Protein AF-0000000084603993 (afdb_homodimer)

pLDDT: mean 76.28, std 20.82, range [23.66, 95.81]

Structure (mmCIF, N/CA/C/O backbone):
data_AF-0000000084603993-model_v1
#
loop_
_entity.id
_entity.type
_entity.pdbx_description
1 polymer 'Vacuolar iron transporter'
#
loop_
_atom_site.group_PDB
_atom_site.id
_atom_site.type_symbol
_atom_site.label_atom_id
_atom_site.label_alt_id
_atom_site.label_comp_id
_atom_site.label_asym_id
_atom_site.label_entity_id
_atom_site.label_seq_id
_atom_site.pdbx_PDB_ins_code
_atom_site.Cartn_x
_atom_site.Cartn_y
_atom_site.Cartn_z
_atom_site.occupancy
_atom_site.B_iso_or_equiv
_atom_site.auth_seq_id
_atom_site.auth_comp_id
_atom_site.auth_asym_id
_atom_site.auth_atom_id
_atom_site.pdbx_PDB_model_num
ATOM 1 N N . MET A 1 1 ? -28.531 63.25 86.312 1 24.34 1 MET A N 1
ATOM 2 C CA . MET A 1 1 ? -28.125 63.531 84.938 1 24.34 1 MET A CA 1
ATOM 3 C C . MET A 1 1 ? -28.344 62.312 84 1 24.34 1 MET A C 1
ATOM 5 O O . MET A 1 1 ? -27.844 61.219 84.312 1 24.34 1 MET A O 1
ATOM 9 N N . SER A 1 2 ? -29.516 62.281 83.5 1 23.97 2 SER A N 1
ATOM 10 C CA . SER A 1 2 ? -30.453 61.312 82.938 1 23.97 2 SER A CA 1
ATOM 11 C C . SER A 1 2 ? -29.891 60.656 81.625 1 23.97 2 SER A C 1
ATOM 13 O O . SER A 1 2 ? -29.641 61.344 80.688 1 23.97 2 SER A O 1
ATOM 15 N N . GLU A 1 3 ? -29.094 59.688 81.875 1 28.81 3 GLU A N 1
ATOM 16 C CA . GLU A 1 3 ? -28.234 58.938 81 1 28.81 3 GLU A CA 1
ATOM 17 C C . GLU A 1 3 ? -29.031 58.281 79.875 1 28.81 3 GLU A C 1
ATOM 19 O O . GLU A 1 3 ? -29.812 57.344 80.125 1 28.81 3 GLU A O 1
ATOM 24 N N . SER A 1 4 ? -29.719 59.25 79.188 1 27.3 4 SER A N 1
ATOM 25 C CA . SER A 1 4 ? -30.688 58.875 78.188 1 27.3 4 SER A CA 1
ATOM 26 C C . SER A 1 4 ? -30.156 57.75 77.312 1 27.3 4 SER A C 1
ATOM 28 O O . SER A 1 4 ? -29.078 57.875 76.688 1 27.3 4 SER A O 1
ATOM 30 N N . THR A 1 5 ? -30.438 56.656 77.75 1 31.2 5 THR A N 1
ATOM 31 C CA . THR A 1 5 ? -30.031 55.344 77.25 1 31.2 5 THR A CA 1
ATOM 32 C C . THR A 1 5 ? -30.422 55.156 75.75 1 31.2 5 THR A C 1
ATOM 34 O O . THR A 1 5 ? -31.609 55.125 75.438 1 31.2 5 THR A O 1
ATOM 37 N N . PRO A 1 6 ? -29.891 56.156 75 1 31.2 6 PRO A N 1
ATOM 38 C CA . PRO A 1 6 ? -30.609 56.219 73.688 1 31.2 6 PRO A CA 1
ATOM 39 C C . PRO A 1 6 ? -30.984 54.844 73.188 1 31.2 6 PRO A C 1
ATOM 41 O O . PRO A 1 6 ? -30.391 53.844 73.562 1 31.2 6 PRO A O 1
ATOM 44 N N . LEU A 1 7 ? -32.125 54.781 72.688 1 28.72 7 LEU A N 1
ATOM 45 C CA . LEU A 1 7 ? -33 53.781 72.062 1 28.72 7 LEU A CA 1
ATOM 46 C C . LEU A 1 7 ? -32.219 52.906 71.062 1 28.72 7 LEU A C 1
ATOM 48 O O . LEU A 1 7 ? -31.516 53.438 70.25 1 28.72 7 LEU A O 1
ATOM 52 N N . LEU A 1 8 ? -31.672 51.875 71.625 1 27.88 8 LEU A N 1
ATOM 53 C CA . LEU A 1 8 ? -30.891 50.812 70.938 1 27.88 8 LEU A CA 1
ATOM 54 C C . LEU A 1 8 ? -31.547 50.375 69.688 1 27.88 8 LEU A C 1
ATOM 56 O O . LEU A 1 8 ? -32.625 49.781 69.688 1 27.88 8 LEU A O 1
ATOM 60 N N . LEU A 1 9 ? -31.859 51.438 68.812 1 27.31 9 LEU A N 1
ATOM 61 C CA . LEU A 1 9 ? -32.594 51.094 67.562 1 27.31 9 LEU A CA 1
ATOM 62 C C . LEU A 1 9 ? -32.188 49.719 67.062 1 27.31 9 LEU A C 1
ATOM 64 O O . LEU A 1 9 ? -31 49.438 66.938 1 27.31 9 LEU A O 1
ATOM 68 N N . HIS A 1 10 ? -32.938 48.812 67.312 1 28.09 10 HIS A N 1
ATOM 69 C CA . HIS A 1 10 ? -32.969 47.406 66.938 1 28.09 10 HIS A CA 1
ATOM 70 C C . HIS A 1 10 ? -32.531 47.219 65.438 1 28.09 10 HIS A C 1
ATOM 72 O O . HIS A 1 10 ? -33.094 47.844 64.562 1 28.09 10 HIS A O 1
ATOM 78 N N . GLU A 1 11 ? -31.234 47.062 65.25 1 29.58 11 GLU A N 1
ATOM 79 C CA . GLU A 1 11 ? -30.578 46.875 63.969 1 29.58 11 GLU A CA 1
ATOM 80 C C . GLU A 1 11 ? -31.328 45.875 63.094 1 29.58 11 GLU A C 1
ATOM 82 O O . GLU A 1 11 ? -31.641 44.781 63.531 1 29.58 11 GLU A O 1
ATOM 87 N N . PRO A 1 12 ? -32.219 46.375 62.188 1 32.34 12 PRO A N 1
ATOM 88 C CA . PRO A 1 12 ? -33.062 45.469 61.438 1 32.34 12 PRO A CA 1
ATOM 89 C C . PRO A 1 12 ? -32.344 44.188 61.062 1 32.34 12 PRO A C 1
ATOM 91 O O . PRO A 1 12 ? -31.125 44.125 61.031 1 32.34 12 PRO A O 1
ATOM 94 N N . PRO A 1 13 ? -33.094 43.094 61.031 1 30.27 13 PRO A N 1
ATOM 95 C CA . PRO A 1 13 ? -32.688 41.719 60.844 1 30.27 13 PRO A CA 1
ATOM 96 C C . PRO A 1 13 ? -31.719 41.531 59.688 1 30.27 13 PRO A C 1
ATOM 98 O O . PRO A 1 13 ? -31.719 42.312 58.75 1 30.27 13 PRO A O 1
ATOM 101 N N . SER A 1 14 ? -30.547 40.938 59.906 1 27.23 14 SER A N 1
ATOM 102 C CA . SER A 1 14 ? -29.406 40.562 59.062 1 27.23 14 SER A CA 1
ATOM 103 C C . SER A 1 14 ? -29.859 39.875 57.781 1 27.23 14 SER A C 1
ATOM 105 O O . SER A 1 14 ? -30.5 38.812 57.844 1 27.23 14 SER A O 1
ATOM 107 N N . GLU A 1 15 ? -30.469 40.531 56.875 1 27.34 15 GLU A N 1
ATOM 108 C CA . GLU A 1 15 ? -30.922 39.938 55.625 1 27.34 15 GLU A CA 1
ATOM 109 C C . GLU A 1 15 ? -29.953 38.875 55.125 1 27.34 15 GLU A C 1
ATOM 111 O O . GLU A 1 15 ? -28.734 39 55.281 1 27.34 15 GLU A O 1
ATOM 116 N N . ARG A 1 16 ? -30.453 37.625 55.062 1 30.03 16 ARG A N 1
ATOM 117 C CA . ARG A 1 16 ? -29.875 36.344 54.656 1 30.03 16 ARG A CA 1
ATOM 118 C C . ARG A 1 16 ? -29.016 36.5 53.406 1 30.03 16 ARG A C 1
ATOM 120 O O . ARG A 1 16 ? -29.469 37.062 52.406 1 30.03 16 ARG A O 1
ATOM 127 N N . PRO A 1 17 ? -27.703 36.469 53.5 1 27.3 17 PRO A N 1
ATOM 128 C CA . PRO A 1 17 ? -26.828 36.75 52.375 1 27.3 17 PRO A CA 1
ATOM 129 C C . PRO A 1 17 ? -27.188 35.969 51.125 1 27.3 17 PRO A C 1
ATOM 131 O O . PRO A 1 17 ? -27.562 34.781 51.219 1 27.3 17 PRO A O 1
ATOM 134 N N . LEU A 1 18 ? -27.891 36.5 50.156 1 25.86 18 LEU A N 1
ATOM 135 C CA . LEU A 1 18 ? -28.172 35.812 48.906 1 25.86 18 LEU A CA 1
ATOM 136 C C . LEU A 1 18 ? -26.953 35 48.438 1 25.86 18 LEU A C 1
ATOM 138 O O . LEU A 1 18 ? -25.828 35.5 48.438 1 25.86 18 LEU A O 1
ATOM 142 N N . PRO A 1 19 ? -26.984 33.656 48.625 1 27.12 19 PRO A N 1
ATOM 143 C CA . PRO A 1 19 ? -25.828 32.875 48.219 1 27.12 19 PRO A CA 1
ATOM 144 C C . PRO A 1 19 ? -25.25 33.312 46.875 1 27.12 19 PRO A C 1
ATOM 146 O O . PRO A 1 19 ? -25.969 33.406 45.875 1 27.12 19 PRO A O 1
ATOM 149 N N . ALA A 1 20 ? -24.406 34.25 46.844 1 25.44 20 ALA A N 1
ATOM 150 C CA . ALA A 1 20 ? -23.922 34.969 45.688 1 25.44 20 ALA A CA 1
ATOM 151 C C . ALA A 1 20 ? -23.828 34.062 44.469 1 25.44 20 ALA A C 1
ATOM 153 O O . ALA A 1 20 ? -24.297 32.906 44.5 1 25.44 20 ALA A O 1
ATOM 154 N N . ALA A 1 21 ? -22.625 34.25 43.781 1 24.14 21 ALA A N 1
ATOM 155 C CA . ALA A 1 21 ? -22.141 34.219 42.406 1 24.14 21 ALA A CA 1
ATOM 156 C C . ALA A 1 21 ? -22.031 32.781 41.906 1 24.14 21 ALA A C 1
ATOM 158 O O . ALA A 1 21 ? -21.594 31.875 42.656 1 24.14 21 ALA A O 1
ATOM 159 N N . TYR A 1 22 ? -22.906 32.344 41 1 23.66 22 TYR A N 1
ATOM 160 C CA . TYR A 1 22 ? -22.797 31.203 40.094 1 23.66 22 TYR A CA 1
ATOM 161 C C . TYR A 1 22 ? -21.328 30.906 39.75 1 23.66 22 TYR A C 1
ATOM 163 O O . TYR A 1 22 ? -20.656 31.734 39.156 1 23.66 22 TYR A O 1
ATOM 171 N N . ASP A 1 23 ? -20.516 30.438 40.562 1 24.62 23 ASP A N 1
ATOM 172 C CA . ASP A 1 23 ? -19.203 29.891 40.312 1 24.62 23 ASP A CA 1
ATOM 173 C C . ASP A 1 23 ? -19.141 29.219 38.938 1 24.62 23 ASP A C 1
ATOM 175 O O . ASP A 1 23 ? -19.859 28.234 38.688 1 24.62 23 ASP A O 1
ATOM 179 N N . ALA A 1 24 ? -19 29.984 37.875 1 25.39 24 ALA A N 1
ATOM 180 C CA . ALA A 1 24 ? -18.672 29.562 36.531 1 25.39 24 ALA A CA 1
ATOM 181 C C . ALA A 1 24 ? -17.734 28.359 36.531 1 25.39 24 ALA A C 1
ATOM 183 O O . ALA A 1 24 ? -16.531 28.5 36.688 1 25.39 24 ALA A O 1
ATOM 184 N N . LYS A 1 25 ? -17.828 27.438 37.375 1 29.78 25 LYS A N 1
ATOM 185 C CA . LYS A 1 25 ? -17.344 26.094 37.156 1 29.78 25 LYS A CA 1
ATOM 186 C C . LYS A 1 25 ? -17.406 25.734 35.656 1 29.78 25 LYS A C 1
ATOM 188 O O . LYS A 1 25 ? -18.5 25.562 35.125 1 29.78 25 LYS A O 1
ATOM 193 N N . SER A 1 26 ? -16.484 26.266 34.969 1 26.2 26 SER A N 1
ATOM 194 C CA . SER A 1 26 ? -15.906 26.062 33.625 1 26.2 26 SER A CA 1
ATOM 195 C C . SER A 1 26 ? -16.016 24.609 33.188 1 26.2 26 SER A C 1
ATOM 197 O O . SER A 1 26 ? -15.609 23.703 33.938 1 26.2 26 SER A O 1
ATOM 199 N N . LEU A 1 27 ? -17.078 24.188 32.688 1 25.48 27 LEU A N 1
ATOM 200 C CA . LEU A 1 27 ? -17.312 23.016 31.844 1 25.48 27 LEU A CA 1
ATOM 201 C C . LEU A 1 27 ? -16 22.516 31.25 1 25.48 27 LEU A C 1
ATOM 203 O O . LEU A 1 27 ? -15.383 23.188 30.438 1 25.48 27 LEU A O 1
ATOM 207 N N . ASP A 1 28 ? -15.195 21.812 31.969 1 27.58 28 ASP A N 1
ATOM 208 C CA . ASP A 1 28 ? -14.18 20.812 31.656 1 27.58 28 ASP A CA 1
ATOM 209 C C . ASP A 1 28 ? -14.57 19.969 30.453 1 27.58 28 ASP A C 1
ATOM 211 O O . ASP A 1 28 ? -15.156 18.891 30.594 1 27.58 28 ASP A O 1
ATOM 215 N N . ALA A 1 29 ? -15.523 20.328 29.734 1 28.47 29 ALA A N 1
ATOM 216 C CA . ALA A 1 29 ? -15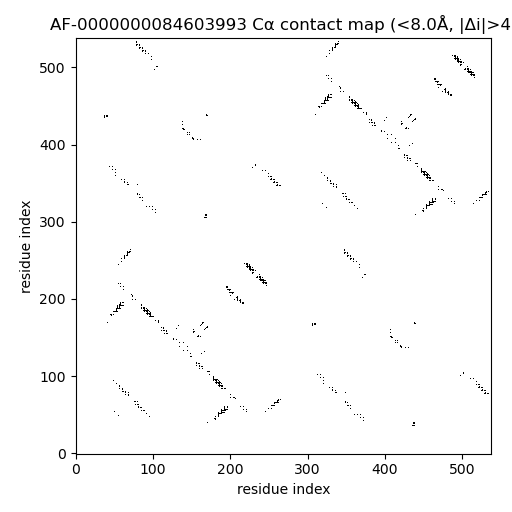.688 19.641 28.453 1 28.47 29 ALA A CA 1
ATOM 217 C C . ALA A 1 29 ? -14.336 19.359 27.812 1 28.47 29 ALA A C 1
ATOM 219 O O . ALA A 1 29 ? -13.836 20.172 27.016 1 28.47 29 ALA A O 1
ATOM 220 N N . ARG A 1 30 ? -13.438 19.062 28.547 1 30.61 30 ARG A N 1
ATOM 221 C CA . ARG A 1 30 ? -12.266 18.391 28.016 1 30.61 30 ARG A CA 1
ATOM 222 C C . ARG A 1 30 ? -12.664 17.297 27.016 1 30.61 30 ARG A C 1
ATOM 224 O O . ARG A 1 30 ? -12.953 16.172 27.422 1 30.61 30 ARG A O 1
ATOM 231 N N . SER A 1 31 ? -13.703 17.469 26.297 1 30.05 31 SER A N 1
ATOM 232 C CA . SER A 1 31 ? -13.852 16.578 25.156 1 30.05 31 SER A CA 1
ATOM 233 C C . SER A 1 31 ? -12.5 16.094 24.641 1 30.05 31 SER A C 1
ATOM 235 O O . SER A 1 31 ? -11.664 16.906 24.234 1 30.05 31 SER A O 1
ATOM 237 N N . THR A 1 32 ? -11.992 15.203 25.25 1 30.16 32 THR A N 1
ATOM 238 C CA . THR A 1 32 ? -10.867 14.375 24.844 1 30.16 32 THR A CA 1
ATOM 239 C C . THR A 1 32 ? -10.789 14.266 23.328 1 30.16 32 THR A C 1
ATOM 241 O O . THR A 1 32 ? -11.391 13.367 22.734 1 30.16 32 THR A O 1
ATOM 244 N N . CYS A 1 33 ? -11.117 15.195 22.641 1 32.03 33 CYS A N 1
ATOM 245 C CA . CYS A 1 33 ? -10.828 15.305 21.219 1 32.03 33 CYS A CA 1
ATOM 246 C C . CYS A 1 33 ? -9.367 14.977 20.938 1 32.03 33 CYS A C 1
ATOM 248 O O . CYS A 1 33 ? -8.898 15.141 19.812 1 32.03 33 CYS A O 1
ATOM 250 N N . SER A 1 34 ? -8.547 14.961 21.922 1 34.84 34 SER A N 1
ATOM 251 C CA . SER A 1 34 ? -7.109 14.898 21.688 1 34.84 34 SER A CA 1
ATOM 252 C C . SER A 1 34 ? -6.75 13.742 20.766 1 34.84 34 SER A C 1
ATOM 254 O O . SER A 1 34 ? -5.824 13.852 19.953 1 34.84 34 SER A O 1
ATOM 256 N N . SER A 1 35 ? -7.18 12.469 21.141 1 36.81 35 SER A N 1
ATOM 257 C CA . SER A 1 35 ? -6.543 11.25 20.656 1 36.81 35 SER A CA 1
ATOM 258 C C . SER A 1 35 ? -6.914 10.961 19.203 1 36.81 35 SER A C 1
ATOM 260 O O . SER A 1 35 ? -6.516 9.938 18.656 1 36.81 35 SER A O 1
ATOM 262 N N . GLY A 1 36 ? -7.758 11.641 18.656 1 36.81 36 GLY A N 1
ATOM 263 C CA . GLY A 1 36 ? -8.422 11.289 17.422 1 36.81 36 GLY A CA 1
ATOM 264 C C . GLY A 1 36 ? -7.52 11.422 16.203 1 36.81 36 GLY A C 1
ATOM 265 O O . GLY A 1 36 ? -7.84 10.906 15.125 1 36.81 36 GLY A O 1
ATOM 266 N N . SER A 1 37 ? -6.695 12.422 16.297 1 43.03 37 SER A N 1
ATOM 267 C CA . SER A 1 37 ? -6.016 12.836 15.07 1 43.03 37 SER A CA 1
ATOM 268 C C . SER A 1 37 ? -5.125 11.719 14.531 1 43.03 37 SER A C 1
ATOM 270 O O . SER A 1 37 ? -5.137 11.438 13.328 1 43.03 37 SER A O 1
ATOM 272 N N . SER A 1 38 ? -4.215 11.219 15.453 1 47.91 38 SER A N 1
ATOM 273 C CA . SER A 1 38 ? -3.258 10.188 15.055 1 47.91 38 SER A CA 1
ATOM 274 C C . SER A 1 38 ? -3.969 8.938 14.539 1 47.91 38 SER A C 1
ATOM 276 O O . SER A 1 38 ? -3.432 8.219 13.703 1 47.91 38 SER A O 1
ATOM 278 N N . ARG A 1 39 ? -5.273 8.867 14.977 1 47.94 39 ARG A N 1
ATOM 279 C CA . ARG A 1 39 ? -6.059 7.66 14.742 1 47.94 39 ARG A CA 1
ATOM 280 C C . ARG A 1 39 ? -6.574 7.613 13.312 1 47.94 39 ARG A C 1
ATOM 282 O O . ARG A 1 39 ? -6.695 6.535 12.719 1 47.94 39 ARG A O 1
ATOM 289 N N . SER A 1 40 ? -6.652 8.898 12.75 1 57.47 40 SER A N 1
ATOM 290 C CA . SER A 1 40 ? -7.305 8.914 11.445 1 57.47 40 SER A CA 1
ATOM 291 C C . SER A 1 40 ? -6.367 8.406 10.352 1 57.47 40 SER A C 1
ATOM 293 O O . SER A 1 40 ? -6.766 7.609 9.5 1 57.47 40 SER A O 1
ATOM 295 N N . ASP A 1 41 ? -5.027 8.719 10.555 1 62.59 41 ASP A N 1
ATOM 296 C CA . ASP A 1 41 ? -4.082 8.32 9.516 1 62.59 41 ASP A CA 1
ATOM 297 C C . ASP A 1 41 ? -3.791 6.824 9.586 1 62.59 41 ASP A C 1
ATOM 299 O O . ASP A 1 41 ? -3.711 6.152 8.555 1 62.59 41 ASP A O 1
ATOM 303 N N . TYR A 1 42 ? -3.816 6.43 10.805 1 68.25 42 TYR A N 1
ATOM 304 C CA . TYR A 1 42 ? -3.582 5.008 11.016 1 68.25 42 TYR A CA 1
ATOM 305 C C . TYR A 1 42 ? -4.742 4.18 10.477 1 68.25 42 TYR A C 1
ATOM 307 O O . TYR A 1 42 ? -4.527 3.172 9.797 1 68.25 42 TYR A O 1
ATOM 315 N N . ALA A 1 43 ? -5.887 4.758 10.656 1 70.38 43 ALA A N 1
ATOM 316 C CA . ALA A 1 43 ? -7.078 4.07 10.164 1 70.38 43 ALA A CA 1
ATOM 317 C C . ALA A 1 43 ? -7.109 4.051 8.641 1 70.38 43 ALA A C 1
ATOM 319 O O . ALA A 1 43 ? -7.523 3.057 8.031 1 70.38 43 ALA A O 1
ATOM 320 N N . GLY A 1 44 ? -6.574 5.105 8.141 1 74.25 44 GLY A N 1
ATOM 321 C CA . GLY A 1 44 ? -6.516 5.18 6.691 1 74.25 44 GLY A CA 1
ATOM 322 C C . GLY A 1 44 ? -5.551 4.184 6.078 1 74.25 44 GLY A C 1
ATOM 323 O O . GLY A 1 44 ? -5.871 3.535 5.082 1 74.25 44 GLY A O 1
ATOM 324 N N . THR A 1 45 ? -4.48 4.02 6.742 1 77.25 45 THR A N 1
ATOM 325 C CA . THR A 1 45 ? -3.473 3.084 6.25 1 77.25 45 THR A CA 1
ATOM 326 C C . THR A 1 45 ? -3.963 1.646 6.383 1 77.25 45 THR A C 1
ATOM 328 O O . THR A 1 45 ? -3.752 0.828 5.484 1 77.25 45 THR A O 1
ATOM 331 N N . LEU A 1 46 ? -4.629 1.432 7.426 1 83.12 46 LEU A N 1
ATOM 332 C CA . LEU A 1 46 ? -5.141 0.083 7.645 1 83.12 46 LEU A CA 1
ATOM 333 C C . LEU A 1 46 ? -6.242 -0.248 6.645 1 83.12 46 LEU A C 1
ATOM 335 O O . LEU A 1 46 ? -6.328 -1.38 6.164 1 83.12 46 LEU A O 1
ATOM 339 N N . LEU A 1 47 ? -7 0.714 6.371 1 83.12 47 LEU A N 1
ATOM 340 C CA . LEU A 1 47 ? -8.039 0.514 5.367 1 83.12 47 LEU A CA 1
ATOM 341 C C . LEU A 1 47 ? -7.426 0.234 3.998 1 83.12 47 LEU A C 1
ATOM 343 O O . LEU A 1 47 ? -7.891 -0.649 3.273 1 83.12 47 LEU A O 1
ATOM 347 N N . ARG A 1 48 ? -6.406 0.97 3.738 1 85 48 ARG A N 1
ATOM 348 C CA . ARG A 1 48 ? -5.688 0.745 2.486 1 85 48 ARG A CA 1
ATOM 349 C C . ARG A 1 48 ? -5.109 -0.665 2.434 1 85 48 ARG A C 1
ATOM 351 O O . ARG A 1 48 ? -5.191 -1.336 1.402 1 85 48 ARG A O 1
ATOM 358 N N . ASP A 1 49 ? -4.605 -1.075 3.512 1 89.69 49 ASP A N 1
ATOM 359 C CA . ASP A 1 49 ? -4.008 -2.404 3.604 1 89.69 49 ASP A CA 1
ATOM 360 C C . ASP A 1 49 ? -5.062 -3.492 3.41 1 89.69 49 ASP A C 1
ATOM 362 O O . ASP A 1 49 ? -4.812 -4.488 2.725 1 89.69 49 ASP A O 1
ATOM 366 N N . VAL A 1 50 ? -6.18 -3.322 3.98 1 88.38 50 VAL A N 1
ATOM 367 C CA . VAL A 1 50 ? -7.262 -4.297 3.867 1 88.38 50 VAL A CA 1
ATOM 368 C C . VAL A 1 50 ? -7.742 -4.367 2.42 1 88.38 50 VAL A C 1
ATOM 370 O O . VAL A 1 50 ? -7.953 -5.457 1.882 1 88.38 50 VAL A O 1
ATOM 373 N N . ILE A 1 51 ? -7.844 -3.27 1.829 1 86.56 51 ILE A N 1
ATOM 374 C CA . ILE A 1 51 ? -8.367 -3.203 0.468 1 86.56 51 ILE A CA 1
ATOM 375 C C . ILE A 1 51 ? -7.391 -3.875 -0.493 1 86.56 51 ILE A C 1
ATOM 377 O O . ILE A 1 51 ? -7.785 -4.719 -1.303 1 86.56 51 ILE A O 1
ATOM 381 N N . ILE A 1 52 ? -6.172 -3.543 -0.371 1 87 52 ILE A N 1
ATOM 382 C CA . ILE A 1 52 ? -5.16 -4.098 -1.267 1 87 52 ILE A CA 1
ATOM 383 C C . ILE A 1 52 ? -4.996 -5.59 -0.999 1 87 52 ILE A C 1
ATOM 385 O O . ILE A 1 52 ? -5.02 -6.402 -1.928 1 87 52 ILE A O 1
ATOM 389 N N . GLY A 1 53 ? -4.875 -5.902 0.234 1 90.94 53 GLY A N 1
ATOM 390 C CA . GLY A 1 53 ? -4.672 -7.297 0.594 1 90.94 53 GLY A CA 1
ATOM 391 C C . GLY A 1 53 ? -5.844 -8.188 0.218 1 90.94 53 GLY A C 1
ATOM 392 O O . GLY A 1 53 ? -5.656 -9.242 -0.384 1 90.94 53 GLY A O 1
ATOM 393 N N . PHE A 1 54 ? -7.023 -7.785 0.568 1 89.62 54 PHE A N 1
ATOM 394 C CA . PHE A 1 54 ? -8.211 -8.586 0.317 1 89.62 54 PHE A CA 1
ATOM 395 C C . PHE A 1 54 ? -8.477 -8.711 -1.179 1 89.62 54 PHE A C 1
ATOM 397 O O . PHE A 1 54 ? -8.805 -9.789 -1.672 1 89.62 54 PHE A O 1
ATOM 404 N N . SER A 1 55 ? -8.359 -7.605 -1.824 1 87.88 55 SER A N 1
ATOM 405 C CA . SER A 1 55 ? -8.602 -7.617 -3.264 1 87.88 55 SER A CA 1
ATOM 406 C C . SER A 1 55 ? -7.602 -8.516 -3.984 1 87.88 55 SER A C 1
ATOM 408 O O . SER A 1 55 ? -7.98 -9.305 -4.852 1 87.88 55 SER A O 1
ATOM 410 N N . ASP A 1 56 ? -6.406 -8.375 -3.639 1 91.75 56 ASP A N 1
ATOM 411 C CA . ASP A 1 56 ? -5.359 -9.188 -4.254 1 91.75 5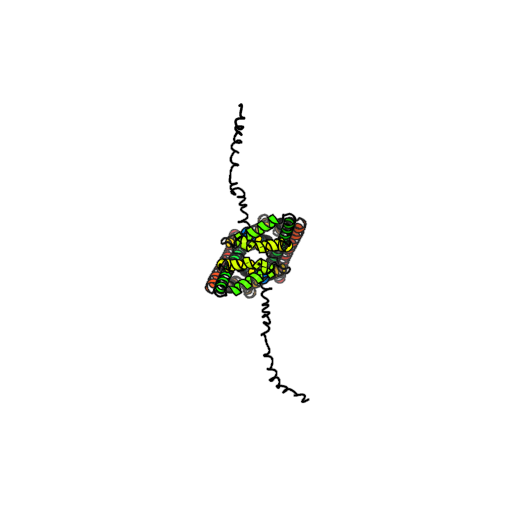6 ASP A CA 1
ATOM 412 C C . ASP A 1 56 ? -5.535 -10.664 -3.91 1 91.75 56 ASP A C 1
ATOM 414 O O . ASP A 1 56 ? -5.402 -11.523 -4.781 1 91.75 56 ASP A O 1
ATOM 418 N N . GLY A 1 57 ? -5.797 -10.906 -2.688 1 92 57 GLY A N 1
ATOM 419 C CA . GLY A 1 57 ? -6.02 -12.281 -2.254 1 92 57 GLY A CA 1
ATOM 420 C C . GLY A 1 57 ? -7.18 -12.945 -2.965 1 92 57 GLY A C 1
ATOM 421 O O . GLY A 1 57 ? -7.133 -14.141 -3.256 1 92 57 GLY A O 1
ATOM 422 N N . LEU A 1 58 ? -8.164 -12.234 -3.227 1 89.81 58 LEU A N 1
ATOM 423 C CA . LEU A 1 58 ? -9.328 -12.766 -3.934 1 89.81 58 LEU A CA 1
ATOM 424 C C . LEU A 1 58 ? -9 -13.008 -5.402 1 89.81 58 LEU A C 1
ATOM 426 O O . LEU A 1 58 ? -9.469 -13.977 -5.996 1 89.81 58 LEU A O 1
ATOM 430 N N . THR A 1 59 ? -8.188 -12.219 -5.941 1 90.31 59 THR A N 1
ATOM 431 C CA . THR A 1 59 ? -8.039 -12.18 -7.391 1 90.31 59 THR A CA 1
ATOM 432 C C . THR A 1 59 ? -6.906 -13.102 -7.84 1 90.31 59 THR A C 1
ATOM 434 O O . THR A 1 59 ? -7.066 -13.875 -8.789 1 90.31 59 THR A O 1
ATOM 437 N N . VAL A 1 60 ? -5.762 -13.047 -7.176 1 92.19 60 VAL A N 1
ATOM 438 C CA . VAL A 1 60 ? -4.562 -13.68 -7.699 1 92.19 60 VAL A CA 1
ATOM 439 C C . VAL A 1 60 ? -4.68 -15.195 -7.57 1 92.19 60 VAL A C 1
ATOM 441 O O . VAL A 1 60 ? -4.52 -15.93 -8.555 1 92.19 60 VAL A O 1
ATOM 444 N N . PRO A 1 61 ? -4.992 -15.719 -6.387 1 91.56 61 PRO A N 1
ATOM 445 C CA . PRO A 1 61 ? -5.164 -17.172 -6.32 1 91.56 61 PRO A CA 1
ATOM 446 C C . PRO A 1 61 ? -6.273 -17.672 -7.238 1 91.56 61 PRO A C 1
ATOM 448 O O . PRO A 1 61 ? -6.137 -18.734 -7.859 1 91.56 61 PRO A O 1
ATOM 451 N N . PHE A 1 62 ? -7.301 -16.953 -7.363 1 92.19 62 PHE A N 1
ATOM 452 C CA . PHE A 1 62 ? -8.391 -17.297 -8.266 1 92.19 62 PHE A CA 1
ATOM 453 C C . PHE A 1 62 ? -7.914 -17.328 -9.711 1 92.19 62 PHE A C 1
ATOM 455 O O . PHE A 1 62 ? -8.219 -18.266 -10.453 1 92.19 62 PHE A O 1
ATOM 462 N N . ALA A 1 63 ? -7.238 -16.281 -10.07 1 91.94 63 ALA A N 1
ATOM 463 C CA . ALA A 1 63 ? -6.75 -16.188 -11.445 1 91.94 63 ALA A CA 1
ATOM 464 C C . ALA A 1 63 ? -5.785 -17.312 -11.758 1 91.94 63 ALA A C 1
ATOM 466 O O . ALA A 1 63 ? -5.867 -17.938 -12.828 1 91.94 63 ALA A O 1
ATOM 467 N N . LEU A 1 64 ? -4.902 -17.594 -10.836 1 91.56 64 LEU A N 1
ATOM 468 C CA . LEU A 1 64 ? -3.936 -18.672 -11.031 1 91.56 64 LEU A CA 1
ATOM 469 C C . LEU A 1 64 ? -4.637 -20.016 -11.156 1 91.56 64 LEU A C 1
ATOM 471 O O . LEU A 1 64 ? -4.34 -20.797 -12.062 1 91.56 64 LEU A O 1
ATOM 475 N N . THR A 1 65 ? -5.566 -20.281 -10.281 1 91.62 65 THR A N 1
ATOM 476 C CA . THR A 1 65 ? -6.262 -21.562 -10.297 1 91.62 65 THR A CA 1
ATOM 477 C C . THR A 1 65 ? -7.137 -21.688 -11.547 1 91.62 65 THR A C 1
ATOM 479 O O . THR A 1 65 ? -7.297 -22.781 -12.094 1 91.62 65 THR A O 1
ATOM 482 N N . ALA A 1 66 ? -7.734 -20.578 -11.93 1 90.44 66 ALA A N 1
ATOM 483 C CA . ALA A 1 66 ? -8.477 -20.594 -13.188 1 90.44 66 ALA A CA 1
ATOM 484 C C . ALA A 1 66 ? -7.574 -20.984 -14.359 1 90.44 66 ALA A C 1
ATOM 486 O O . ALA A 1 66 ? -7.969 -21.766 -15.219 1 90.44 66 ALA A O 1
ATOM 487 N N . GLY A 1 67 ? -6.41 -20.422 -14.367 1 88.69 67 GLY A N 1
ATOM 488 C CA . GLY A 1 67 ? -5.461 -20.766 -15.414 1 88.69 67 GLY A CA 1
ATOM 489 C C . GLY A 1 67 ? -5.039 -22.219 -15.375 1 88.69 67 GLY A C 1
ATOM 490 O O . GLY A 1 67 ? -5.051 -22.906 -16.406 1 88.69 67 GLY A O 1
ATOM 491 N N . LEU A 1 68 ? -4.719 -22.781 -14.227 1 89.62 68 LEU A N 1
ATOM 492 C CA . LEU A 1 68 ? -4.227 -24.141 -14.07 1 89.62 68 LEU A CA 1
ATOM 493 C C . LEU A 1 68 ? -5.344 -25.156 -14.305 1 89.62 68 LEU A C 1
ATOM 495 O O . LEU A 1 68 ? -5.078 -26.312 -14.625 1 89.62 68 LEU A O 1
ATOM 499 N N . SER A 1 69 ? -6.566 -24.719 -14.133 1 89.19 69 SER A N 1
ATOM 500 C CA . SER A 1 69 ? -7.699 -25.625 -14.344 1 89.19 69 SER A CA 1
ATOM 501 C C . SER A 1 69 ? -7.801 -26.047 -15.805 1 89.19 69 SER A C 1
ATOM 503 O O . SER A 1 69 ? -8.367 -27.094 -16.109 1 89.19 69 SER A O 1
ATOM 505 N N . SER A 1 70 ? -7.258 -25.203 -16.672 1 86.69 70 SER A N 1
ATOM 506 C CA . SER A 1 70 ? -7.289 -25.547 -18.094 1 86.69 70 SER A CA 1
ATOM 507 C C . SER A 1 70 ? -6.453 -26.781 -18.375 1 86.69 70 SER A C 1
ATOM 509 O O . SER A 1 70 ? -6.605 -27.406 -19.438 1 86.69 70 SER A O 1
ATOM 511 N N . LEU A 1 71 ? -5.625 -27.188 -17.438 1 85.88 71 LEU A N 1
ATOM 512 C CA . LEU A 1 71 ? -4.793 -28.375 -17.594 1 85.88 71 LEU A CA 1
ATOM 513 C C . LEU A 1 71 ? -5.555 -29.625 -17.188 1 85.88 71 LEU A C 1
ATOM 515 O O . LEU A 1 71 ? -5.125 -30.75 -17.484 1 85.88 71 LEU A O 1
ATOM 519 N N . GLY A 1 72 ? -6.637 -29.484 -16.438 1 82.69 72 GLY A N 1
ATOM 520 C CA . GLY A 1 72 ? -7.531 -30.594 -16.156 1 82.69 72 GLY A CA 1
ATOM 521 C C . GLY A 1 72 ? -7.18 -31.328 -14.883 1 82.69 72 GLY A C 1
ATOM 522 O O . GLY A 1 72 ? -7.848 -32.312 -14.516 1 82.69 72 GLY A O 1
ATOM 523 N N . SER A 1 73 ? -6.152 -30.938 -14.188 1 85.56 73 SER A N 1
ATOM 524 C CA . SER A 1 73 ? -5.746 -31.6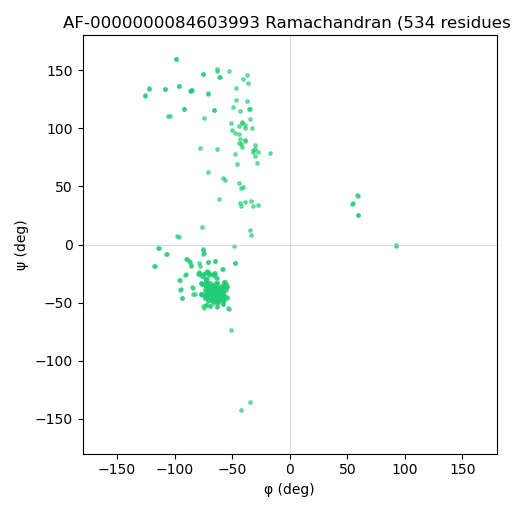25 -12.961 1 85.56 73 SER A CA 1
ATOM 525 C C . SER A 1 73 ? -6.113 -30.797 -11.734 1 85.56 73 SER A C 1
ATOM 527 O O . SER A 1 73 ? -5.488 -29.766 -11.453 1 85.56 73 SER A O 1
ATOM 529 N N . THR A 1 74 ? -7.094 -31.281 -10.969 1 86.62 74 THR A N 1
ATOM 530 C CA . THR A 1 74 ? -7.527 -30.609 -9.742 1 86.62 74 THR A CA 1
ATOM 531 C C . THR A 1 74 ? -6.398 -30.578 -8.719 1 86.62 74 THR A C 1
ATOM 533 O O . THR A 1 74 ? -6.27 -29.609 -7.965 1 86.62 74 THR A O 1
ATOM 536 N N . ARG A 1 75 ? -5.656 -31.609 -8.773 1 87.56 75 ARG A N 1
ATOM 537 C CA . ARG A 1 75 ? -4.531 -31.688 -7.84 1 87.56 75 ARG A CA 1
ATOM 538 C C . ARG A 1 75 ? -3.547 -30.547 -8.078 1 87.56 75 ARG A C 1
ATOM 540 O O . ARG A 1 75 ? -3.078 -29.906 -7.129 1 87.56 75 ARG A O 1
ATOM 547 N N . LEU A 1 76 ? -3.266 -30.281 -9.336 1 87.12 76 LEU A N 1
ATOM 548 C CA . LEU A 1 76 ? -2.344 -29.219 -9.688 1 87.12 76 LEU A CA 1
ATOM 549 C C . LEU A 1 76 ? -2.918 -27.859 -9.305 1 87.12 76 LEU A C 1
ATOM 551 O O . LEU A 1 76 ? -2.186 -26.969 -8.859 1 87.12 76 LEU A O 1
ATOM 555 N N . VAL A 1 77 ? -4.176 -27.75 -9.43 1 89.62 77 VAL A N 1
ATOM 556 C CA . VAL A 1 77 ? -4.867 -26.516 -9.109 1 89.62 77 VAL A CA 1
ATOM 557 C C . VAL A 1 77 ? -4.773 -26.234 -7.609 1 89.62 77 VAL A C 1
ATOM 559 O O . VAL A 1 77 ? -4.457 -25.125 -7.188 1 89.62 77 VAL A O 1
ATOM 562 N N . ILE A 1 78 ? -4.934 -27.234 -6.805 1 90.06 78 ILE A N 1
ATOM 563 C CA . ILE A 1 78 ? -4.922 -27.094 -5.352 1 90.06 78 ILE A CA 1
ATOM 564 C C . ILE A 1 78 ? -3.496 -26.828 -4.875 1 90.06 78 ILE A C 1
ATOM 566 O O . ILE A 1 78 ? -3.268 -25.938 -4.051 1 90.06 78 ILE A O 1
ATOM 570 N N . MET A 1 79 ? -2.486 -27.516 -5.41 1 90.56 79 MET A N 1
ATOM 571 C CA . MET A 1 79 ? -1.093 -27.344 -5.012 1 90.56 79 MET A CA 1
ATOM 572 C C . MET A 1 79 ? -0.588 -25.953 -5.398 1 90.56 79 MET A C 1
ATOM 574 O O . MET A 1 79 ? -0 -25.25 -4.574 1 90.56 79 MET A O 1
ATOM 578 N N . GLY A 1 80 ? -0.893 -25.641 -6.645 1 90.31 80 GLY A N 1
ATOM 579 C CA . GLY A 1 80 ? -0.489 -24.312 -7.102 1 90.31 80 GLY A CA 1
ATOM 580 C C . GLY A 1 80 ? -1.199 -23.188 -6.375 1 90.31 80 GLY A C 1
ATOM 581 O O . GLY A 1 80 ? -0.583 -22.172 -6.039 1 90.31 80 GLY A O 1
ATOM 582 N N . GLY A 1 81 ? -2.492 -23.359 -6.125 1 92.31 81 GLY A N 1
ATOM 583 C CA . GLY A 1 81 ? -3.279 -22.359 -5.426 1 92.31 81 GLY A CA 1
ATOM 584 C C . GLY A 1 81 ? -2.844 -22.156 -3.988 1 92.31 81 GLY A C 1
ATOM 585 O O . GLY A 1 81 ? -2.727 -21.016 -3.527 1 92.31 81 GLY A O 1
ATOM 586 N N . LEU A 1 82 ? -2.578 -23.188 -3.299 1 93.25 82 LEU A N 1
ATOM 587 C CA . LEU A 1 82 ? -2.162 -23.094 -1.903 1 93.25 82 LEU A CA 1
ATOM 588 C C . LEU A 1 82 ? -0.753 -22.516 -1.795 1 93.25 82 LEU A C 1
ATOM 590 O O . LEU A 1 82 ? -0.469 -21.734 -0.895 1 93.25 82 LEU A O 1
ATOM 594 N N . ALA A 1 83 ? 0.107 -23.047 -2.664 1 92.12 83 ALA A N 1
ATOM 595 C CA . ALA A 1 83 ? 1.458 -22.5 -2.697 1 92.12 83 ALA A CA 1
ATOM 596 C C . ALA A 1 83 ? 1.427 -20.984 -2.91 1 92.12 83 ALA A C 1
ATOM 598 O O . ALA A 1 83 ? 2.145 -20.234 -2.238 1 92.12 83 ALA A O 1
ATOM 599 N N . GLU A 1 84 ? 0.618 -20.531 -3.848 1 92.44 84 GLU A N 1
ATOM 600 C CA . GLU A 1 84 ? 0.476 -19.109 -4.141 1 92.44 84 GLU A CA 1
ATOM 601 C C . GLU A 1 84 ? -0.147 -18.359 -2.965 1 92.44 84 GLU A C 1
ATOM 603 O O . GLU A 1 84 ? 0.272 -17.25 -2.637 1 92.44 84 GLU A O 1
ATOM 608 N N . LEU A 1 85 ? -1.147 -18.953 -2.354 1 94.06 85 LEU A N 1
ATOM 609 C CA . LEU A 1 85 ? -1.896 -18.312 -1.278 1 94.06 85 LEU A CA 1
ATOM 610 C C . LEU A 1 85 ? -0.995 -18.031 -0.081 1 94.06 85 LEU A C 1
ATOM 612 O O . LEU A 1 85 ? -0.934 -16.906 0.403 1 94.06 85 LEU A O 1
ATOM 616 N N . PHE A 1 86 ? -0.266 -18.938 0.343 1 93.56 86 PHE A N 1
ATOM 617 C CA . PHE A 1 86 ? 0.552 -18.781 1.538 1 93.56 86 PHE A CA 1
ATOM 618 C C . PHE A 1 86 ? 1.794 -17.953 1.233 1 93.56 86 PHE A C 1
ATOM 620 O O . PHE A 1 86 ? 2.227 -17.141 2.059 1 93.56 86 PHE A O 1
ATOM 627 N N . SER A 1 87 ? 2.383 -18.25 0.104 1 92.44 87 SER A N 1
ATOM 628 C CA . SER A 1 87 ? 3.506 -17.406 -0.273 1 92.44 87 SER A CA 1
ATOM 629 C C . SER A 1 87 ? 3.068 -15.953 -0.449 1 92.44 87 SER A C 1
ATOM 631 O O . SER A 1 87 ? 3.789 -15.031 -0.064 1 92.44 87 SER A O 1
ATOM 633 N N . GLY A 1 88 ? 1.896 -15.734 -1.039 1 91.88 88 GLY A N 1
ATOM 634 C CA . GLY A 1 88 ? 1.349 -14.398 -1.192 1 91.88 88 GLY A CA 1
ATOM 635 C C . GLY A 1 88 ? 1.069 -13.711 0.132 1 91.88 88 GLY A C 1
ATOM 636 O O . GLY A 1 88 ? 1.383 -12.531 0.304 1 91.88 88 GLY A O 1
ATOM 637 N N . MET A 1 89 ? 0.488 -14.5 1.014 1 94.31 89 MET A N 1
ATOM 638 C CA . MET A 1 89 ? 0.209 -13.977 2.346 1 94.31 89 MET A CA 1
ATOM 639 C C . MET A 1 89 ? 1.491 -13.508 3.025 1 94.31 89 MET A C 1
ATOM 641 O O . MET A 1 89 ? 1.534 -12.414 3.59 1 94.31 89 MET A O 1
ATOM 645 N N . ILE A 1 90 ? 2.469 -14.25 3.008 1 92.25 90 ILE A N 1
ATOM 646 C CA . ILE A 1 90 ? 3.744 -13.945 3.646 1 92.25 90 ILE A CA 1
ATOM 647 C C . ILE A 1 90 ? 4.398 -12.758 2.951 1 92.25 90 ILE A C 1
ATOM 649 O O . ILE A 1 90 ? 4.852 -11.812 3.609 1 92.25 90 ILE A O 1
ATOM 653 N N . SER A 1 91 ? 4.434 -12.766 1.648 1 91.31 91 SER A N 1
ATOM 654 C CA . SER A 1 91 ? 5.07 -11.703 0.877 1 91.31 91 SER A CA 1
ATOM 655 C C . SER A 1 91 ? 4.363 -10.367 1.084 1 91.31 91 SER A C 1
ATOM 657 O O . SER A 1 91 ? 5.012 -9.344 1.323 1 91.31 91 SER A O 1
ATOM 659 N N . MET A 1 92 ? 3.043 -10.359 1.021 1 92.25 92 MET A N 1
ATOM 660 C CA . MET A 1 92 ? 2.285 -9.125 1.191 1 92.25 92 MET A CA 1
ATOM 661 C C . MET A 1 92 ? 2.42 -8.594 2.615 1 92.25 92 MET A C 1
ATOM 663 O O . MET A 1 92 ? 2.594 -7.391 2.822 1 92.25 92 MET A O 1
ATOM 667 N N . GLY A 1 93 ? 2.236 -9.508 3.543 1 92 93 GLY A N 1
ATOM 668 C CA . GLY A 1 93 ? 2.381 -9.094 4.93 1 92 93 GLY A CA 1
ATOM 669 C C . GLY A 1 93 ? 3.748 -8.516 5.238 1 92 93 GLY A C 1
ATOM 670 O O . GLY A 1 93 ? 3.855 -7.402 5.762 1 92 93 GLY A O 1
ATOM 671 N N . LEU A 1 94 ? 4.695 -9.164 4.918 1 86.56 94 LEU A N 1
ATOM 672 C CA . LEU A 1 94 ? 6.059 -8.719 5.203 1 86.56 94 LEU A CA 1
ATOM 673 C C . LEU A 1 94 ? 6.441 -7.543 4.312 1 86.56 94 LEU A C 1
ATOM 675 O O . LEU A 1 94 ? 7.215 -6.676 4.727 1 86.56 94 LEU A O 1
ATOM 679 N N . GLY A 1 95 ? 5.953 -7.535 3.064 1 85.56 95 GLY A N 1
ATOM 680 C CA . GLY A 1 95 ? 6.148 -6.367 2.219 1 85.56 95 GLY A CA 1
ATOM 681 C C . GLY A 1 95 ? 5.594 -5.09 2.824 1 85.56 95 GLY A C 1
ATOM 682 O O . GLY A 1 95 ? 6.262 -4.055 2.82 1 85.56 95 GLY A O 1
ATOM 683 N N . ALA A 1 96 ? 4.391 -5.199 3.301 1 89.5 96 ALA A N 1
ATOM 684 C CA . ALA A 1 96 ? 3.781 -4.047 3.959 1 89.5 96 ALA A CA 1
ATOM 685 C C . ALA A 1 96 ? 4.555 -3.658 5.215 1 89.5 96 ALA A C 1
ATOM 687 O O . ALA A 1 96 ? 4.703 -2.473 5.52 1 89.5 96 ALA A O 1
ATOM 688 N N . TYR A 1 97 ? 4.945 -4.633 5.922 1 87.62 97 TYR A N 1
ATOM 689 C CA . TYR A 1 97 ? 5.758 -4.387 7.109 1 87.62 97 TYR A CA 1
ATOM 690 C C . TYR A 1 97 ? 7.035 -3.641 6.746 1 87.62 97 TYR A C 1
ATOM 692 O O . TYR A 1 97 ? 7.387 -2.648 7.391 1 87.62 97 TYR A O 1
ATOM 700 N N . LEU A 1 98 ? 7.711 -4.078 5.816 1 83.75 98 LEU A N 1
ATOM 701 C CA . LEU A 1 98 ? 8.961 -3.465 5.387 1 83.75 98 LEU A CA 1
ATOM 702 C C . LEU A 1 98 ? 8.727 -2.051 4.867 1 83.75 98 LEU A C 1
ATOM 704 O O . LEU A 1 98 ? 9.547 -1.156 5.086 1 83.75 98 LEU A O 1
ATOM 708 N N . ALA A 1 99 ? 7.672 -1.911 4.09 1 85 99 ALA A N 1
ATOM 709 C CA . ALA A 1 99 ? 7.328 -0.576 3.607 1 85 99 ALA A CA 1
ATOM 710 C C . ALA A 1 99 ? 7.094 0.385 4.77 1 85 99 ALA A C 1
ATOM 712 O O . ALA A 1 99 ? 7.555 1.53 4.738 1 85 99 ALA A O 1
ATOM 713 N N . ALA A 1 100 ? 6.445 -0.073 5.75 1 84.56 100 ALA A N 1
ATOM 714 C CA . ALA A 1 100 ? 6.148 0.756 6.918 1 84.56 100 ALA A CA 1
ATOM 715 C C . ALA A 1 100 ? 7.426 1.097 7.684 1 84.56 100 ALA A C 1
ATOM 717 O O . ALA A 1 100 ? 7.582 2.219 8.172 1 84.56 100 ALA A O 1
ATOM 718 N N . VAL A 1 101 ? 8.258 0.168 7.801 1 83.38 101 VAL A N 1
ATOM 719 C CA . VAL A 1 101 ? 9.531 0.398 8.484 1 83.38 101 VAL A CA 1
ATOM 720 C C . VAL A 1 101 ? 10.367 1.405 7.699 1 83.38 101 VAL A C 1
ATOM 722 O O . VAL A 1 101 ? 11.008 2.281 8.289 1 83.38 101 VAL A O 1
ATOM 725 N N . THR A 1 102 ? 10.391 1.214 6.441 1 81 102 THR A N 1
ATOM 726 C CA . THR A 1 102 ? 11.133 2.139 5.594 1 81 102 THR A CA 1
ATOM 727 C C . THR A 1 102 ? 10.578 3.555 5.719 1 81 102 THR A C 1
ATOM 729 O O . THR A 1 102 ? 11.328 4.527 5.719 1 81 102 THR A O 1
ATOM 732 N N . GLU A 1 103 ? 9.312 3.609 5.793 1 82.56 103 GLU A N 1
ATOM 733 C CA . GLU A 1 103 ? 8.672 4.906 5.98 1 82.56 103 GLU A CA 1
ATOM 734 C C . GLU A 1 103 ? 9.062 5.527 7.32 1 82.56 103 GLU A C 1
ATOM 736 O O . GLU A 1 103 ? 9.281 6.738 7.41 1 82.56 103 GLU A O 1
ATOM 741 N N . ARG A 1 104 ? 9.039 4.773 8.289 1 82.56 104 ARG A N 1
ATOM 742 C CA . ARG A 1 104 ? 9.422 5.23 9.617 1 82.56 104 ARG A CA 1
ATOM 743 C C . ARG A 1 104 ? 10.867 5.738 9.625 1 82.56 104 ARG A C 1
ATOM 745 O O . ARG A 1 104 ? 11.156 6.781 10.211 1 82.56 104 ARG A O 1
ATOM 752 N N . ASP A 1 105 ? 11.648 5.012 9.023 1 80.88 105 ASP A N 1
ATOM 753 C CA . ASP A 1 105 ? 13.055 5.406 8.953 1 80.88 105 ASP A CA 1
ATOM 754 C C . ASP A 1 105 ? 13.227 6.672 8.117 1 80.88 105 ASP A C 1
ATOM 756 O O . ASP A 1 105 ? 14.07 7.516 8.43 1 80.88 105 ASP A O 1
ATOM 760 N N . ALA A 1 106 ? 12.516 6.719 7.062 1 80.56 106 ALA A N 1
ATOM 761 C CA . ALA A 1 106 ? 12.547 7.926 6.242 1 80.56 106 ALA A CA 1
ATOM 762 C C . ALA A 1 106 ? 12.109 9.148 7.043 1 80.56 106 ALA A C 1
ATOM 764 O O . ALA A 1 106 ? 12.68 10.227 6.906 1 80.56 106 ALA A O 1
ATOM 765 N N . TYR A 1 107 ? 11.094 8.938 7.809 1 81.5 107 TYR A N 1
ATOM 766 C CA . TYR A 1 107 ? 10.602 10.008 8.664 1 81.5 107 TYR A CA 1
ATOM 767 C C . TYR A 1 107 ? 11.664 10.445 9.672 1 81.5 107 TYR A C 1
ATOM 769 O O . TYR A 1 107 ? 11.883 11.641 9.875 1 81.5 107 TYR A O 1
ATOM 777 N N . ALA A 1 108 ? 12.227 9.531 10.289 1 82.31 108 ALA A N 1
ATOM 778 C CA . ALA A 1 108 ? 13.258 9.82 11.281 1 82.31 108 ALA A CA 1
ATOM 779 C C . ALA A 1 108 ? 14.438 10.547 10.648 1 82.31 108 ALA A C 1
ATOM 781 O O . ALA A 1 108 ? 15 11.469 11.25 1 82.31 108 ALA A O 1
ATOM 782 N N . SER A 1 109 ? 14.789 10.102 9.516 1 82.31 109 SER A N 1
ATOM 783 C CA . SER A 1 109 ? 15.891 10.75 8.812 1 82.31 109 SER A CA 1
ATOM 784 C C . SER A 1 109 ? 15.539 12.188 8.445 1 82.31 109 SER A C 1
ATOM 786 O O . SER A 1 109 ? 16.375 13.086 8.57 1 82.31 109 SER A O 1
ATOM 788 N N . ARG A 1 110 ? 14.352 12.305 7.957 1 81.88 110 ARG A N 1
ATOM 789 C CA . ARG A 1 110 ? 13.898 13.648 7.625 1 81.88 110 ARG A CA 1
ATOM 790 C C . ARG A 1 110 ? 13.859 14.539 8.867 1 81.88 110 ARG A C 1
ATOM 792 O O . ARG A 1 110 ? 14.211 15.719 8.797 1 81.88 110 ARG A O 1
ATOM 799 N N . ARG A 1 111 ? 13.383 13.984 9.875 1 83.38 111 ARG A N 1
ATOM 800 C CA . ARG A 1 111 ? 13.336 14.727 11.125 1 83.38 111 ARG A CA 1
ATOM 801 C C . ARG A 1 111 ? 14.734 15.156 11.57 1 83.38 111 ARG A C 1
ATOM 803 O O . ARG A 1 111 ? 14.93 16.281 12.031 1 83.38 111 ARG A O 1
ATOM 810 N N . ARG A 1 112 ? 15.609 14.289 11.492 1 83.88 112 ARG A N 1
ATOM 811 C CA . ARG A 1 112 ? 16.984 14.594 11.859 1 83.88 112 ARG A CA 1
ATOM 812 C C . ARG A 1 112 ? 17.547 15.703 10.977 1 83.88 112 ARG A C 1
ATOM 814 O O . ARG A 1 112 ? 18.281 16.578 11.453 1 83.88 112 ARG A O 1
ATOM 821 N N . ARG A 1 113 ? 17.266 15.586 9.766 1 83.44 113 ARG A N 1
ATOM 822 C CA . ARG A 1 113 ? 17.734 16.609 8.828 1 83.44 113 ARG A CA 1
ATOM 823 C C . ARG A 1 113 ? 17.125 17.969 9.164 1 83.44 113 ARG A C 1
ATOM 825 O O . ARG A 1 113 ? 17.812 18.984 9.102 1 83.44 113 ARG A O 1
ATOM 832 N N . GLU A 1 114 ? 15.883 17.922 9.438 1 84.94 114 GLU A N 1
ATOM 833 C CA . GLU A 1 114 ? 15.211 19.172 9.789 1 84.94 114 GLU A CA 1
ATOM 834 C C . GLU A 1 114 ? 15.719 19.719 11.117 1 84.94 114 GLU A C 1
ATOM 836 O O . GLU A 1 114 ? 15.812 20.938 11.305 1 84.94 114 GLU A O 1
ATOM 841 N N . ASP A 1 115 ? 15.977 18.844 12.008 1 86.5 115 ASP A N 1
ATOM 842 C CA . ASP A 1 115 ? 16.562 19.25 13.281 1 86.5 115 ASP A CA 1
ATOM 843 C C . ASP A 1 115 ? 17.922 19.922 13.07 1 86.5 115 ASP A C 1
ATOM 845 O O . ASP A 1 115 ? 18.203 20.953 13.695 1 86.5 115 ASP A O 1
ATOM 849 N N . ALA A 1 116 ? 18.656 19.312 12.25 1 86.94 116 ALA A N 1
ATOM 850 C CA . ALA A 1 116 ? 19.953 19.875 11.93 1 86.94 116 ALA A CA 1
ATOM 851 C C . ALA A 1 116 ? 19.812 21.219 11.219 1 86.94 116 ALA A C 1
ATOM 853 O O . ALA A 1 116 ? 20.562 22.156 11.484 1 86.94 116 ALA A O 1
ATOM 854 N N . ARG A 1 117 ? 18.938 21.281 10.359 1 83.81 117 ARG A N 1
ATOM 855 C CA . ARG A 1 117 ? 18.656 22.531 9.656 1 83.81 117 ARG A CA 1
ATOM 856 C C . ARG A 1 117 ? 18.172 23.609 10.625 1 83.81 117 ARG A C 1
ATOM 858 O O . ARG A 1 117 ? 18.516 24.781 10.484 1 83.81 117 ARG A O 1
ATOM 865 N N . GLY A 1 118 ? 17.266 23.219 11.477 1 81.88 118 GLY A N 1
ATOM 866 C CA . GLY A 1 118 ? 16.766 24.156 12.477 1 81.88 118 GLY A CA 1
ATOM 867 C C . GLY A 1 118 ? 17.859 24.703 13.367 1 81.88 118 GLY A C 1
ATOM 868 O O . GLY A 1 118 ? 17.797 25.875 13.781 1 81.88 118 GLY A O 1
ATOM 869 N N . ALA A 1 119 ? 18.781 23.891 13.648 1 85.19 119 ALA A N 1
ATOM 870 C CA . ALA A 1 119 ? 19.906 24.328 14.477 1 85.19 119 ALA A CA 1
ATOM 871 C C . ALA A 1 119 ? 20.828 25.266 13.703 1 85.19 119 ALA A C 1
ATOM 873 O O . ALA A 1 119 ? 21.453 26.156 14.289 1 85.19 119 ALA A O 1
ATOM 874 N N . ALA A 1 120 ? 20.859 25.031 12.469 1 85.06 120 ALA A N 1
ATOM 875 C CA . ALA A 1 120 ? 21.797 25.797 11.641 1 85.06 120 ALA A CA 1
ATOM 876 C C . ALA A 1 120 ? 21.156 27.062 11.109 1 85.06 120 ALA A C 1
ATOM 878 O O . ALA A 1 120 ? 21.859 28.031 10.781 1 85.06 120 ALA A O 1
ATOM 879 N N . CYS A 1 121 ? 19.938 27.109 10.984 1 83.12 121 CYS A N 1
ATOM 880 C CA . CYS A 1 121 ? 19.219 28.219 10.367 1 83.12 121 CYS A CA 1
ATOM 881 C C . CYS A 1 121 ? 18.953 29.312 11.391 1 83.12 121 CYS A C 1
ATOM 883 O O . CYS A 1 121 ? 18.453 29.047 12.484 1 83.12 121 CYS A O 1
ATOM 885 N N . PRO A 1 122 ? 19.25 30.547 10.992 1 86.12 122 PRO A N 1
ATOM 886 C CA . PRO A 1 122 ? 18.969 31.656 11.898 1 86.12 122 PRO A CA 1
ATOM 887 C C . PRO A 1 122 ? 17.469 31.812 12.195 1 86.12 122 PRO A C 1
ATOM 889 O O . PRO A 1 122 ? 16.641 31.469 11.352 1 86.12 122 PRO A O 1
ATOM 892 N N . PRO A 1 123 ? 17.141 32.312 13.328 1 83.81 123 PRO A N 1
ATOM 893 C CA . PRO A 1 123 ? 15.75 32.438 13.75 1 83.81 123 PRO A CA 1
ATOM 894 C C . PRO A 1 123 ? 14.906 33.25 12.773 1 83.81 123 PRO A C 1
ATOM 896 O O . PRO A 1 123 ? 13.727 32.938 12.578 1 83.81 123 PRO A O 1
ATOM 899 N N . GLU A 1 124 ? 15.539 34.219 12.141 1 87 124 GLU A N 1
ATOM 900 C CA . GLU A 1 124 ? 14.789 35.062 11.219 1 87 124 GLU A CA 1
ATOM 901 C C . GLU A 1 124 ? 14.352 34.281 9.984 1 87 124 GLU A C 1
ATOM 903 O O . GLU A 1 124 ? 13.242 34.469 9.484 1 87 124 GLU A O 1
ATOM 908 N N . GLU A 1 125 ? 15.227 33.5 9.602 1 87.88 125 GLU A N 1
ATOM 909 C CA . GLU A 1 125 ? 14.914 32.688 8.438 1 87.88 125 GLU A CA 1
ATOM 910 C C . GLU A 1 125 ? 13.859 31.625 8.766 1 87.88 125 GLU A C 1
ATOM 912 O O . GLU A 1 125 ? 12.992 31.328 7.941 1 87.88 125 GLU A O 1
ATOM 917 N N . ARG A 1 126 ? 13.969 31.078 9.906 1 87.5 126 ARG A N 1
ATOM 918 C CA . ARG A 1 126 ? 12.977 30.109 10.344 1 87.5 126 ARG A CA 1
ATOM 919 C C . ARG A 1 126 ? 11.586 30.734 10.414 1 87.5 126 ARG A C 1
ATOM 921 O O . ARG A 1 126 ? 10.602 30.125 9.992 1 87.5 126 ARG A O 1
ATOM 928 N N . ARG A 1 127 ? 11.625 31.906 10.914 1 88.69 127 ARG A N 1
ATOM 929 C CA . ARG A 1 127 ? 10.367 32.625 11.023 1 88.69 127 ARG A CA 1
ATOM 930 C C . ARG A 1 127 ? 9.766 32.906 9.648 1 88.69 127 ARG A C 1
ATOM 932 O O . ARG A 1 127 ? 8.562 32.719 9.445 1 88.69 127 ARG A O 1
ATOM 939 N N . ALA A 1 128 ? 10.57 33.312 8.773 1 89.12 128 ALA A N 1
ATOM 940 C CA . ALA A 1 128 ? 10.117 33.594 7.418 1 89.12 128 ALA A CA 1
ATOM 941 C C . ALA A 1 128 ? 9.539 32.344 6.746 1 89.12 128 ALA A C 1
ATOM 943 O O . ALA A 1 128 ? 8.555 32.438 6.016 1 89.12 128 ALA A O 1
ATOM 944 N N . GLU A 1 129 ? 10.117 31.328 6.988 1 85.75 129 GLU A N 1
ATOM 945 C CA . GLU A 1 129 ? 9.664 30.078 6.383 1 85.75 129 GLU A CA 1
ATOM 946 C C . GLU A 1 129 ? 8.305 29.656 6.93 1 85.75 129 GLU A C 1
ATOM 948 O O . GLU A 1 129 ? 7.449 29.188 6.176 1 85.75 129 GLU A O 1
ATOM 953 N N . VAL A 1 130 ? 8.195 29.688 8.195 1 87.06 130 VAL A N 1
ATOM 954 C CA . VAL A 1 130 ? 6.93 29.328 8.828 1 87.06 130 VAL A CA 1
ATOM 955 C C . VAL A 1 130 ? 5.816 30.219 8.289 1 87.06 130 VAL A C 1
ATOM 957 O O . VAL A 1 130 ? 4.734 29.734 7.949 1 87.06 130 VAL A O 1
ATOM 960 N N . LEU A 1 131 ? 6.117 31.516 8.188 1 89.75 131 LEU A N 1
ATOM 961 C CA . LEU A 1 131 ? 5.129 32.469 7.684 1 89.75 131 LEU A CA 1
ATOM 962 C C . LEU A 1 131 ? 4.766 32.156 6.234 1 89.75 131 LEU A C 1
ATOM 964 O O . LEU A 1 131 ? 3.59 32.188 5.863 1 89.75 131 LEU A O 1
ATOM 968 N N . ALA A 1 132 ? 5.742 31.891 5.535 1 87.88 132 ALA A N 1
ATOM 969 C CA . ALA A 1 132 ? 5.516 31.562 4.125 1 87.88 132 ALA A CA 1
ATOM 970 C C . ALA A 1 132 ? 4.605 30.359 3.979 1 87.88 132 ALA A C 1
ATOM 972 O O . ALA A 1 132 ? 3.686 30.359 3.158 1 87.88 132 ALA A O 1
ATOM 973 N N . VAL A 1 133 ? 4.879 29.359 4.734 1 84.31 133 VAL A N 1
ATOM 974 C CA . VAL A 1 133 ? 4.102 28.125 4.66 1 84.31 133 VAL A CA 1
ATOM 975 C C . VAL A 1 133 ? 2.654 28.406 5.066 1 84.31 133 VAL A C 1
ATOM 977 O O . VAL A 1 133 ? 1.719 27.938 4.41 1 84.31 133 VAL A O 1
ATOM 980 N N . LEU A 1 134 ? 2.465 29.141 6.094 1 86.31 134 LEU A N 1
ATOM 981 C CA . LEU A 1 134 ? 1.127 29.438 6.594 1 86.31 134 LEU A CA 1
ATOM 982 C C . LEU A 1 134 ? 0.351 30.297 5.605 1 86.31 134 LEU A C 1
ATOM 984 O O . LEU A 1 134 ? -0.829 30.047 5.348 1 86.31 134 LEU A O 1
ATOM 988 N N . VAL A 1 135 ? 1.011 31.266 5.074 1 87.81 135 VAL A N 1
ATOM 989 C CA . VAL A 1 135 ? 0.364 32.188 4.152 1 87.81 135 VAL A CA 1
ATOM 990 C C . VAL A 1 135 ? 0.029 31.469 2.848 1 87.81 135 VAL A C 1
ATOM 992 O O . VAL A 1 135 ? -1.05 31.672 2.283 1 87.81 135 VAL A O 1
ATOM 995 N N . ASP A 1 136 ? 0.917 30.734 2.404 1 84.5 136 ASP A N 1
ATOM 996 C CA . ASP A 1 136 ? 0.739 30.047 1.135 1 84.5 136 ASP A CA 1
ATOM 997 C C . ASP A 1 136 ? -0.319 28.953 1.252 1 84.5 136 ASP A C 1
ATOM 999 O O . ASP A 1 136 ? -1.184 28.812 0.383 1 84.5 136 ASP A O 1
ATOM 1003 N N . ARG A 1 137 ? -0.323 28.203 2.289 1 79.94 137 ARG A N 1
ATOM 1004 C CA . ARG A 1 137 ? -1.178 27.031 2.412 1 79.94 137 ARG A CA 1
ATOM 1005 C C . ARG A 1 137 ? -2.57 27.422 2.902 1 79.94 137 ARG A C 1
ATOM 1007 O O . ARG A 1 137 ? -3.57 26.859 2.443 1 79.94 137 ARG A O 1
ATOM 1014 N N . TYR A 1 138 ? -2.625 28.344 3.762 1 85.38 138 TYR A N 1
ATOM 1015 C CA . TYR A 1 138 ? -3.914 28.641 4.379 1 85.38 138 TYR A CA 1
ATOM 1016 C C . TYR A 1 138 ? -4.406 30.016 3.988 1 85.38 138 TYR A C 1
ATOM 1018 O O . TYR A 1 138 ? -5.484 30.453 4.414 1 85.38 138 TYR A O 1
ATOM 1026 N N . ARG A 1 139 ? -3.592 30.75 3.221 1 87.06 139 ARG A N 1
ATOM 1027 C CA . ARG A 1 139 ? -3.969 32.062 2.686 1 87.06 139 ARG A CA 1
ATOM 1028 C C . ARG A 1 139 ? -4.301 33.031 3.809 1 87.06 139 ARG A C 1
ATOM 1030 O O . ARG A 1 139 ? -5.332 33.719 3.766 1 87.06 139 ARG A O 1
ATOM 1037 N N . VAL A 1 140 ? -3.545 33 4.797 1 88.88 140 VAL A N 1
ATOM 1038 C CA . VAL A 1 140 ? -3.707 33.938 5.91 1 88.88 140 VAL A CA 1
ATOM 1039 C C . VAL A 1 140 ? -2.729 35.094 5.766 1 88.88 140 VAL A C 1
ATOM 1041 O O . VAL A 1 140 ? -1.782 35.031 4.977 1 88.88 140 VAL A O 1
ATOM 1044 N N . SER A 1 141 ? -3.041 36.188 6.43 1 90.19 141 SER A N 1
ATOM 1045 C CA . SER A 1 141 ? -2.166 37.344 6.379 1 90.19 141 SER A CA 1
ATOM 1046 C C . SER A 1 141 ? -0.927 37.125 7.242 1 90.19 141 SER A C 1
ATOM 1048 O O . SER A 1 141 ? -0.975 36.438 8.25 1 90.19 141 SER A O 1
ATOM 1050 N N . GLY A 1 142 ? 0.158 37.688 6.785 1 90.44 142 GLY A N 1
ATOM 1051 C CA . GLY A 1 142 ? 1.393 37.594 7.547 1 90.44 142 GLY A CA 1
ATOM 1052 C C . GLY A 1 142 ? 1.257 38.156 8.961 1 90.44 142 GLY A C 1
ATOM 1053 O O . GLY A 1 142 ? 1.872 37.625 9.891 1 90.44 142 GLY A O 1
ATOM 1054 N N . ARG A 1 143 ? 0.451 39.125 9.109 1 90.19 143 ARG A N 1
ATOM 1055 C CA . ARG A 1 143 ? 0.244 39.75 10.406 1 90.19 143 ARG A CA 1
ATOM 1056 C C . ARG A 1 143 ? -0.452 38.812 11.367 1 90.19 143 ARG A C 1
ATOM 1058 O O . ARG A 1 143 ? -0.112 38.75 12.555 1 90.19 143 ARG A O 1
ATOM 1065 N N . ALA A 1 144 ? -1.382 38.062 10.906 1 90.94 144 ALA A N 1
ATOM 1066 C CA . ALA A 1 144 ? -2.139 37.125 11.734 1 90.94 144 ALA A CA 1
ATOM 1067 C C . ALA A 1 144 ? -1.282 35.938 12.133 1 90.94 144 ALA A C 1
ATOM 1069 O O . ALA A 1 144 ? -1.475 35.344 13.203 1 90.94 144 ALA A O 1
ATOM 1070 N N . ALA A 1 145 ? -0.347 35.625 11.25 1 91.88 145 ALA A N 1
ATOM 1071 C CA . ALA A 1 145 ? 0.458 34.438 11.477 1 91.88 145 ALA A CA 1
ATOM 1072 C C . ALA A 1 145 ? 1.709 34.75 12.289 1 91.88 145 ALA A C 1
ATOM 1074 O O . ALA A 1 145 ? 2.359 33.844 12.82 1 91.88 145 ALA A O 1
ATOM 1075 N N . ALA A 1 146 ? 2.02 35.969 12.453 1 91.56 146 ALA A N 1
ATOM 1076 C CA . ALA A 1 146 ? 3.295 36.406 13.016 1 91.56 146 ALA A CA 1
ATOM 1077 C C . ALA A 1 146 ? 3.441 35.969 14.461 1 91.56 146 ALA A C 1
ATOM 1079 O O . ALA A 1 146 ? 4.477 35.406 14.852 1 91.56 146 ALA A O 1
ATOM 1080 N N . PRO A 1 147 ? 2.434 36.188 15.289 1 91.38 147 PRO A N 1
ATOM 1081 C CA . PRO A 1 147 ? 2.604 35.75 16.688 1 91.38 147 PRO A CA 1
ATOM 1082 C C . PRO A 1 147 ? 2.832 34.25 16.812 1 91.38 147 PRO A C 1
ATOM 1084 O O . PRO A 1 147 ? 3.615 33.812 17.672 1 91.38 147 PRO A O 1
ATOM 1087 N N . LEU A 1 148 ? 2.131 33.531 16.047 1 90.62 148 LEU A N 1
ATOM 1088 C CA . LEU A 1 148 ? 2.305 32.094 16.062 1 90.62 148 LEU A CA 1
ATOM 1089 C C . LEU A 1 148 ? 3.705 31.703 15.602 1 90.62 148 LEU A C 1
ATOM 1091 O O . LEU A 1 148 ? 4.348 30.844 16.203 1 90.62 148 LEU A O 1
ATOM 1095 N N . ALA A 1 149 ? 4.102 32.312 14.555 1 91.56 149 ALA A N 1
ATOM 1096 C CA . ALA A 1 149 ? 5.434 32.031 14.016 1 91.56 149 ALA A CA 1
ATOM 1097 C C . ALA A 1 149 ? 6.512 32.344 15.055 1 91.56 149 ALA A C 1
ATOM 1099 O O . ALA A 1 149 ? 7.488 31.609 15.188 1 91.56 149 ALA A O 1
ATOM 1100 N N . ASP A 1 150 ? 6.309 33.406 15.773 1 91.62 150 ASP A N 1
ATOM 1101 C CA . ASP A 1 150 ? 7.277 33.844 16.781 1 91.62 150 ASP A CA 1
ATOM 1102 C C . ASP A 1 150 ? 7.371 32.812 17.906 1 91.62 150 ASP A C 1
ATOM 1104 O O . ASP A 1 150 ? 8.469 32.469 18.375 1 91.62 150 ASP A O 1
ATOM 1108 N N . GLU A 1 151 ? 6.312 32.344 18.297 1 90.69 151 GLU A N 1
ATOM 1109 C CA . GLU A 1 151 ? 6.309 31.359 19.375 1 90.69 151 GLU A CA 1
ATOM 1110 C C . GLU A 1 151 ? 6.895 30.031 18.922 1 90.69 151 GLU A C 1
ATOM 1112 O O . GLU A 1 151 ? 7.582 29.359 19.688 1 90.69 151 GLU A O 1
ATOM 1117 N N . LEU A 1 152 ? 6.566 29.656 17.766 1 89.75 152 LEU A N 1
ATOM 1118 C CA . LEU A 1 152 ? 7.082 28.406 17.203 1 89.75 152 LEU A CA 1
ATOM 1119 C C . LEU A 1 152 ? 8.602 28.453 17.078 1 89.75 152 LEU A C 1
ATOM 1121 O O . LEU A 1 152 ? 9.281 27.453 17.312 1 89.75 152 LEU A O 1
ATOM 1125 N N . CYS A 1 153 ? 9.062 29.609 16.719 1 88.81 153 CYS A N 1
ATOM 1126 C CA . CYS A 1 153 ? 10.492 29.75 16.5 1 88.81 153 CYS A CA 1
ATOM 1127 C C . CYS A 1 153 ? 11.242 29.891 17.812 1 88.81 153 CYS A C 1
ATOM 1129 O O . CYS A 1 153 ? 12.461 29.766 17.859 1 88.81 153 CYS A O 1
ATOM 1131 N N . ALA A 1 154 ? 10.469 30.203 18.859 1 87.06 154 ALA A N 1
ATOM 1132 C CA . ALA A 1 154 ? 11.086 30.344 20.172 1 87.06 154 ALA A CA 1
ATOM 1133 C C . ALA A 1 154 ? 11.594 28.984 20.672 1 87.06 154 ALA A C 1
ATOM 1135 O O . ALA A 1 154 ? 12.508 28.938 21.5 1 87.06 154 ALA A O 1
ATOM 1136 N N . ASP A 1 155 ? 11.016 27.922 20.203 1 87.5 155 ASP A N 1
ATOM 1137 C CA . ASP A 1 155 ? 11.414 26.562 20.562 1 87.5 155 ASP A CA 1
ATOM 1138 C C . ASP A 1 155 ? 11.719 25.734 19.328 1 87.5 155 ASP A C 1
ATOM 1140 O O . ASP A 1 155 ? 10.867 25.578 18.453 1 87.5 155 ASP A O 1
ATOM 1144 N N . ARG A 1 156 ? 12.812 25.188 19.375 1 85.81 156 ARG A N 1
ATOM 1145 C CA . ARG A 1 156 ? 13.273 24.438 18.219 1 85.81 156 ARG A CA 1
ATOM 1146 C C . ARG A 1 156 ? 12.414 23.203 17.984 1 85.81 156 ARG A C 1
ATOM 1148 O O . ARG A 1 156 ? 12.117 22.844 16.828 1 85.81 156 ARG A O 1
ATOM 1155 N N . ASP A 1 157 ? 12.062 22.531 19.016 1 86.81 157 ASP A N 1
ATOM 1156 C CA . ASP A 1 157 ? 11.258 21.328 18.906 1 86.81 157 ASP A CA 1
ATOM 1157 C C . ASP A 1 157 ? 9.898 21.625 18.281 1 86.81 157 ASP A C 1
ATOM 1159 O O . ASP A 1 157 ? 9.391 20.859 17.469 1 86.81 157 ASP A O 1
ATOM 1163 N N . ARG A 1 158 ? 9.367 22.719 18.672 1 86.56 158 ARG A N 1
ATOM 1164 C CA . ARG A 1 158 ? 8.078 23.109 18.109 1 86.56 158 ARG A CA 1
ATOM 1165 C C . ARG A 1 158 ? 8.195 23.469 16.641 1 86.56 158 ARG A C 1
ATOM 1167 O O . ARG A 1 158 ? 7.312 23.156 15.836 1 86.56 158 ARG A O 1
ATOM 1174 N N . TRP A 1 159 ? 9.227 24.141 16.391 1 87.31 159 TRP A N 1
ATOM 1175 C CA . TRP A 1 159 ? 9.445 24.531 15.008 1 87.31 159 TRP A CA 1
ATOM 1176 C C . TRP A 1 159 ? 9.602 23.297 14.117 1 87.31 159 TRP A C 1
ATOM 1178 O O . TRP A 1 159 ? 9 23.219 13.039 1 87.31 159 TRP A O 1
ATOM 1188 N N . VAL A 1 160 ? 10.367 22.391 14.508 1 85.5 160 VAL A N 1
ATOM 1189 C CA . VAL A 1 160 ? 10.609 21.172 13.727 1 85.5 160 VAL A CA 1
ATOM 1190 C C . VAL A 1 160 ? 9.312 20.391 13.57 1 85.5 160 VAL A C 1
ATOM 1192 O O . VAL A 1 160 ? 9.016 19.859 12.492 1 85.5 160 VAL A O 1
ATOM 1195 N N . ARG A 1 161 ? 8.578 20.25 14.57 1 83.12 161 ARG A N 1
ATOM 1196 C CA . ARG A 1 161 ? 7.309 19.531 14.516 1 83.12 161 ARG A CA 1
ATOM 1197 C C . ARG A 1 161 ? 6.363 20.172 13.508 1 83.12 161 ARG A C 1
ATOM 1199 O O . ARG A 1 161 ? 5.695 19.469 12.742 1 83.12 161 ARG A O 1
ATOM 1206 N N . PHE A 1 162 ? 6.336 21.5 13.578 1 84.94 162 PHE A N 1
ATOM 1207 C CA . PHE A 1 162 ? 5.477 22.219 12.648 1 84.94 162 PHE A CA 1
ATOM 1208 C C . PHE A 1 162 ? 5.93 22 11.211 1 84.94 162 PHE A C 1
ATOM 1210 O O . PHE A 1 162 ? 5.105 21.797 10.312 1 84.94 162 PHE A O 1
ATOM 1217 N N . ARG A 1 163 ? 7.164 22.078 11.078 1 81.94 163 ARG A N 1
ATOM 1218 C CA . ARG A 1 163 ? 7.703 21.891 9.734 1 81.94 163 ARG A CA 1
ATOM 1219 C C . ARG A 1 163 ? 7.418 20.484 9.219 1 81.94 163 ARG A C 1
ATOM 1221 O O . ARG A 1 163 ? 7.098 20.312 8.039 1 81.94 163 ARG A O 1
ATOM 1228 N N . MET A 1 164 ? 7.535 19.547 10.062 1 81.19 164 MET A N 1
ATOM 1229 C CA . MET A 1 164 ? 7.305 18.156 9.672 1 81.19 164 MET A CA 1
ATOM 1230 C C . MET A 1 164 ? 5.828 17.922 9.375 1 81.19 164 MET A C 1
ATOM 1232 O O . MET A 1 164 ? 5.492 17.234 8.406 1 81.19 164 MET A O 1
ATOM 1236 N N . ASP A 1 165 ? 5.023 18.422 10.156 1 76.38 165 ASP A N 1
ATOM 1237 C CA . ASP A 1 165 ? 3.592 18.172 10.047 1 76.38 165 ASP A CA 1
ATOM 1238 C C . ASP A 1 165 ? 2.98 18.938 8.875 1 76.38 165 ASP A C 1
ATOM 1240 O O . ASP A 1 165 ? 2.322 18.359 8.016 1 76.38 165 ASP A O 1
ATOM 1244 N N . VAL A 1 166 ? 3.201 20.203 8.906 1 75.25 166 VAL A N 1
ATOM 1245 C CA . VAL A 1 166 ? 2.525 21.062 7.934 1 75.25 166 VAL A CA 1
ATOM 1246 C C . VAL A 1 166 ? 3.43 21.281 6.723 1 75.25 166 VAL A C 1
ATOM 1248 O O . VAL A 1 166 ? 2.953 21.328 5.586 1 75.25 166 VAL A O 1
ATOM 1251 N N . GLY A 1 167 ? 4.68 21.422 6.988 1 69.25 167 GLY A N 1
ATOM 1252 C CA . GLY A 1 167 ? 5.605 21.688 5.898 1 69.25 167 GLY A CA 1
ATOM 1253 C C . GLY A 1 167 ? 5.832 20.5 5 1 69.25 167 GLY A C 1
ATOM 1254 O O . GLY A 1 167 ? 5.676 20.578 3.781 1 69.25 167 GLY A O 1
ATOM 1255 N N . LEU A 1 168 ? 6.086 19.453 5.703 1 67 168 LEU A N 1
ATOM 1256 C CA . LEU A 1 168 ? 6.461 18.266 4.941 1 67 168 LEU A CA 1
ATOM 1257 C C . LEU A 1 168 ? 5.332 17.25 4.938 1 67 168 LEU A C 1
ATOM 1259 O O . LEU A 1 168 ? 5.352 16.297 4.152 1 67 168 LEU A O 1
ATOM 1263 N N . ARG A 1 169 ? 4.309 17.375 5.637 1 63.88 169 ARG A N 1
ATOM 1264 C CA . ARG A 1 169 ? 3.145 16.5 5.73 1 63.88 169 ARG A CA 1
ATOM 1265 C C . ARG A 1 169 ? 3.561 15.062 6.062 1 63.88 169 ARG A C 1
ATOM 1267 O O . ARG A 1 169 ? 3.098 14.117 5.43 1 63.88 169 ARG A O 1
ATOM 1274 N N . ALA A 1 170 ? 4.574 15.055 6.844 1 60.12 170 ALA A N 1
ATOM 1275 C CA . ALA A 1 170 ? 5.051 13.734 7.262 1 60.12 170 ALA A CA 1
ATOM 1276 C C . ALA A 1 170 ? 4.398 13.312 8.57 1 60.12 170 ALA A C 1
ATOM 1278 O O . ALA A 1 170 ? 4.32 14.094 9.523 1 60.12 170 ALA A O 1
ATOM 1279 N N . ASP A 1 171 ? 3.645 12.227 8.43 1 60.06 171 ASP A N 1
ATOM 1280 C CA . ASP A 1 171 ? 3.018 11.727 9.648 1 60.06 171 ASP A CA 1
ATOM 1281 C C . ASP A 1 171 ? 3.955 10.789 10.406 1 60.06 171 ASP A C 1
ATOM 1283 O O . ASP A 1 171 ? 4.672 9.992 9.789 1 60.06 171 ASP A O 1
ATOM 1287 N N . ALA A 1 172 ? 4.004 11.086 11.617 1 62.22 172 ALA A N 1
ATOM 1288 C CA . ALA A 1 172 ? 4.816 10.211 12.453 1 62.22 172 ALA A CA 1
ATOM 1289 C C . ALA A 1 172 ? 4.223 8.805 12.531 1 62.22 172 ALA A C 1
ATOM 1291 O O . ALA A 1 172 ? 3.068 8.633 12.938 1 62.22 172 ALA A O 1
ATOM 1292 N N . PRO A 1 173 ? 4.977 7.918 12.023 1 63.28 173 PRO A N 1
ATOM 1293 C CA . PRO A 1 173 ? 4.445 6.555 12.078 1 63.28 173 PRO A CA 1
ATOM 1294 C C . PRO A 1 173 ? 4.441 5.98 13.492 1 63.28 173 PRO A C 1
ATOM 1296 O O . PRO A 1 173 ? 5.289 6.344 14.312 1 63.28 173 PRO A O 1
ATOM 1299 N N . ASP A 1 174 ? 3.229 5.418 13.867 1 62.56 174 ASP A N 1
ATOM 1300 C CA . ASP A 1 174 ? 3.152 4.707 15.141 1 62.56 174 ASP A CA 1
ATOM 1301 C C . ASP A 1 174 ? 4.102 3.51 15.156 1 62.56 174 ASP A C 1
ATOM 1303 O O . ASP A 1 174 ? 4.375 2.91 14.117 1 62.56 174 ASP A O 1
ATOM 1307 N N . ALA A 1 175 ? 4.652 3.254 16.234 1 58.59 175 ALA A N 1
ATOM 1308 C CA . ALA A 1 175 ? 5.602 2.162 16.438 1 58.59 175 ALA A CA 1
ATOM 1309 C C . ALA A 1 175 ? 5 0.827 16.016 1 58.59 175 ALA A C 1
ATOM 1311 O O . ALA A 1 175 ? 5.699 -0.023 15.453 1 58.59 175 ALA A O 1
ATOM 1312 N N . HIS A 1 176 ? 3.787 0.691 16.203 1 69.69 176 HIS A N 1
ATOM 1313 C CA . HIS A 1 176 ? 3.143 -0.587 15.922 1 69.69 176 HIS A CA 1
ATOM 1314 C C . HIS A 1 176 ? 2.482 -0.581 14.547 1 69.69 176 HIS A C 1
ATOM 1316 O O . HIS A 1 176 ? 1.922 -1.592 14.117 1 69.69 176 HIS A O 1
ATOM 1322 N N . ALA A 1 177 ? 2.777 0.463 13.938 1 80.94 177 ALA A N 1
ATOM 1323 C CA . ALA A 1 177 ? 2.094 0.65 12.664 1 80.94 177 ALA A CA 1
ATOM 1324 C C . ALA A 1 177 ? 2.6 -0.341 11.617 1 80.94 177 ALA A C 1
ATOM 1326 O O . ALA A 1 177 ? 1.822 -0.853 10.812 1 80.94 177 ALA A O 1
ATOM 1327 N N . ALA A 1 178 ? 3.84 -0.718 11.898 1 85.19 178 ALA A N 1
ATOM 1328 C CA . ALA A 1 178 ? 4.43 -1.601 10.891 1 85.19 178 ALA A CA 1
ATOM 1329 C C . ALA A 1 178 ? 3.873 -3.016 11.016 1 85.19 178 ALA A C 1
ATOM 1331 O O . ALA A 1 178 ? 3.48 -3.621 10.016 1 85.19 178 ALA A O 1
ATOM 1332 N N . TRP A 1 179 ? 3.768 -3.477 12.258 1 87.38 179 TRP A N 1
ATOM 1333 C CA . TRP A 1 179 ? 3.248 -4.82 12.484 1 87.38 179 TRP A CA 1
ATOM 1334 C C . TRP A 1 179 ? 1.763 -4.895 12.148 1 87.38 179 TRP A C 1
ATOM 1336 O O . TRP A 1 179 ? 1.291 -5.898 11.609 1 87.38 179 TRP A O 1
ATOM 1346 N N . ALA A 1 180 ? 1.1 -3.938 12.438 1 91.12 180 ALA A N 1
ATOM 1347 C CA . ALA A 1 180 ? -0.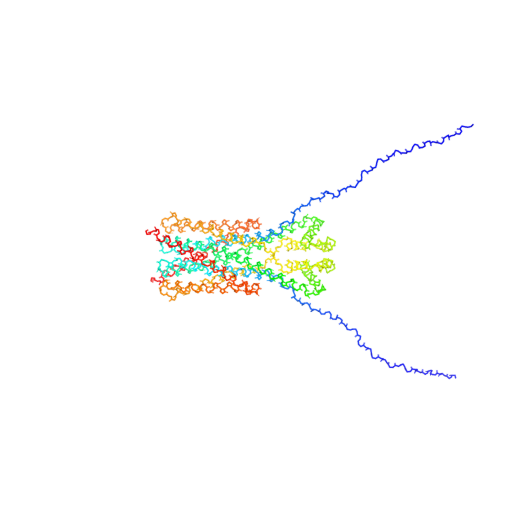33 -3.898 12.141 1 91.12 180 ALA A CA 1
ATOM 1348 C C . ALA A 1 180 ? -0.579 -3.891 10.641 1 91.12 180 ALA A C 1
ATOM 1350 O O . ALA A 1 180 ? -1.463 -4.594 10.141 1 91.12 180 ALA A O 1
ATOM 1351 N N . SER A 1 181 ? 0.178 -3.139 9.992 1 90.56 181 SER A N 1
ATOM 1352 C CA . SER A 1 181 ? 0.047 -3.07 8.547 1 90.56 181 SER A CA 1
ATOM 1353 C C . SER A 1 181 ? 0.354 -4.418 7.898 1 90.56 181 SER A C 1
ATOM 1355 O O . SER A 1 181 ? -0.407 -4.895 7.051 1 90.56 181 SER A O 1
ATOM 1357 N N . GLY A 1 182 ? 1.456 -5.004 8.344 1 92.38 182 GLY A N 1
ATOM 1358 C CA . GLY A 1 182 ? 1.838 -6.301 7.809 1 92.38 182 GLY A CA 1
ATOM 1359 C C . GLY A 1 182 ? 0.807 -7.383 8.07 1 92.38 182 GLY A C 1
ATOM 1360 O O . GLY A 1 182 ? 0.426 -8.117 7.156 1 92.38 182 GLY A O 1
ATOM 1361 N N . LEU A 1 183 ? 0.322 -7.434 9.266 1 93.69 183 LEU A N 1
ATOM 1362 C CA . LEU A 1 183 ? -0.637 -8.461 9.656 1 93.69 183 LEU A CA 1
ATOM 1363 C C . LEU A 1 183 ? -1.977 -8.242 8.961 1 93.69 183 LEU A C 1
ATOM 1365 O O . LEU A 1 183 ? -2.605 -9.203 8.508 1 93.69 183 LEU A O 1
ATOM 1369 N N . THR A 1 184 ? -2.34 -7.02 8.906 1 93.19 184 THR A N 1
ATOM 1370 C CA . THR A 1 184 ? -3.621 -6.715 8.281 1 93.19 184 THR A CA 1
ATOM 1371 C C . THR A 1 184 ? -3.598 -7.066 6.793 1 93.19 184 THR A C 1
ATOM 1373 O O . THR A 1 184 ? -4.523 -7.703 6.285 1 93.19 184 THR A O 1
ATOM 1376 N N . MET A 1 185 ? -2.561 -6.695 6.141 1 93.25 185 MET A N 1
ATOM 1377 C CA . MET A 1 185 ? -2.469 -6.953 4.707 1 93.25 185 MET A CA 1
ATOM 1378 C C . MET A 1 185 ? -2.338 -8.445 4.434 1 93.25 185 MET A C 1
ATOM 1380 O O . MET A 1 185 ? -3.025 -8.984 3.562 1 93.25 185 MET A O 1
ATOM 1384 N N . GLY A 1 186 ? -1.481 -9.109 5.191 1 94.38 186 GLY A N 1
ATOM 1385 C CA . GLY A 1 186 ? -1.279 -10.539 5.012 1 94.38 186 GLY A CA 1
ATOM 1386 C C . GLY A 1 186 ? -2.518 -11.359 5.32 1 94.38 186 GLY A C 1
ATOM 1387 O O . GLY A 1 186 ? -2.9 -12.234 4.539 1 94.38 186 GLY A O 1
ATOM 1388 N N . LEU A 1 187 ? -3.164 -11.078 6.387 1 95.25 187 LEU A N 1
ATOM 1389 C CA . LEU A 1 187 ? -4.34 -11.836 6.793 1 95.25 187 LEU A CA 1
ATOM 1390 C C . LEU A 1 187 ? -5.52 -11.555 5.863 1 95.25 187 LEU A C 1
ATOM 1392 O O . LEU A 1 187 ? -6.324 -12.445 5.586 1 95.25 187 LEU A O 1
ATOM 1396 N N . SER A 1 188 ? -5.621 -10.344 5.484 1 94.75 188 SER A N 1
ATOM 1397 C CA . SER A 1 188 ? -6.664 -10.023 4.512 1 94.75 188 SER A CA 1
ATOM 1398 C C . SER A 1 188 ? -6.465 -10.805 3.215 1 94.75 188 SER A C 1
ATOM 1400 O O . SER A 1 188 ? -7.43 -11.281 2.617 1 94.75 188 SER A O 1
ATOM 1402 N N . TYR A 1 189 ? -5.242 -10.883 2.828 1 94.69 189 TYR A N 1
ATOM 1403 C CA . TYR A 1 189 ? -4.902 -11.656 1.638 1 94.69 189 TYR A CA 1
ATOM 1404 C C . TYR A 1 189 ? -5.309 -13.117 1.802 1 94.69 189 TYR A C 1
ATOM 1406 O O . TYR A 1 189 ? -5.902 -13.711 0.896 1 94.69 189 TYR A O 1
ATOM 1414 N N . LEU A 1 190 ? -4.992 -13.656 2.906 1 95.81 190 LEU A N 1
ATOM 1415 C CA . LEU A 1 190 ? -5.277 -15.055 3.201 1 95.81 190 LEU A CA 1
ATOM 1416 C C . LEU A 1 190 ? -6.781 -15.312 3.199 1 95.81 190 LEU A C 1
ATOM 1418 O O . LEU A 1 190 ? -7.25 -16.266 2.586 1 95.81 190 LEU A O 1
ATOM 1422 N N . VAL A 1 191 ? -7.504 -14.5 3.85 1 94.12 191 VAL A N 1
ATOM 1423 C CA . VAL A 1 191 ? -8.953 -14.656 3.947 1 94.12 191 VAL A CA 1
ATOM 1424 C C . VAL A 1 191 ? -9.578 -14.531 2.562 1 94.12 191 VAL A C 1
ATOM 1426 O O . VAL A 1 191 ? -10.43 -15.336 2.182 1 94.12 191 VAL A O 1
ATOM 1429 N N . GLY A 1 192 ? -9.18 -13.578 1.847 1 91.81 192 GLY A N 1
ATOM 1430 C CA . GLY A 1 192 ? -9.695 -13.375 0.503 1 91.81 192 GLY A CA 1
ATOM 1431 C C . GLY A 1 192 ? -9.391 -14.523 -0.433 1 91.81 192 GLY A C 1
ATOM 1432 O O . GLY A 1 192 ? -10.242 -14.922 -1.235 1 91.81 192 GLY A O 1
ATOM 1433 N N . GLY A 1 193 ? -8.203 -15.023 -0.366 1 93.19 193 GLY A N 1
ATOM 1434 C CA . GLY A 1 193 ? -7.766 -16.062 -1.285 1 93.19 193 GLY A CA 1
ATOM 1435 C C . GLY A 1 193 ? -8.352 -17.422 -0.972 1 93.19 193 GLY A C 1
ATOM 1436 O O . GLY A 1 193 ? -8.461 -18.281 -1.855 1 93.19 193 GLY A O 1
ATOM 1437 N N . LEU A 1 194 ? -8.719 -17.672 0.24 1 93.19 194 LEU A N 1
ATOM 1438 C CA . LEU A 1 194 ? -9.273 -18.953 0.645 1 93.19 194 LEU A CA 1
ATOM 1439 C C . LEU A 1 194 ? -10.672 -19.156 0.077 1 93.19 194 LEU A C 1
ATOM 1441 O O . LEU A 1 194 ? -11.094 -20.281 -0.188 1 93.19 194 LEU A O 1
ATOM 1445 N N . ILE A 1 195 ? -11.312 -18.141 -0.211 1 91.06 195 ILE A N 1
ATOM 1446 C CA . ILE A 1 195 ? -12.711 -18.172 -0.614 1 91.06 195 ILE A CA 1
ATOM 1447 C C . ILE A 1 195 ? -12.836 -18.812 -1.993 1 91.06 195 ILE A C 1
ATOM 1449 O O . ILE A 1 195 ? -13.539 -19.812 -2.158 1 91.06 195 ILE A O 1
ATOM 1453 N N . PRO A 1 196 ? -12.133 -18.359 -2.945 1 89.88 196 PRO A N 1
ATOM 1454 C CA . PRO A 1 196 ? -12.258 -18.969 -4.27 1 89.88 196 PRO A CA 1
ATOM 1455 C C . PRO A 1 196 ? -11.641 -20.375 -4.336 1 89.88 196 PRO A C 1
ATOM 1457 O O . PRO A 1 196 ? -11.914 -21.125 -5.27 1 89.88 196 PRO A O 1
ATOM 1460 N N . MET A 1 197 ? -10.836 -20.719 -3.348 1 89.81 197 MET A N 1
ATOM 1461 C CA . MET A 1 197 ? -10.164 -22.016 -3.365 1 89.81 197 MET A CA 1
ATOM 1462 C C . MET A 1 197 ? -11.047 -23.094 -2.742 1 89.81 197 MET A C 1
ATOM 1464 O O . MET A 1 197 ? -10.852 -24.281 -2.996 1 89.81 197 MET A O 1
ATOM 1468 N N . LEU A 1 198 ? -12.031 -22.781 -2.068 1 90.62 198 LEU A N 1
ATOM 1469 C CA . LEU A 1 198 ? -12.852 -23.719 -1.307 1 90.62 198 LEU A CA 1
ATOM 1470 C C . LEU A 1 198 ? -13.547 -24.703 -2.232 1 90.62 198 LEU A C 1
ATOM 1472 O O . LEU A 1 198 ? -13.57 -25.906 -1.953 1 90.62 198 LEU A O 1
ATOM 1476 N N . PRO A 1 199 ? -14.031 -24.266 -3.344 1 89.75 199 PRO A N 1
ATOM 1477 C CA . PRO A 1 199 ? -14.727 -25.203 -4.234 1 89.75 199 PRO A CA 1
ATOM 1478 C C . PRO A 1 199 ? -13.805 -26.297 -4.773 1 89.75 199 PRO A C 1
ATOM 1480 O O . PRO A 1 199 ? -14.266 -27.391 -5.086 1 89.75 199 PRO A O 1
ATOM 1483 N N . TYR A 1 200 ? -12.555 -26.047 -4.914 1 88.44 200 TYR A N 1
ATOM 1484 C CA . TYR A 1 200 ? -11.617 -27.031 -5.457 1 88.44 200 TYR A CA 1
ATOM 1485 C C . TYR A 1 200 ? -11.352 -28.156 -4.457 1 88.44 200 TYR A C 1
ATOM 1487 O O . TYR A 1 200 ? -10.992 -29.266 -4.844 1 88.44 200 TYR A O 1
ATOM 1495 N N . PHE A 1 201 ? -11.547 -27.875 -3.16 1 87.25 201 PHE A N 1
ATOM 1496 C CA . PHE A 1 201 ? -11.367 -28.906 -2.133 1 87.25 201 PHE A CA 1
ATOM 1497 C C . PHE A 1 201 ? -12.578 -29.828 -2.066 1 87.25 201 PHE A C 1
ATOM 1499 O O . PHE A 1 201 ? -12.461 -30.984 -1.655 1 87.25 201 PHE A O 1
ATOM 1506 N N . ALA A 1 202 ? -13.672 -29.312 -2.465 1 85.81 202 ALA A N 1
ATOM 1507 C CA . ALA A 1 202 ? -14.922 -30.062 -2.334 1 85.81 202 ALA A CA 1
ATOM 1508 C C . ALA A 1 202 ? -15.258 -30.797 -3.625 1 85.81 202 ALA A C 1
ATOM 1510 O O . ALA A 1 202 ? -15.898 -31.859 -3.594 1 85.81 202 ALA A O 1
ATOM 1511 N N . ALA A 1 203 ? -14.836 -30.203 -4.707 1 77.25 203 ALA A N 1
ATOM 1512 C CA . ALA A 1 203 ? -15.273 -30.766 -5.98 1 77.25 203 ALA A CA 1
ATOM 1513 C C . ALA A 1 203 ? -14.219 -31.719 -6.547 1 77.25 203 ALA A C 1
ATOM 1515 O O . ALA A 1 203 ? -13.016 -31.5 -6.375 1 77.25 203 ALA A O 1
ATOM 1516 N N . GLY A 1 204 ? -14.648 -32.812 -7.02 1 73.81 204 GLY A N 1
ATOM 1517 C CA . GLY A 1 204 ? -13.758 -33.781 -7.613 1 73.81 204 GLY A CA 1
ATOM 1518 C C . GLY A 1 204 ? -13.289 -33.406 -9.008 1 73.81 204 GLY A C 1
ATOM 1519 O O . GLY A 1 204 ? -12.195 -33.781 -9.422 1 73.81 204 GLY A O 1
ATOM 1520 N N . ASP A 1 205 ? -14.109 -32.625 -9.711 1 84.75 205 ASP A N 1
ATOM 1521 C CA . ASP A 1 205 ? -13.758 -32.281 -11.078 1 84.75 205 ASP A CA 1
ATOM 1522 C C . ASP A 1 205 ? -13.344 -30.797 -11.164 1 84.75 205 ASP A C 1
ATOM 1524 O O . ASP A 1 205 ? -14.023 -29.922 -10.617 1 84.75 205 ASP A O 1
ATOM 1528 N N . ALA A 1 206 ? -12.227 -30.562 -11.867 1 82.5 206 ALA A N 1
ATOM 1529 C CA . ALA A 1 206 ? -11.641 -29.234 -11.977 1 82.5 206 ALA A CA 1
ATOM 1530 C C . ALA A 1 206 ? -12.594 -28.266 -12.688 1 82.5 206 ALA A C 1
ATOM 1532 O O . ALA A 1 206 ? -12.688 -27.094 -12.328 1 82.5 206 ALA A O 1
ATOM 1533 N N . ARG A 1 207 ? -13.383 -28.75 -13.633 1 84.25 207 ARG A N 1
ATOM 1534 C CA . ARG A 1 207 ? -14.242 -27.891 -14.43 1 84.25 207 ARG A CA 1
ATOM 1535 C C . ARG A 1 207 ? -15.43 -27.391 -13.609 1 84.25 207 ARG A C 1
ATOM 1537 O O . ARG A 1 207 ? -15.766 -26.203 -13.648 1 84.25 207 ARG A O 1
ATOM 1544 N N . THR A 1 208 ? -15.961 -28.312 -12.883 1 87.12 208 THR A N 1
ATOM 1545 C CA . THR A 1 208 ? -17.078 -27.938 -12.031 1 87.12 208 THR A CA 1
ATOM 1546 C C . THR A 1 208 ? -16.609 -27.016 -10.906 1 87.12 208 THR A C 1
ATOM 1548 O O . THR A 1 208 ? -17.297 -26.047 -10.57 1 87.12 208 THR A O 1
ATOM 1551 N N . ALA A 1 209 ? -15.461 -27.328 -10.391 1 89.12 209 ALA A N 1
ATOM 1552 C CA . ALA A 1 209 ? -14.906 -26.5 -9.32 1 89.12 209 ALA A CA 1
ATOM 1553 C C . ALA A 1 209 ? -14.625 -25.078 -9.812 1 89.12 209 ALA A C 1
ATOM 1555 O O . ALA A 1 209 ? -14.859 -24.109 -9.094 1 89.12 209 ALA A O 1
ATOM 1556 N N . LEU A 1 210 ? -14.188 -25.016 -11.062 1 88.19 210 LEU A N 1
ATOM 1557 C CA . LEU A 1 210 ? -13.898 -23.719 -11.648 1 88.19 210 LEU A CA 1
ATOM 1558 C C . LEU A 1 210 ? -15.172 -22.875 -11.773 1 88.19 210 LEU A C 1
ATOM 1560 O O . LEU A 1 210 ? -15.18 -21.688 -11.422 1 88.19 210 LEU A O 1
ATOM 1564 N N . GLY A 1 211 ? -16.234 -23.484 -12.227 1 90.5 211 GLY A N 1
ATOM 1565 C CA . GLY A 1 211 ? -17.5 -22.781 -12.352 1 90.5 211 GLY A CA 1
ATOM 1566 C C . GLY A 1 211 ? -18 -22.219 -11.031 1 90.5 211 GLY A C 1
ATOM 1567 O O . GLY A 1 211 ? -18.422 -21.062 -10.961 1 90.5 211 GLY A O 1
ATOM 1568 N N . VAL A 1 212 ? -17.969 -23 -10.023 1 90.94 212 VAL A N 1
ATOM 1569 C CA . VAL A 1 212 ? -18.422 -22.578 -8.703 1 90.94 212 VAL A CA 1
ATOM 1570 C C . VAL A 1 212 ? -17.5 -21.5 -8.156 1 90.94 212 VAL A C 1
ATOM 1572 O O . VAL A 1 212 ? -17.953 -20.531 -7.551 1 90.94 212 VAL A O 1
ATOM 1575 N N . SER A 1 213 ? -16.203 -21.75 -8.352 1 90.44 213 SER A N 1
ATOM 1576 C CA . SER A 1 213 ? -15.227 -20.766 -7.887 1 90.44 213 SER A CA 1
ATOM 1577 C C . SER A 1 213 ? -15.461 -19.406 -8.539 1 90.44 213 SER A C 1
ATOM 1579 O O . SER A 1 213 ? -15.367 -18.375 -7.875 1 90.44 213 SER A O 1
ATOM 1581 N N . VAL A 1 214 ? -15.773 -19.391 -9.781 1 90.31 214 VAL A N 1
ATOM 1582 C CA . VAL A 1 214 ? -16.031 -18.156 -10.508 1 90.31 214 VAL A CA 1
ATOM 1583 C C . VAL A 1 214 ? -17.25 -17.453 -9.914 1 90.31 214 VAL A C 1
ATOM 1585 O O . VAL A 1 214 ? -17.219 -16.25 -9.656 1 90.31 214 VAL A O 1
ATOM 1588 N N . ALA A 1 215 ? -18.281 -18.188 -9.695 1 91.56 215 ALA A N 1
ATOM 1589 C CA . ALA A 1 215 ? -19.516 -17.625 -9.148 1 91.56 215 ALA A CA 1
ATOM 1590 C C . ALA A 1 215 ? -19.281 -17.031 -7.77 1 91.56 215 ALA A C 1
ATOM 1592 O O . ALA A 1 215 ? -19.719 -15.906 -7.492 1 91.56 215 ALA A O 1
ATOM 1593 N N . VAL A 1 216 ? -18.609 -17.734 -6.973 1 89.81 216 VAL A N 1
ATOM 1594 C CA . VAL A 1 216 ? -18.344 -17.281 -5.609 1 89.81 216 VAL A CA 1
ATOM 1595 C C . VAL A 1 216 ? -17.469 -16.031 -5.629 1 89.81 216 VAL A C 1
ATOM 1597 O O . VAL A 1 216 ? -17.719 -15.078 -4.895 1 89.81 216 VAL A O 1
ATOM 1600 N N . THR A 1 217 ? -16.422 -16.078 -6.43 1 88.69 217 THR A N 1
ATOM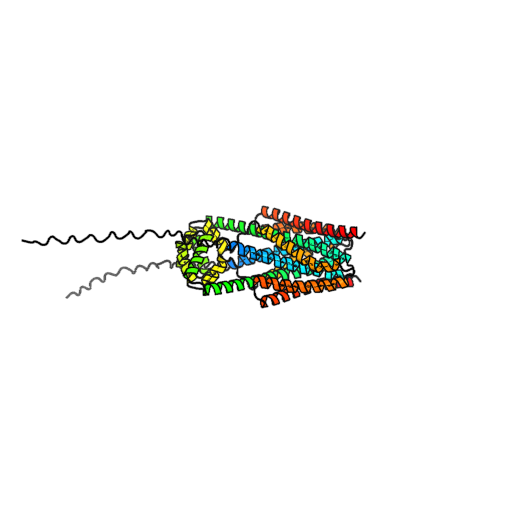 1601 C CA . THR A 1 217 ? -15.5 -14.945 -6.508 1 88.69 217 THR A CA 1
ATOM 1602 C C . THR A 1 217 ? -16.219 -13.695 -7 1 88.69 217 THR A C 1
ATOM 1604 O O . THR A 1 217 ? -16.016 -12.602 -6.473 1 88.69 217 THR A O 1
ATOM 1607 N N . VAL A 1 218 ? -17.109 -13.852 -7.934 1 88.5 218 VAL A N 1
ATOM 1608 C CA . VAL A 1 218 ? -17.859 -12.727 -8.469 1 88.5 218 VAL A CA 1
ATOM 1609 C C . VAL A 1 218 ? -18.734 -12.117 -7.379 1 88.5 218 VAL A C 1
ATOM 1611 O O . VAL A 1 218 ? -18.766 -10.898 -7.203 1 88.5 218 VAL A O 1
ATOM 1614 N N . VAL A 1 219 ? -19.359 -12.922 -6.629 1 89.81 219 VAL A N 1
ATOM 1615 C CA . VAL A 1 219 ? -20.25 -12.469 -5.566 1 89.81 219 VAL A CA 1
ATOM 1616 C C . VAL A 1 219 ? -19.453 -11.75 -4.488 1 89.81 219 VAL A C 1
ATOM 1618 O O . VAL A 1 219 ? -19.859 -10.688 -4.008 1 89.81 219 VAL A O 1
ATOM 1621 N N . ILE A 1 220 ? -18.312 -12.281 -4.188 1 87.69 220 ILE A N 1
ATOM 1622 C CA . ILE A 1 220 ? -17.5 -11.695 -3.125 1 87.69 220 ILE A CA 1
ATOM 1623 C C . ILE A 1 220 ? -16.875 -10.391 -3.609 1 87.69 220 ILE A C 1
ATOM 1625 O O . ILE A 1 220 ? -16.797 -9.414 -2.852 1 87.69 220 ILE A O 1
ATOM 1629 N N . LEU A 1 221 ? -16.469 -10.391 -4.84 1 84.81 221 LEU A N 1
ATOM 1630 C CA . LEU A 1 221 ? -15.914 -9.156 -5.395 1 84.81 221 LEU A CA 1
ATOM 1631 C C . LEU A 1 221 ? -16.953 -8.039 -5.379 1 84.81 221 LEU A C 1
ATOM 1633 O O . LEU A 1 221 ? -16.641 -6.902 -5.016 1 84.81 221 LEU A O 1
ATOM 1637 N N . LEU A 1 222 ? -18.125 -8.367 -5.734 1 85.38 222 LEU A N 1
ATOM 1638 C CA . LEU A 1 222 ? -19.188 -7.379 -5.742 1 85.38 222 LEU A CA 1
ATOM 1639 C C . LEU A 1 222 ? -19.516 -6.922 -4.324 1 85.38 222 LEU A C 1
ATOM 1641 O O . LEU A 1 222 ? -19.688 -5.723 -4.078 1 85.38 222 LEU A O 1
ATOM 1645 N N . GLY A 1 223 ? -19.625 -7.887 -3.443 1 86 223 GLY A N 1
ATOM 1646 C CA . GLY A 1 223 ? -19.875 -7.555 -2.051 1 86 223 GLY A CA 1
ATOM 1647 C C . GLY A 1 223 ? -18.781 -6.711 -1.429 1 86 223 GLY A C 1
ATOM 1648 O O . GLY A 1 223 ? -19.062 -5.719 -0.75 1 86 223 GLY A O 1
ATOM 1649 N N . PHE A 1 224 ? -17.531 -7.078 -1.646 1 82.69 224 PHE A N 1
ATOM 1650 C CA . PHE A 1 224 ? -16.391 -6.367 -1.095 1 82.69 224 PHE A CA 1
ATOM 1651 C C . PHE A 1 224 ? -16.281 -4.973 -1.699 1 82.69 224 PHE A C 1
ATOM 1653 O O . PHE A 1 224 ? -16.016 -4 -0.989 1 82.69 224 PHE A O 1
ATOM 1660 N N . GLY A 1 225 ? -16.359 -4.891 -2.951 1 78 225 GLY A N 1
ATOM 1661 C CA . GLY A 1 225 ? -16.344 -3.582 -3.588 1 78 225 GLY A CA 1
ATOM 1662 C C . GLY A 1 225 ? -17.406 -2.641 -3.062 1 78 225 GLY A C 1
ATOM 1663 O O . GLY A 1 225 ? -17.156 -1.45 -2.871 1 78 225 GLY A O 1
ATOM 1664 N N . TYR A 1 226 ? -18.516 -3.186 -2.775 1 78.44 226 TYR A N 1
ATOM 1665 C CA . TYR A 1 226 ? -19.609 -2.404 -2.219 1 78.44 226 TYR A CA 1
ATOM 1666 C C . TYR A 1 226 ? -19.312 -1.984 -0.786 1 78.44 226 TYR A C 1
ATOM 1668 O O . TYR A 1 226 ? -19.5 -0.823 -0.419 1 78.44 226 TYR A O 1
ATOM 1676 N N . ALA A 1 227 ? -18.781 -2.898 -0.052 1 78.06 227 ALA A N 1
ATOM 1677 C CA . ALA A 1 227 ? -18.531 -2.664 1.367 1 78.06 227 ALA A CA 1
ATOM 1678 C C . ALA A 1 227 ? -17.422 -1.639 1.562 1 78.06 227 ALA A C 1
ATOM 1680 O O . ALA A 1 227 ? -17.5 -0.791 2.453 1 78.06 227 ALA A O 1
ATOM 1681 N N . LYS A 1 228 ? -16.469 -1.705 0.79 1 73.88 228 LYS A N 1
ATOM 1682 C CA . LYS A 1 228 ? -15.344 -0.794 0.949 1 73.88 228 LYS A CA 1
ATOM 1683 C C . LYS A 1 228 ? -15.766 0.651 0.696 1 73.88 228 LYS A C 1
ATOM 1685 O O . LYS A 1 228 ? -15.359 1.558 1.429 1 73.88 228 LYS A O 1
ATOM 1690 N N . ASN A 1 229 ? -16.516 0.806 -0.335 1 68.44 229 ASN A N 1
ATOM 1691 C CA . ASN A 1 229 ? -16.969 2.162 -0.641 1 68.44 229 ASN A CA 1
ATOM 1692 C C . ASN A 1 229 ? -18.031 2.641 0.346 1 68.44 229 ASN A C 1
ATOM 1694 O O . ASN A 1 229 ? -18.125 3.838 0.616 1 68.44 229 ASN A O 1
ATOM 1698 N N . TRP A 1 230 ? -18.734 1.67 0.8 1 68.5 230 TRP A N 1
ATOM 1699 C CA . TRP A 1 230 ? -19.719 2.037 1.809 1 68.5 230 TRP A CA 1
ATOM 1700 C C . TRP A 1 230 ? -19.047 2.475 3.102 1 68.5 230 TRP A C 1
ATOM 1702 O O . TRP A 1 230 ? -19.453 3.465 3.719 1 68.5 230 TRP A O 1
ATOM 1712 N N . VAL A 1 231 ? -18.016 1.8 3.43 1 67.31 231 VAL A N 1
ATOM 1713 C CA . VAL A 1 231 ? -17.312 2.123 4.66 1 67.31 231 VAL A CA 1
ATOM 1714 C C . VAL A 1 231 ? -16.547 3.438 4.492 1 67.31 231 VAL A C 1
ATOM 1716 O O . VAL A 1 231 ? -16.5 4.258 5.41 1 67.31 231 VAL A O 1
ATOM 1719 N N . ALA A 1 232 ? -16.141 3.617 3.301 1 63.16 232 ALA A N 1
ATOM 1720 C CA . ALA A 1 232 ? -15.328 4.812 3.057 1 63.16 232 ALA A CA 1
ATOM 1721 C C . ALA A 1 232 ? -16.219 6.031 2.814 1 63.16 232 ALA A C 1
ATOM 1723 O O . ALA A 1 232 ? -15.898 7.133 3.266 1 63.16 232 ALA A O 1
ATOM 1724 N N . ILE A 1 233 ? -17.312 6.07 2.082 1 65.25 233 ILE A N 1
ATOM 1725 C CA . ILE A 1 233 ? -18.062 7.23 1.608 1 65.25 233 ILE A CA 1
ATOM 1726 C C . ILE A 1 233 ? -19.469 7.223 2.207 1 65.25 233 ILE A C 1
ATOM 1728 O O . ILE A 1 233 ? -20.094 8.273 2.357 1 65.25 233 ILE A O 1
ATOM 1732 N N . ARG A 1 234 ? -19.875 6.113 2.676 1 62.12 234 ARG A N 1
ATOM 1733 C CA . ARG A 1 234 ? -21.203 5.957 3.236 1 62.12 234 ARG A CA 1
ATOM 1734 C C . ARG A 1 234 ? -22.281 6.293 2.201 1 62.12 234 ARG A C 1
ATOM 1736 O O . ARG A 1 234 ? -23.266 6.957 2.516 1 62.12 234 ARG A O 1
ATOM 1743 N N . ASN A 1 235 ? -21.984 6.164 0.939 1 65.06 235 ASN A N 1
ATOM 1744 C CA . ASN A 1 235 ? -22.953 6.395 -0.126 1 65.06 235 ASN A CA 1
ATOM 1745 C C . ASN A 1 235 ? -23.109 5.16 -1.006 1 65.06 235 ASN A C 1
ATOM 1747 O O . ASN A 1 235 ? -22.125 4.52 -1.383 1 65.06 235 ASN A O 1
ATOM 1751 N N . HIS A 1 236 ? -24.375 4.848 -1.271 1 69.25 236 HIS A N 1
ATOM 1752 C CA . HIS A 1 236 ? -24.734 3.637 -2 1 69.25 236 HIS A CA 1
ATOM 1753 C C . HIS A 1 236 ? -24.188 3.67 -3.424 1 69.25 236 HIS A C 1
ATOM 1755 O O . HIS A 1 236 ? -23.719 2.65 -3.939 1 69.25 236 HIS A O 1
ATOM 1761 N N . ARG A 1 237 ? -24.219 4.801 -4.059 1 69.75 237 ARG A N 1
ATOM 1762 C CA . ARG A 1 237 ? -23.75 4.918 -5.434 1 69.75 237 ARG A CA 1
ATOM 1763 C C . ARG A 1 237 ? -22.25 4.637 -5.527 1 69.75 237 ARG A C 1
ATOM 1765 O O . ARG A 1 237 ? -21.797 3.986 -6.469 1 69.75 237 ARG A O 1
ATOM 1772 N N . ALA A 1 238 ? -21.625 5.105 -4.547 1 68.06 238 ALA A N 1
ATOM 1773 C CA . ALA A 1 238 ? -20.188 4.863 -4.484 1 68.06 238 ALA A CA 1
ATOM 1774 C C . ALA A 1 238 ? -19.891 3.379 -4.301 1 68.06 238 ALA A C 1
ATOM 1776 O O . ALA A 1 238 ? -18.891 2.869 -4.832 1 68.06 238 ALA A O 1
ATOM 1777 N N . GLY A 1 239 ? -20.844 2.773 -3.721 1 72.19 239 GLY A N 1
ATOM 1778 C CA . GLY A 1 239 ? -20.688 1.345 -3.502 1 72.19 239 GLY A CA 1
ATOM 1779 C C . GLY A 1 239 ? -20.797 0.529 -4.773 1 72.19 239 GLY A C 1
ATOM 1780 O O . GLY A 1 239 ? -20 -0.374 -5.016 1 72.19 239 GLY A O 1
ATOM 1781 N N . VAL A 1 240 ? -21.688 0.863 -5.633 1 75.69 240 VAL A N 1
ATOM 1782 C CA . VAL A 1 240 ? -21.922 0.131 -6.875 1 75.69 240 VAL A CA 1
ATOM 1783 C C . VAL A 1 240 ? -20.719 0.319 -7.809 1 75.69 240 VAL A C 1
ATOM 1785 O O . VAL A 1 240 ? -20.297 -0.625 -8.477 1 75.69 240 VAL A O 1
ATOM 1788 N N . TRP A 1 241 ? -20.203 1.43 -7.805 1 75.31 241 TRP A N 1
ATOM 1789 C CA . TRP A 1 241 ? -19.047 1.726 -8.648 1 75.31 241 TRP A CA 1
ATOM 1790 C C . TRP A 1 241 ? -17.812 0.977 -8.164 1 75.31 241 TRP A C 1
ATOM 1792 O O . TRP A 1 241 ? -17.031 0.469 -8.969 1 75.31 241 TRP A O 1
ATOM 1802 N N . GLY A 1 242 ? -17.734 0.907 -6.887 1 74.19 242 GLY A N 1
ATOM 1803 C CA . GLY A 1 242 ? -16.656 0.128 -6.316 1 74.19 242 GLY A CA 1
ATOM 1804 C C . GLY A 1 242 ? -16.734 -1.351 -6.648 1 74.19 242 GLY A C 1
ATOM 1805 O O . GLY A 1 242 ? -15.727 -1.983 -6.961 1 74.19 242 GLY A O 1
ATOM 1806 N N . ALA A 1 243 ? -17.891 -1.754 -6.629 1 77.5 243 ALA A N 1
ATOM 1807 C CA . ALA A 1 243 ? -18.141 -3.16 -6.938 1 77.5 243 ALA A CA 1
ATOM 1808 C C . ALA A 1 243 ? -17.812 -3.469 -8.398 1 77.5 243 ALA A C 1
ATOM 1810 O O . ALA A 1 243 ? -17.172 -4.484 -8.695 1 77.5 243 ALA A O 1
ATOM 1811 N N . ALA A 1 244 ? -18.188 -2.633 -9.258 1 80.5 244 ALA A N 1
ATOM 1812 C CA . ALA A 1 244 ? -17.953 -2.834 -10.68 1 80.5 244 ALA A CA 1
ATOM 1813 C C . ALA A 1 244 ? -16.469 -2.801 -11 1 80.5 244 ALA A C 1
ATOM 1815 O O . ALA A 1 244 ? -15.977 -3.602 -11.805 1 80.5 244 ALA A O 1
ATOM 1816 N N . GLN A 1 245 ? -15.773 -1.981 -10.352 1 77.94 245 GLN A N 1
ATOM 1817 C CA . GLN A 1 245 ? -14.336 -1.851 -10.578 1 77.94 245 GLN A CA 1
ATOM 1818 C C . GLN A 1 245 ? -13.594 -3.102 -10.125 1 77.94 245 GLN A C 1
ATOM 1820 O O . GLN A 1 245 ? -12.719 -3.604 -10.828 1 77.94 245 GLN A O 1
ATOM 1825 N N . THR A 1 246 ? -14.023 -3.514 -9.031 1 77.94 246 THR A N 1
ATOM 1826 C CA . THR A 1 246 ? -13.367 -4.695 -8.484 1 77.94 246 THR A CA 1
ATOM 1827 C C . THR A 1 246 ? -13.633 -5.918 -9.367 1 77.94 246 THR A C 1
ATOM 1829 O O . THR A 1 246 ? -12.742 -6.754 -9.547 1 77.94 246 THR A O 1
ATOM 1832 N N . LEU A 1 247 ? -14.789 -5.949 -9.898 1 82.44 247 LEU A N 1
ATOM 1833 C CA . LEU A 1 247 ? -15.141 -7.062 -10.766 1 82.44 247 LEU A CA 1
ATOM 1834 C C . LEU A 1 247 ? -14.32 -7.031 -12.055 1 82.44 247 LEU A C 1
ATOM 1836 O O . LEU A 1 247 ? -13.844 -8.07 -12.516 1 82.44 247 LEU A O 1
ATOM 1840 N N . VAL A 1 248 ? -14.117 -5.965 -12.602 1 82.25 248 VAL A N 1
ATOM 1841 C CA . VAL A 1 248 ? -13.344 -5.816 -13.828 1 82.25 248 VAL A CA 1
ATOM 1842 C C . VAL A 1 248 ? -11.906 -6.277 -13.594 1 82.25 248 VAL A C 1
ATOM 1844 O O . VAL A 1 248 ? -11.328 -6.977 -14.43 1 82.25 248 VAL A O 1
ATOM 1847 N N . ILE A 1 249 ? -11.383 -5.996 -12.461 1 79.12 249 ILE A N 1
ATOM 1848 C CA . ILE A 1 249 ? -10.016 -6.367 -12.102 1 79.12 249 ILE A CA 1
ATOM 1849 C C . ILE A 1 249 ? -9.906 -7.887 -12.016 1 79.12 249 ILE A C 1
ATOM 1851 O O . ILE A 1 249 ? -8.984 -8.484 -12.57 1 79.12 249 ILE A O 1
ATOM 1855 N N . GLY A 1 250 ? -10.859 -8.461 -11.359 1 79.5 250 GLY A N 1
ATOM 1856 C CA . GLY A 1 250 ? -10.852 -9.906 -11.219 1 79.5 250 GLY A CA 1
ATOM 1857 C C . GLY A 1 250 ? -10.977 -10.633 -12.539 1 79.5 250 GLY A C 1
ATOM 1858 O O . GLY A 1 250 ? -10.266 -11.609 -12.789 1 79.5 250 GLY A O 1
ATOM 1859 N N . VAL A 1 251 ? -11.844 -10.102 -13.352 1 85.62 251 VAL A N 1
ATOM 1860 C CA . VAL A 1 251 ? -12.094 -10.727 -14.648 1 85.62 251 VAL A CA 1
ATOM 1861 C C . VAL A 1 251 ? -10.859 -10.578 -15.539 1 85.62 251 VAL A C 1
ATOM 1863 O O . VAL A 1 251 ? -10.453 -11.531 -16.219 1 85.62 251 VAL A O 1
ATOM 1866 N N . LEU A 1 252 ? -10.25 -9.484 -15.523 1 87.44 252 LEU A N 1
ATOM 1867 C CA . LEU A 1 252 ? -9.055 -9.25 -16.328 1 87.44 252 LEU A CA 1
ATOM 1868 C C . LEU A 1 252 ? -7.895 -10.117 -15.859 1 87.44 252 LEU A C 1
ATOM 1870 O O . LEU A 1 252 ? -7.172 -10.695 -16.672 1 87.44 252 LEU A O 1
ATOM 1874 N N . ALA A 1 253 ? -7.762 -10.156 -14.594 1 86.75 253 ALA A N 1
ATOM 1875 C CA . ALA A 1 253 ? -6.672 -10.953 -14.039 1 86.75 253 ALA A CA 1
ATOM 1876 C C . ALA A 1 253 ? -6.871 -12.438 -14.344 1 86.75 253 ALA A C 1
ATOM 1878 O O . ALA A 1 253 ? -5.957 -13.102 -14.844 1 86.75 253 ALA A O 1
ATOM 1879 N N . ALA A 1 254 ? -8.062 -12.914 -14.102 1 87.19 254 ALA A N 1
ATOM 1880 C CA . ALA A 1 254 ? -8.359 -14.32 -14.336 1 87.19 254 ALA A CA 1
ATOM 1881 C C . ALA A 1 254 ? -8.336 -14.648 -15.828 1 87.19 254 ALA A C 1
ATOM 1883 O O . ALA A 1 254 ? -7.848 -15.711 -16.234 1 87.19 254 ALA A O 1
ATOM 1884 N N . GLY A 1 255 ? -8.961 -13.75 -16.594 1 90 255 GLY A N 1
ATOM 1885 C CA . GLY A 1 255 ? -8.953 -13.938 -18.031 1 90 255 GLY A CA 1
ATOM 1886 C C . GLY A 1 255 ? -7.555 -14.008 -18.625 1 90 255 GLY A C 1
ATOM 1887 O O . GLY A 1 255 ? -7.27 -14.852 -19.469 1 90 255 GLY A O 1
ATOM 1888 N N . THR A 1 256 ? -6.668 -13.188 -18.203 1 88.56 256 THR A N 1
ATOM 1889 C CA . THR A 1 256 ? -5.289 -13.172 -18.672 1 88.56 256 THR A CA 1
ATOM 1890 C C . THR A 1 256 ? -4.559 -14.445 -18.25 1 88.56 256 THR A C 1
ATOM 1892 O O . THR A 1 256 ? -3.855 -15.055 -19.062 1 88.56 256 THR A O 1
ATOM 1895 N N . SER A 1 257 ? -4.73 -14.828 -17.031 1 88.5 257 SER A N 1
ATOM 1896 C CA . SER A 1 257 ? -4.094 -16.047 -16.531 1 88.5 257 SER A CA 1
ATOM 1897 C C . SER A 1 257 ? -4.559 -17.266 -17.312 1 88.5 257 SER A C 1
ATOM 1899 O O . SER A 1 257 ? -3.744 -18.094 -17.734 1 88.5 257 SER A O 1
ATOM 1901 N N . TYR A 1 258 ? -5.836 -17.375 -17.547 1 87.44 258 TYR A N 1
ATOM 1902 C CA . TYR A 1 258 ? -6.406 -18.484 -18.281 1 87.44 258 TYR A CA 1
ATOM 1903 C C . TYR A 1 258 ? -5.883 -18.5 -19.719 1 87.44 258 TYR A C 1
ATOM 1905 O O . TYR A 1 258 ? -5.504 -19.562 -20.234 1 87.44 258 TYR A O 1
ATOM 1913 N N . ALA A 1 259 ? -5.859 -17.344 -20.266 1 89.25 259 ALA A N 1
ATOM 1914 C CA . ALA A 1 259 ? -5.398 -17.234 -21.656 1 89.25 259 ALA A CA 1
ATOM 1915 C C . ALA A 1 259 ? -3.93 -17.625 -21.781 1 89.25 259 ALA A C 1
ATOM 1917 O O . ALA A 1 259 ? -3.549 -18.344 -22.703 1 89.25 259 ALA A O 1
ATOM 1918 N N . ILE A 1 260 ? -3.148 -17.266 -20.906 1 86.5 260 ILE A N 1
ATOM 1919 C CA . ILE A 1 260 ? -1.715 -17.547 -20.938 1 86.5 260 ILE A CA 1
ATOM 1920 C C . ILE A 1 260 ? -1.469 -19.047 -20.797 1 86.5 260 ILE A C 1
ATOM 1922 O O . ILE A 1 260 ? -0.741 -19.625 -21.609 1 86.5 260 ILE A O 1
ATOM 1926 N N . VAL A 1 261 ? -2.072 -19.641 -19.859 1 82.69 261 VAL A N 1
ATOM 1927 C CA . VAL A 1 261 ? -1.848 -21.062 -19.609 1 82.69 261 VAL A CA 1
ATOM 1928 C C . VAL A 1 261 ? -2.395 -21.875 -20.781 1 82.69 261 VAL A C 1
ATOM 1930 O O . VAL A 1 261 ? -1.741 -22.797 -21.266 1 82.69 261 VAL A O 1
ATOM 1933 N N . LYS A 1 262 ? -3.477 -21.422 -21.297 1 86.5 262 LYS A N 1
ATOM 1934 C CA . LYS A 1 262 ? -4.094 -22.141 -22.406 1 86.5 262 LYS A CA 1
ATOM 1935 C C . LYS A 1 262 ? -3.24 -22.062 -23.672 1 86.5 262 LYS A C 1
ATOM 1937 O O . LYS A 1 262 ? -3.047 -23.062 -24.375 1 86.5 262 LYS A O 1
ATOM 1942 N N . VAL A 1 263 ? -2.746 -20.906 -23.922 1 87.56 263 VAL A N 1
ATOM 1943 C CA . VAL A 1 263 ? -1.932 -20.688 -25.125 1 87.56 263 VAL A CA 1
ATOM 1944 C C . VAL A 1 263 ? -0.628 -21.469 -25 1 87.56 263 VAL A C 1
ATOM 1946 O O . VAL A 1 263 ? -0.192 -22.109 -25.969 1 87.56 263 VAL A O 1
ATOM 1949 N N . LEU A 1 264 ? -0.042 -21.516 -23.875 1 86.62 264 LEU A N 1
ATOM 1950 C CA . LEU A 1 264 ? 1.215 -22.219 -23.672 1 86.62 264 LEU A CA 1
ATOM 1951 C C . LEU A 1 264 ? 0.994 -23.734 -23.688 1 86.62 264 LEU A C 1
ATOM 1953 O O . LEU A 1 264 ? 1.872 -24.484 -24.109 1 86.62 264 LEU A O 1
ATOM 1957 N N . ASP A 1 265 ? -0.127 -24.109 -23.203 1 84.19 265 ASP A N 1
ATOM 1958 C CA . ASP A 1 265 ? -0.46 -25.531 -23.219 1 84.19 265 ASP A CA 1
ATOM 1959 C C . ASP A 1 265 ? -0.696 -26.016 -24.641 1 84.19 265 ASP A C 1
ATOM 1961 O O . ASP A 1 265 ? -0.29 -27.125 -25 1 84.19 265 ASP A O 1
ATOM 1965 N N . ARG A 1 266 ? -1.317 -25.141 -25.438 1 77.88 266 ARG A N 1
ATOM 1966 C CA . ARG A 1 266 ? -1.592 -25.516 -26.828 1 77.88 266 ARG A CA 1
ATOM 1967 C C . ARG A 1 266 ? -0.315 -25.5 -27.656 1 77.88 266 ARG A C 1
ATOM 1969 O O . ARG A 1 266 ? -0.198 -26.25 -28.641 1 77.88 266 ARG A O 1
ATOM 1976 N N . GLY A 1 267 ? 0.509 -24.406 -27.516 1 67.12 267 GLY A N 1
ATOM 1977 C CA . GLY A 1 267 ? 1.735 -24.344 -28.281 1 67.12 267 GLY A CA 1
ATOM 1978 C C . GLY A 1 267 ? 2.645 -25.547 -28.078 1 67.12 267 GLY A C 1
ATOM 1979 O O . GLY A 1 267 ? 3.545 -25.797 -28.875 1 67.12 267 GLY A O 1
ATOM 1980 N N . GLU A 1 268 ? 2.832 -26.125 -26.953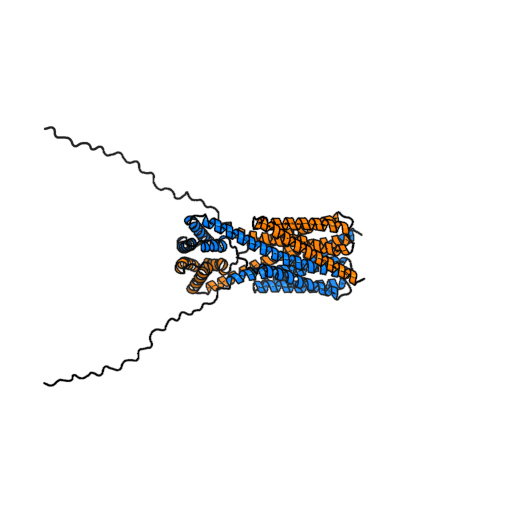 1 55.06 268 GLU A N 1
ATOM 1981 C CA . GLU A 1 268 ? 3.652 -27.328 -26.828 1 55.06 268 GLU A CA 1
ATOM 1982 C C . GLU A 1 268 ? 2.906 -28.562 -27.344 1 55.06 268 GLU A C 1
ATOM 1984 O O . GLU A 1 268 ? 3.434 -29.672 -27.297 1 55.06 268 GLU A O 1
ATOM 1989 N N . VAL A 1 269 ? 1.55 -28.484 -27.781 1 37.53 269 VAL A N 1
ATOM 1990 C CA . VAL A 1 269 ? 1.088 -29.562 -28.656 1 37.53 269 VAL A CA 1
ATOM 1991 C C . VAL A 1 269 ? 1.506 -29.266 -30.094 1 37.53 269 VAL A C 1
ATOM 1993 O O . VAL A 1 269 ? 1.473 -28.125 -30.531 1 37.53 269 VAL A O 1
ATOM 1996 N N . MET B 1 1 ? 33.594 107.875 3.781 1 24.47 1 MET B N 1
ATOM 1997 C CA . MET B 1 1 ? 33.844 106.75 4.727 1 24.47 1 MET B CA 1
ATOM 1998 C C . MET B 1 1 ? 33.438 105.438 4.113 1 24.47 1 MET B C 1
ATOM 2000 O O . MET B 1 1 ? 32.5 105.312 3.318 1 24.47 1 MET B O 1
ATOM 2004 N N . SER B 1 2 ? 34.25 104.438 4.227 1 25.3 2 SER B N 1
ATOM 2005 C CA . SER B 1 2 ? 34.656 103.188 3.498 1 25.3 2 SER B CA 1
ATOM 2006 C C . SER B 1 2 ? 33.625 102.125 3.676 1 25.3 2 SER B C 1
ATOM 2008 O O . SER B 1 2 ? 33.969 100.938 3.557 1 25.3 2 SER B O 1
ATOM 2010 N N . GLU B 1 3 ? 32.406 102.562 4.16 1 26.19 3 GLU B N 1
ATOM 2011 C CA . GLU B 1 3 ? 31.875 101.375 4.852 1 26.19 3 GLU B CA 1
ATOM 2012 C C . GLU B 1 3 ? 31.875 100.125 3.947 1 26.19 3 GLU B C 1
ATOM 2014 O O . GLU B 1 3 ? 31.859 100.25 2.721 1 26.19 3 GLU B O 1
ATOM 2019 N N . SER B 1 4 ? 32.031 99 4.531 1 28.92 4 SER B N 1
ATOM 2020 C CA . SER B 1 4 ? 32.344 97.625 4.613 1 28.92 4 SER B CA 1
ATOM 2021 C C . SER B 1 4 ? 31.25 96.75 3.918 1 28.92 4 SER B C 1
ATOM 2023 O O . SER B 1 4 ? 30.125 96.688 4.391 1 28.92 4 SER B O 1
ATOM 2025 N N . THR B 1 5 ? 31.141 97 2.613 1 33.25 5 THR B N 1
ATOM 2026 C CA . THR B 1 5 ? 30.047 96.312 1.878 1 33.25 5 THR B CA 1
ATOM 2027 C C . THR B 1 5 ? 29.938 94.875 2.273 1 33.25 5 THR B C 1
ATOM 2029 O O . THR B 1 5 ? 30.938 94.125 2.342 1 33.25 5 THR B O 1
ATOM 2032 N N . PRO B 1 6 ? 28.828 94.5 2.889 1 33.16 6 PRO B N 1
ATOM 2033 C CA . PRO B 1 6 ? 28.516 93.25 3.502 1 33.16 6 PRO B CA 1
ATOM 2034 C C . PRO B 1 6 ? 28.828 92.062 2.58 1 33.16 6 PRO B C 1
ATOM 2036 O O . PRO B 1 6 ? 28.812 92.188 1.356 1 33.16 6 PRO B O 1
ATOM 2039 N N . LEU B 1 7 ? 29.75 91.188 3.012 1 30.3 7 LEU B N 1
ATOM 2040 C CA . LEU B 1 7 ? 30.344 90 2.436 1 30.3 7 LEU B CA 1
ATOM 2041 C C . LEU B 1 7 ? 29.266 89.125 1.775 1 30.3 7 LEU B C 1
ATOM 2043 O O . LEU B 1 7 ? 28.172 89 2.316 1 30.3 7 LEU B O 1
ATOM 2047 N N . LEU B 1 8 ? 29.188 89.188 0.477 1 28.58 8 LEU B N 1
ATOM 2048 C CA . LEU B 1 8 ? 28.391 88.438 -0.496 1 28.58 8 LEU B CA 1
ATOM 2049 C C . LEU B 1 8 ? 28.328 86.938 -0.137 1 28.58 8 LEU B C 1
ATOM 2051 O O . LEU B 1 8 ? 29.312 86.25 -0.241 1 28.58 8 LEU B O 1
ATOM 2055 N N . LEU B 1 9 ? 27.984 86.688 1.164 1 27.94 9 LEU B N 1
ATOM 2056 C CA . LEU B 1 9 ? 28.109 85.312 1.582 1 27.94 9 LEU B CA 1
ATOM 2057 C C . LEU B 1 9 ? 27.594 84.312 0.501 1 27.94 9 LEU B C 1
ATOM 2059 O O . LEU B 1 9 ? 26.438 84.438 0.085 1 27.94 9 LEU B O 1
ATOM 2063 N N . HIS B 1 10 ? 28.422 84 -0.421 1 28.17 10 HIS B N 1
ATOM 2064 C CA . HIS B 1 10 ? 28.234 83.062 -1.503 1 28.17 10 HIS B CA 1
ATOM 2065 C C . HIS B 1 10 ? 27.375 81.875 -1.058 1 28.17 10 HIS B C 1
ATOM 2067 O O . HIS B 1 10 ? 27.531 81.375 0.057 1 28.17 10 HIS B O 1
ATOM 2073 N N . GLU B 1 11 ? 26.156 81.812 -1.521 1 30.64 11 GLU B N 1
ATOM 2074 C CA . GLU B 1 11 ? 25.094 80.812 -1.294 1 30.64 11 GLU B CA 1
ATOM 2075 C C . GLU B 1 11 ? 25.594 79.375 -1.454 1 30.64 11 GLU B C 1
ATOM 2077 O O . GLU B 1 11 ? 26.234 79.062 -2.453 1 30.64 11 GLU B O 1
ATOM 2082 N N . PRO B 1 12 ? 25.969 78.688 -0.376 1 32.16 12 PRO B N 1
ATOM 2083 C CA . PRO B 1 12 ? 26.609 77.375 -0.513 1 32.16 12 PRO B CA 1
ATOM 2084 C C . PRO B 1 12 ? 25.953 76.562 -1.579 1 32.16 12 PRO B C 1
ATOM 2086 O O . PRO B 1 12 ? 24.797 76.75 -1.924 1 32.16 12 PRO B O 1
ATOM 2089 N N . PRO B 1 13 ? 26.766 75.812 -2.328 1 30.67 13 PRO B N 1
ATOM 2090 C CA . PRO B 1 13 ? 26.453 75 -3.496 1 30.67 13 PRO B CA 1
ATOM 2091 C C . PRO B 1 13 ? 25.219 74.125 -3.279 1 30.67 13 PRO B C 1
ATOM 2093 O O . PRO B 1 13 ? 24.875 73.812 -2.137 1 30.67 13 PRO B O 1
ATOM 2096 N N . SER B 1 14 ? 24.312 74.062 -4.207 1 27.83 14 SER B N 1
ATOM 2097 C CA . SER B 1 14 ? 23.078 73.312 -4.422 1 27.83 14 SER B CA 1
ATOM 2098 C C . SER B 1 14 ? 23.266 71.812 -4.145 1 27.83 14 SER B C 1
ATOM 2100 O O . SER B 1 14 ? 24.125 71.188 -4.75 1 27.83 14 SER B O 1
ATOM 2102 N N . GLU B 1 15 ? 23.281 71.438 -2.955 1 28.03 15 GLU B N 1
ATOM 2103 C CA . GLU B 1 15 ? 23.438 70 -2.574 1 28.03 15 GLU B CA 1
ATOM 2104 C C . GLU B 1 15 ? 22.672 69.062 -3.506 1 28.03 15 GLU B C 1
ATOM 2106 O O . GLU B 1 15 ? 21.5 69.312 -3.793 1 28.03 15 GLU B O 1
ATOM 2111 N N . ARG B 1 16 ? 23.344 68.438 -4.449 1 30.05 16 ARG B N 1
ATOM 2112 C CA . ARG B 1 16 ? 22.844 67.438 -5.387 1 30.05 16 ARG B CA 1
ATOM 2113 C C . ARG B 1 16 ? 21.781 66.562 -4.727 1 30.05 16 ARG B C 1
ATOM 2115 O O . ARG B 1 16 ? 21.953 66.125 -3.58 1 30.05 16 ARG B O 1
ATOM 2122 N N . PRO B 1 17 ? 20.531 66.562 -5.184 1 27.47 17 PRO B N 1
ATOM 2123 C CA . PRO B 1 17 ? 19.438 65.812 -4.602 1 27.47 17 PRO B CA 1
ATOM 2124 C C . PRO B 1 17 ? 19.781 64.312 -4.402 1 27.47 17 PRO B C 1
ATOM 2126 O O . PRO B 1 17 ? 20.5 63.75 -5.211 1 27.47 17 PRO B O 1
ATOM 2129 N N . LEU B 1 18 ? 20.047 63.812 -3.256 1 26.81 18 LEU B N 1
ATOM 2130 C CA . LEU B 1 18 ? 20.281 62.406 -2.988 1 26.81 18 LEU B CA 1
ATOM 2131 C C . LEU B 1 18 ? 19.297 61.531 -3.758 1 26.81 18 LEU B C 1
ATOM 2133 O O . LEU B 1 18 ? 18.094 61.812 -3.766 1 26.81 18 LEU B O 1
ATOM 2137 N N . PRO B 1 19 ? 19.688 60.875 -4.812 1 26.84 19 PRO B N 1
ATOM 2138 C CA . PRO B 1 19 ? 18.766 60 -5.559 1 26.84 19 PRO B CA 1
ATOM 2139 C C . PRO B 1 19 ? 17.797 59.25 -4.652 1 26.84 19 PRO B C 1
ATOM 2141 O O . PRO B 1 19 ? 18.141 58.906 -3.516 1 26.84 19 PRO B O 1
ATOM 2144 N N . ALA B 1 20 ? 16.484 59.344 -4.812 1 26.27 20 ALA B N 1
ATOM 2145 C CA . ALA B 1 20 ? 15.273 58.875 -4.141 1 26.27 20 ALA B CA 1
ATOM 2146 C C . ALA B 1 20 ? 15.422 57.406 -3.689 1 26.27 20 ALA B C 1
ATOM 2148 O O . ALA B 1 20 ? 16.422 56.75 -4.004 1 26.27 20 ALA B O 1
ATOM 2149 N N . ALA B 1 21 ? 14.188 56.625 -3.828 1 26.03 21 ALA B N 1
ATOM 2150 C CA . ALA B 1 21 ? 13.367 55.531 -3.287 1 26.03 21 ALA B CA 1
ATOM 2151 C C . ALA B 1 21 ? 13.93 54.156 -3.688 1 26.03 21 ALA B C 1
ATOM 2153 O O . ALA B 1 21 ? 14.07 53.875 -4.875 1 26.03 21 ALA B O 1
ATOM 2154 N N . TYR B 1 22 ? 14.844 53.594 -3.084 1 24.78 22 TYR B N 1
ATOM 2155 C CA . TYR B 1 22 ? 15.203 52.188 -3.199 1 24.78 22 TYR B CA 1
ATOM 2156 C C . TYR B 1 22 ? 13.977 51.344 -3.523 1 24.78 22 TYR B C 1
ATOM 2158 O O . TYR B 1 22 ? 13.039 51.281 -2.729 1 24.78 22 TYR B O 1
ATOM 2166 N N . ASP B 1 23 ? 13.508 51.125 -4.699 1 25.75 23 ASP B N 1
ATOM 2167 C CA . ASP B 1 23 ? 12.539 50.188 -5.297 1 25.75 23 ASP B CA 1
ATOM 2168 C C . ASP B 1 23 ? 12.664 48.812 -4.695 1 25.75 23 ASP B C 1
ATOM 2170 O O . ASP B 1 23 ? 13.727 48.188 -4.777 1 25.75 23 ASP B O 1
ATOM 2174 N N . ALA B 1 24 ? 11.984 48.469 -3.648 1 27.73 24 ALA B N 1
ATOM 2175 C CA . ALA B 1 24 ? 11.68 47.188 -3.004 1 27.73 24 ALA B CA 1
ATOM 2176 C C . ALA B 1 24 ? 11.539 46.062 -4.035 1 27.73 24 ALA B C 1
ATOM 2178 O O . ALA B 1 24 ? 10.906 45.031 -3.773 1 27.73 24 ALA B O 1
ATOM 2179 N N . LYS B 1 25 ? 11.844 46.25 -5.316 1 31.27 25 LYS B N 1
ATOM 2180 C CA . LYS B 1 25 ? 11.758 45.188 -6.309 1 31.27 25 LYS B CA 1
ATOM 2181 C C . LYS B 1 25 ? 12.641 44 -5.926 1 31.27 25 LYS B C 1
ATOM 2183 O O . LYS B 1 25 ? 12.812 43.062 -6.715 1 31.27 25 LYS B O 1
ATOM 2188 N N . SER B 1 26 ? 13.734 44.25 -5.332 1 27.53 26 SER B N 1
ATOM 2189 C CA . SER B 1 26 ? 14.773 43.219 -5.387 1 27.53 26 SER B CA 1
ATOM 2190 C C . SER B 1 26 ? 14.227 41.844 -4.977 1 27.53 26 SER B C 1
ATOM 2192 O O . SER B 1 26 ? 14.672 40.812 -5.488 1 27.53 26 SER B O 1
ATOM 2194 N N . LEU B 1 27 ? 14.016 41.75 -3.645 1 26.14 27 LEU B N 1
ATOM 2195 C CA . LEU B 1 27 ? 14.078 40.406 -3.113 1 26.14 27 LEU B CA 1
ATOM 2196 C C . LEU B 1 27 ? 13.008 39.5 -3.744 1 26.14 27 LEU B C 1
ATOM 2198 O O . LEU B 1 27 ? 11.852 39.531 -3.307 1 26.14 27 LEU B O 1
ATOM 2202 N N . ASP B 1 28 ? 12.773 39.625 -4.969 1 28.83 28 ASP B N 1
ATOM 2203 C CA . ASP B 1 28 ? 11.977 38.656 -5.727 1 28.83 28 ASP B CA 1
ATOM 2204 C C . ASP B 1 28 ? 12.438 37.219 -5.465 1 28.83 28 ASP B C 1
ATOM 2206 O O . ASP B 1 28 ? 12.891 36.531 -6.383 1 28.83 28 ASP B O 1
ATOM 2210 N N . ALA B 1 29 ? 13.422 37.031 -4.684 1 29.84 29 ALA B N 1
ATOM 2211 C CA . ALA B 1 29 ? 13.719 35.625 -4.453 1 29.84 29 ALA B CA 1
ATOM 2212 C C . ALA B 1 29 ? 12.445 34.812 -4.242 1 29.84 29 ALA B C 1
ATOM 2214 O O . ALA B 1 29 ? 11.945 34.719 -3.119 1 29.84 29 ALA B O 1
ATOM 2215 N N . ARG B 1 30 ? 11.547 34.969 -5.055 1 31.53 30 ARG B N 1
ATOM 2216 C CA . ARG B 1 30 ? 10.438 34.031 -5.195 1 31.53 30 ARG B CA 1
ATOM 2217 C C . ARG B 1 30 ? 10.93 32.594 -5.16 1 31.53 30 ARG B C 1
ATOM 2219 O O . ARG B 1 30 ? 11.328 32.031 -6.188 1 31.53 30 ARG B O 1
ATOM 2226 N N . SER B 1 31 ? 11.93 32.219 -4.395 1 30.47 31 SER B N 1
ATOM 2227 C CA . SER B 1 31 ? 12.18 30.812 -4.207 1 30.47 31 SER B CA 1
ATOM 2228 C C . SER B 1 31 ? 10.875 30.016 -4.25 1 30.47 31 SER B C 1
ATOM 2230 O O . SER B 1 31 ? 9.977 30.234 -3.439 1 30.47 31 SER B O 1
ATOM 2232 N N . THR B 1 32 ? 10.453 29.75 -5.328 1 30.41 32 THR B N 1
ATOM 2233 C CA . THR B 1 32 ? 9.406 28.812 -5.711 1 30.41 32 THR B CA 1
ATOM 2234 C C . THR B 1 32 ? 9.367 27.625 -4.75 1 30.41 32 THR B C 1
ATOM 2236 O O . THR B 1 32 ? 10.055 26.625 -4.965 1 30.41 32 THR B O 1
ATOM 2239 N N . CYS B 1 33 ? 9.641 27.766 -3.586 1 32.19 33 CYS B N 1
ATOM 2240 C CA . CYS B 1 33 ? 9.414 26.781 -2.543 1 32.19 33 CYS B CA 1
ATOM 2241 C C . CYS B 1 33 ? 7.996 26.219 -2.615 1 32.19 33 CYS B C 1
ATOM 2243 O O . CYS B 1 33 ? 7.578 25.453 -1.742 1 32.19 33 CYS B O 1
ATOM 2245 N N . SER B 1 34 ? 7.113 26.859 -3.312 1 35.19 34 SER B N 1
ATOM 2246 C CA . SER B 1 34 ? 5.691 26.531 -3.207 1 35.19 34 SER B CA 1
ATOM 2247 C C . SER B 1 34 ? 5.445 25.047 -3.438 1 35.19 34 SER B C 1
ATOM 2249 O O . SER B 1 34 ? 4.508 24.484 -2.877 1 35.19 34 SER B O 1
ATOM 2251 N N . SER B 1 35 ? 5.934 24.469 -4.617 1 37.03 35 SER B N 1
ATOM 2252 C CA . SER B 1 35 ? 5.391 23.266 -5.227 1 37.03 35 SER B CA 1
ATOM 2253 C C . SER B 1 35 ? 5.82 22.016 -4.457 1 37.03 35 SER B C 1
ATOM 2255 O O . SER B 1 35 ? 5.5 20.891 -4.852 1 37.03 35 SER B O 1
ATOM 2257 N N . GLY B 1 36 ? 6.645 22.094 -3.561 1 36.94 36 GLY B N 1
ATOM 2258 C CA . GLY B 1 36 ? 7.371 20.969 -2.984 1 36.94 36 GLY B CA 1
ATOM 2259 C C . GLY B 1 36 ? 6.516 20.094 -2.088 1 36.94 36 GLY B C 1
ATOM 2260 O O . GLY B 1 36 ? 6.891 18.969 -1.769 1 36.94 36 GLY B O 1
ATOM 2261 N N . SER B 1 37 ? 5.625 20.781 -1.417 1 43.28 37 SER B N 1
ATOM 2262 C CA . SER B 1 37 ? 4.969 20.094 -0.302 1 43.28 37 SER B CA 1
ATOM 2263 C C . SER B 1 37 ? 4.152 18.906 -0.782 1 43.28 37 SER B C 1
ATOM 2265 O O . SER B 1 37 ? 4.211 17.828 -0.188 1 43.28 37 SER B O 1
ATOM 2267 N N . SER B 1 38 ? 3.234 19.203 -1.787 1 48.16 38 SER B N 1
ATOM 2268 C CA . SER B 1 38 ? 2.354 18.172 -2.309 1 48.16 38 SER B CA 1
ATOM 2269 C C . SER B 1 38 ? 3.152 17 -2.877 1 48.16 38 SER B C 1
ATOM 2271 O O . SER B 1 38 ? 2.684 15.859 -2.875 1 48.16 38 SER B O 1
ATOM 2273 N N . ARG B 1 39 ? 4.434 17.344 -3.184 1 47.97 39 ARG B N 1
ATOM 2274 C CA . ARG B 1 39 ? 5.297 16.422 -3.904 1 47.97 39 ARG B CA 1
ATOM 2275 C C . ARG B 1 39 ? 5.859 15.352 -2.969 1 47.97 39 ARG B C 1
ATOM 2277 O O . ARG B 1 39 ? 6.051 14.203 -3.373 1 47.97 39 ARG B O 1
ATOM 2284 N N . SER B 1 40 ? 5.887 15.797 -1.631 1 57.75 40 SER B N 1
ATOM 2285 C CA . SER B 1 40 ? 6.57 14.867 -0.73 1 57.75 40 SER B CA 1
ATOM 2286 C C . SER B 1 40 ? 5.691 13.672 -0.4 1 57.75 40 SER B C 1
ATOM 2288 O O . SER B 1 40 ? 6.16 12.531 -0.412 1 57.75 40 SER B O 1
ATOM 2290 N N . ASP B 1 41 ? 4.328 13.945 -0.333 1 62.59 41 ASP B N 1
ATOM 2291 C CA . ASP B 1 41 ? 3.432 12.852 0.032 1 62.59 41 ASP B CA 1
ATOM 2292 C C . ASP B 1 41 ? 3.23 11.891 -1.139 1 62.59 41 ASP B C 1
ATOM 2294 O O . ASP B 1 41 ? 3.213 10.672 -0.955 1 62.59 41 ASP B O 1
ATOM 2298 N N . TYR B 1 42 ? 3.248 12.555 -2.234 1 68.38 42 TYR B N 1
ATOM 2299 C CA . TYR B 1 42 ? 3.094 11.75 -3.445 1 68.38 42 TYR B CA 1
ATOM 2300 C C . TYR B 1 42 ? 4.312 10.867 -3.672 1 68.38 42 TYR B C 1
ATOM 2302 O O . TYR B 1 42 ? 4.176 9.68 -3.977 1 68.38 42 TYR B O 1
ATOM 2310 N N . ALA B 1 43 ? 5.41 11.445 -3.324 1 70.38 43 ALA B N 1
ATOM 2311 C CA . ALA B 1 43 ? 6.652 10.695 -3.479 1 70.38 43 ALA B CA 1
ATOM 2312 C C . ALA B 1 43 ? 6.723 9.539 -2.479 1 70.38 43 ALA B C 1
ATOM 2314 O O . ALA B 1 43 ? 7.207 8.453 -2.807 1 70.38 43 ALA B O 1
ATOM 2315 N N . GLY B 1 44 ? 6.137 9.844 -1.369 1 74.38 44 GLY B N 1
ATOM 2316 C CA . GLY B 1 44 ? 6.113 8.805 -0.351 1 74.38 44 GLY B CA 1
ATOM 2317 C C . GLY B 1 44 ? 5.223 7.633 -0.715 1 74.38 44 GLY B C 1
ATOM 2318 O O . GLY B 1 44 ? 5.605 6.477 -0.527 1 74.38 44 GLY B O 1
ATOM 2319 N N . THR B 1 45 ? 4.141 7.957 -1.306 1 77.38 45 THR B N 1
ATOM 2320 C CA . THR B 1 45 ? 3.207 6.914 -1.706 1 77.38 45 THR B CA 1
ATOM 2321 C C . THR B 1 45 ? 3.775 6.09 -2.857 1 77.38 45 THR B C 1
ATOM 2323 O O . THR B 1 45 ? 3.637 4.863 -2.879 1 77.38 45 THR B O 1
ATOM 2326 N N . LEU B 1 46 ? 4.43 6.758 -3.693 1 83.19 46 LEU B N 1
ATOM 2327 C CA . LEU B 1 46 ? 5.016 6.062 -4.832 1 83.19 46 LEU B CA 1
ATOM 2328 C C . LEU B 1 46 ? 6.16 5.156 -4.387 1 83.19 46 LEU B C 1
ATOM 2330 O O . LEU B 1 46 ? 6.328 4.055 -4.914 1 83.19 46 LEU B O 1
ATOM 2334 N N . LEU B 1 47 ? 6.863 5.637 -3.457 1 83.19 47 LEU B N 1
ATOM 2335 C CA . LEU B 1 47 ? 7.938 4.816 -2.914 1 83.19 47 LEU B CA 1
ATOM 2336 C C . LEU B 1 47 ? 7.379 3.57 -2.23 1 83.19 47 LEU B C 1
ATOM 2338 O O . LEU B 1 47 ? 7.91 2.473 -2.402 1 83.19 47 LEU B O 1
ATOM 2342 N N . ARG B 1 48 ? 6.328 3.803 -1.539 1 85.06 48 ARG B N 1
ATOM 2343 C CA . ARG B 1 48 ? 5.66 2.676 -0.896 1 85.06 48 ARG B CA 1
ATOM 2344 C C . ARG B 1 48 ? 5.164 1.67 -1.931 1 85.06 48 ARG B C 1
ATOM 2346 O O . ARG B 1 48 ? 5.312 0.46 -1.747 1 85.06 48 ARG B O 1
ATOM 2353 N N . ASP B 1 49 ? 4.656 2.166 -2.965 1 89.69 49 ASP B N 1
ATOM 2354 C CA . ASP B 1 49 ? 4.137 1.321 -4.035 1 89.69 49 ASP B CA 1
ATOM 2355 C C . ASP B 1 49 ? 5.258 0.518 -4.691 1 89.69 49 ASP B C 1
ATOM 2357 O O . ASP B 1 49 ? 5.09 -0.666 -4.988 1 89.69 49 ASP B O 1
ATOM 2361 N N . VAL B 1 50 ? 6.348 1.128 -4.918 1 88.31 50 VAL B N 1
ATOM 2362 C CA . VAL B 1 50 ? 7.488 0.465 -5.539 1 88.31 50 VAL B CA 1
ATOM 2363 C C . VAL B 1 50 ? 8.016 -0.636 -4.621 1 88.31 50 VAL B C 1
ATOM 2365 O O . VAL B 1 50 ? 8.305 -1.745 -5.074 1 88.31 50 VAL B O 1
ATOM 2368 N N . ILE B 1 51 ? 8.055 -0.353 -3.402 1 86.75 51 ILE B N 1
ATOM 2369 C CA . ILE B 1 51 ? 8.609 -1.297 -2.436 1 86.75 51 ILE B CA 1
ATOM 2370 C C . ILE B 1 51 ? 7.695 -2.518 -2.328 1 86.75 51 ILE B C 1
ATOM 2372 O O . ILE B 1 51 ? 8.164 -3.656 -2.408 1 86.75 51 ILE B O 1
ATOM 2376 N N . ILE B 1 52 ? 6.457 -2.275 -2.197 1 87.19 52 ILE B N 1
ATOM 2377 C CA . ILE B 1 52 ? 5.508 -3.371 -2.045 1 87.19 52 ILE B CA 1
ATOM 2378 C C . ILE B 1 52 ? 5.426 -4.168 -3.346 1 87.19 52 ILE B C 1
ATOM 2380 O O . ILE B 1 52 ? 5.523 -5.398 -3.334 1 87.19 52 ILE B O 1
ATOM 2384 N N . GLY B 1 53 ? 5.289 -3.459 -4.395 1 91 53 GLY B N 1
ATOM 2385 C CA . GLY B 1 53 ? 5.16 -4.121 -5.684 1 91 53 GLY B CA 1
ATOM 2386 C C . GLY B 1 53 ? 6.391 -4.926 -6.066 1 91 53 GLY B C 1
ATOM 2387 O O . GLY B 1 53 ? 6.281 -6.086 -6.469 1 91 53 GLY B O 1
ATOM 2388 N N . PHE B 1 54 ? 7.531 -4.332 -5.969 1 89.62 54 PHE B N 1
ATOM 2389 C CA . PHE B 1 54 ? 8.773 -4.98 -6.371 1 89.62 54 PHE B CA 1
ATOM 2390 C C . PHE B 1 54 ? 9.078 -6.168 -5.461 1 89.62 54 PHE B C 1
ATOM 2392 O O . PHE B 1 54 ? 9.484 -7.23 -5.938 1 89.62 54 PHE B O 1
ATOM 2399 N N . SER B 1 55 ? 8.922 -5.934 -4.203 1 87.88 55 SER B N 1
ATOM 2400 C CA . SER B 1 55 ? 9.195 -7.004 -3.252 1 87.88 55 SER B CA 1
ATOM 2401 C C . SER B 1 55 ? 8.273 -8.195 -3.475 1 87.88 55 SER B C 1
ATOM 2403 O O . SER B 1 55 ? 8.719 -9.344 -3.482 1 87.88 55 SER B O 1
ATOM 2405 N N . ASP B 1 56 ? 7.062 -7.914 -3.643 1 91.81 56 ASP B N 1
ATOM 2406 C CA . ASP B 1 56 ? 6.078 -8.969 -3.871 1 91.81 56 ASP B CA 1
ATOM 2407 C C . ASP B 1 56 ? 6.332 -9.672 -5.199 1 91.81 56 ASP B C 1
ATOM 2409 O O . ASP B 1 56 ? 6.273 -10.906 -5.273 1 91.81 56 ASP B O 1
ATOM 2413 N N . GLY B 1 57 ? 6.578 -8.906 -6.188 1 92 57 GLY B N 1
ATOM 2414 C CA . GLY B 1 57 ? 6.871 -9.477 -7.492 1 92 57 GLY B CA 1
ATOM 2415 C C . GLY B 1 57 ? 8.086 -10.383 -7.484 1 92 57 GLY B C 1
ATOM 2416 O O . GLY B 1 57 ? 8.117 -11.391 -8.188 1 92 57 GLY B O 1
ATOM 2417 N N . LEU B 1 58 ? 9.023 -10.055 -6.75 1 89.88 58 LEU B N 1
ATOM 2418 C CA . LEU B 1 58 ? 10.234 -10.867 -6.645 1 89.88 58 LEU B CA 1
ATOM 2419 C C . LEU B 1 58 ? 9.961 -12.148 -5.859 1 89.88 58 LEU B C 1
ATOM 2421 O O . LEU B 1 58 ? 10.5 -13.203 -6.184 1 89.88 58 LEU B O 1
ATOM 2425 N N . THR B 1 59 ? 9.109 -12.07 -4.945 1 90.31 59 THR B N 1
ATOM 2426 C CA . THR B 1 59 ? 8.992 -13.141 -3.959 1 90.31 59 THR B CA 1
ATOM 2427 C C . THR B 1 59 ? 7.926 -14.148 -4.383 1 90.31 59 THR B C 1
ATOM 2429 O O . THR B 1 59 ? 8.156 -15.359 -4.328 1 90.31 59 THR B O 1
ATOM 2432 N N . VAL B 1 60 ? 6.766 -13.68 -4.812 1 92.19 60 VAL B N 1
ATOM 2433 C CA . VAL B 1 60 ? 5.617 -14.562 -4.977 1 92.19 60 VAL B CA 1
ATOM 2434 C C . VAL B 1 60 ? 5.824 -15.461 -6.195 1 92.19 60 VAL B C 1
ATOM 2436 O O . VAL B 1 60 ? 5.727 -16.688 -6.094 1 92.19 60 VAL B O 1
ATOM 2439 N N . PRO B 1 61 ? 6.133 -14.898 -7.359 1 91.62 61 PRO B N 1
ATOM 2440 C CA . PRO B 1 61 ? 6.387 -15.797 -8.484 1 91.62 61 PRO B CA 1
ATOM 2441 C C . PRO B 1 61 ? 7.547 -16.75 -8.227 1 91.62 61 PRO B C 1
ATOM 2443 O O . PRO B 1 61 ? 7.484 -17.922 -8.609 1 91.62 61 PRO B O 1
ATOM 2446 N N . PHE B 1 62 ? 8.531 -16.312 -7.578 1 92.19 62 PHE B N 1
ATOM 2447 C CA . PHE B 1 62 ? 9.672 -17.141 -7.215 1 92.19 62 PHE B CA 1
ATOM 2448 C C . PHE B 1 62 ? 9.234 -18.281 -6.293 1 92.19 62 PHE B C 1
ATOM 2450 O O . PHE B 1 62 ? 9.609 -19.438 -6.496 1 92.19 62 PHE B O 1
ATOM 2457 N N . ALA B 1 63 ? 8.508 -17.891 -5.281 1 91.88 63 ALA B N 1
ATOM 2458 C CA . ALA B 1 63 ? 8.055 -18.891 -4.316 1 91.88 63 ALA B CA 1
ATOM 2459 C C . ALA B 1 63 ? 7.164 -19.938 -4.984 1 91.88 63 ALA B C 1
ATOM 2461 O O . ALA B 1 63 ? 7.309 -21.125 -4.734 1 91.88 63 ALA B O 1
ATOM 2462 N N . LEU B 1 64 ? 6.277 -19.484 -5.816 1 91.5 64 LEU B N 1
ATOM 2463 C CA . LEU B 1 64 ? 5.375 -20.391 -6.516 1 91.5 64 LEU B CA 1
ATOM 2464 C C . LEU B 1 64 ? 6.156 -21.328 -7.426 1 91.5 64 LEU B C 1
ATOM 2466 O O . LEU B 1 64 ? 5.926 -22.547 -7.418 1 91.5 64 LEU B O 1
ATOM 2470 N N . THR B 1 65 ? 7.086 -20.797 -8.195 1 91.5 65 THR B N 1
ATOM 2471 C CA . THR B 1 65 ? 7.855 -21.609 -9.125 1 91.5 65 THR B CA 1
ATOM 2472 C C . THR B 1 65 ? 8.766 -22.578 -8.367 1 91.5 65 THR B C 1
ATOM 2474 O O . THR B 1 65 ? 9 -23.703 -8.812 1 91.5 65 THR B O 1
ATOM 2477 N N . ALA B 1 66 ? 9.305 -22.109 -7.254 1 90.25 66 ALA B N 1
ATOM 2478 C CA . ALA B 1 66 ? 10.086 -23.016 -6.41 1 90.25 66 ALA B CA 1
ATOM 2479 C C . ALA B 1 66 ? 9.234 -24.188 -5.945 1 90.25 66 ALA B C 1
ATOM 2481 O O . ALA B 1 66 ? 9.695 -25.328 -5.953 1 90.25 66 ALA B O 1
ATOM 2482 N N . GLY B 1 67 ? 8.039 -23.891 -5.547 1 88.56 67 GLY B N 1
ATOM 2483 C CA . GLY B 1 67 ? 7.137 -24.969 -5.145 1 88.56 67 GLY B CA 1
ATOM 2484 C C . GLY B 1 67 ? 6.797 -25.922 -6.273 1 88.56 67 GLY B C 1
ATOM 2485 O O . GLY B 1 67 ? 6.871 -27.141 -6.105 1 88.56 67 GLY B O 1
ATOM 2486 N N . LEU B 1 68 ? 6.48 -25.438 -7.453 1 89.5 68 LEU B N 1
ATOM 2487 C CA . LEU B 1 68 ? 6.062 -26.25 -8.594 1 89.5 68 LEU B CA 1
ATOM 2488 C C . LEU B 1 68 ? 7.242 -27.031 -9.164 1 89.5 68 LEU B C 1
ATOM 2490 O O . LEU B 1 68 ? 7.051 -28.047 -9.836 1 89.5 68 LEU B O 1
ATOM 2494 N N . SER B 1 69 ? 8.43 -26.547 -8.93 1 89.06 69 SER B N 1
ATOM 2495 C CA . SER B 1 69 ? 9.609 -27.234 -9.438 1 89.06 69 SER B CA 1
ATOM 2496 C C . SER B 1 69 ? 9.773 -28.609 -8.781 1 89.06 69 SER B C 1
ATOM 2498 O O . SER B 1 69 ? 10.406 -29.5 -9.352 1 89.06 69 SER B O 1
ATOM 2500 N N . SER B 1 70 ? 9.211 -28.734 -7.598 1 86.62 70 SER B N 1
ATOM 2501 C CA . SER B 1 70 ? 9.297 -30.016 -6.91 1 86.62 70 SER B CA 1
ATOM 2502 C C . SER B 1 70 ? 8.539 -31.109 -7.668 1 86.62 70 SER B C 1
ATOM 2504 O O . SER B 1 70 ? 8.758 -32.281 -7.438 1 86.62 70 SER B O 1
ATOM 2506 N N . LEU B 1 71 ? 7.707 -30.703 -8.609 1 85.75 71 LEU B N 1
ATOM 2507 C CA . LEU B 1 71 ? 6.949 -31.656 -9.414 1 85.75 71 LEU B CA 1
ATOM 2508 C C . LEU B 1 71 ? 7.77 -32.125 -10.609 1 85.75 71 LEU B C 1
ATOM 2510 O O . LEU B 1 71 ? 7.41 -33.125 -11.266 1 85.75 71 LEU B O 1
ATOM 2514 N N . GLY B 1 72 ? 8.828 -31.422 -10.977 1 82.56 72 GLY B N 1
ATOM 2515 C CA . GLY B 1 72 ? 9.781 -31.891 -11.969 1 82.56 72 GLY B CA 1
ATOM 2516 C C . GLY B 1 72 ? 9.438 -31.438 -13.375 1 82.56 72 GLY B C 1
ATOM 2517 O O . GLY B 1 72 ? 10.164 -31.766 -14.32 1 82.56 72 GLY B O 1
ATOM 2518 N N . SER B 1 73 ? 8.367 -30.734 -13.57 1 85.56 73 SER B N 1
ATOM 2519 C CA . SER B 1 73 ? 7.973 -30.281 -14.898 1 85.56 73 SER B CA 1
ATOM 2520 C C . SER B 1 73 ? 8.266 -28.797 -15.086 1 85.56 73 SER B C 1
ATOM 2522 O O . SER B 1 73 ? 7.578 -27.953 -14.523 1 85.56 73 SER B O 1
ATOM 2524 N N . THR B 1 74 ? 9.242 -28.5 -15.945 1 86.5 74 THR B N 1
ATOM 2525 C CA . THR B 1 74 ? 9.609 -27.109 -16.234 1 86.5 74 THR B CA 1
ATOM 2526 C C . THR B 1 74 ? 8.453 -26.375 -16.922 1 86.5 74 THR B C 1
ATOM 2528 O O . THR B 1 74 ? 8.258 -25.188 -16.688 1 86.5 74 THR B O 1
ATOM 2531 N N . ARG B 1 75 ? 7.777 -27.156 -17.672 1 87.56 75 ARG B N 1
ATOM 2532 C CA . ARG B 1 75 ? 6.637 -26.562 -18.375 1 87.56 75 ARG B CA 1
ATOM 2533 C C . ARG B 1 75 ? 5.594 -26.047 -17.391 1 87.56 75 ARG B C 1
ATOM 2535 O O . ARG B 1 75 ? 5.07 -24.938 -17.547 1 87.56 75 ARG B O 1
ATOM 2542 N N . LEU B 1 76 ? 5.328 -26.828 -16.375 1 87.06 76 LEU B N 1
ATOM 2543 C CA . LEU B 1 76 ? 4.359 -26.438 -15.352 1 87.06 76 LEU B CA 1
ATOM 2544 C C . LEU B 1 76 ? 4.848 -25.219 -14.57 1 87.06 76 LEU B C 1
ATOM 2546 O O . LEU B 1 76 ? 4.055 -24.344 -14.227 1 87.06 76 LEU B O 1
ATOM 2550 N N . VAL B 1 77 ? 6.098 -25.188 -14.383 1 89.62 77 VAL B N 1
ATOM 2551 C CA . VAL B 1 77 ? 6.707 -24.078 -13.641 1 89.62 77 VAL B CA 1
ATOM 2552 C C . VAL B 1 77 ? 6.562 -22.781 -14.438 1 89.62 77 VAL B C 1
ATOM 2554 O O . VAL B 1 77 ? 6.176 -21.75 -13.883 1 89.62 77 VAL B O 1
ATOM 2557 N N . ILE B 1 78 ? 6.766 -22.828 -15.703 1 90.12 78 ILE B N 1
ATOM 2558 C CA . ILE B 1 78 ? 6.707 -21.641 -16.562 1 90.12 78 ILE B CA 1
ATOM 2559 C C . ILE B 1 78 ? 5.258 -21.188 -16.719 1 90.12 78 ILE B C 1
ATOM 2561 O O . ILE B 1 78 ? 4.957 -20 -16.594 1 90.12 78 ILE B O 1
ATOM 2565 N N . MET B 1 79 ? 4.301 -22.109 -16.906 1 90.56 79 MET B N 1
ATOM 2566 C CA . MET B 1 79 ? 2.891 -21.766 -17.078 1 90.56 79 MET B CA 1
ATOM 2567 C C . MET B 1 79 ? 2.314 -21.172 -15.797 1 90.56 79 MET B C 1
ATOM 2569 O O . MET B 1 79 ? 1.664 -20.125 -15.836 1 90.56 79 MET B O 1
ATOM 2573 N N . GLY B 1 80 ? 2.637 -21.875 -14.727 1 90.38 80 GLY B N 1
ATOM 2574 C CA . GLY B 1 80 ? 2.17 -21.375 -13.445 1 90.38 80 GLY B CA 1
ATOM 2575 C C . GLY B 1 80 ? 2.795 -20.047 -13.062 1 90.38 80 GLY B C 1
ATOM 2576 O O . GLY B 1 80 ? 2.113 -19.156 -12.539 1 90.38 80 GLY B O 1
ATOM 2577 N N . GLY B 1 81 ? 4.082 -19.891 -13.32 1 92.25 81 GLY B N 1
ATOM 2578 C CA . GLY B 1 81 ? 4.793 -18.656 -13.016 1 92.25 81 GLY B CA 1
ATOM 2579 C C . GLY B 1 81 ? 4.309 -17.469 -13.82 1 92.25 81 GLY B C 1
ATOM 2580 O O . GLY B 1 81 ? 4.109 -16.391 -13.281 1 92.25 81 GLY B O 1
ATOM 2581 N N . LEU B 1 82 ? 4.09 -17.656 -15.07 1 93.25 82 LEU B N 1
ATOM 2582 C CA . LEU B 1 82 ? 3.631 -16.578 -15.938 1 93.25 82 LEU B CA 1
ATOM 2583 C C . LEU B 1 82 ? 2.189 -16.203 -15.609 1 93.25 82 LEU B C 1
ATOM 2585 O O . LEU B 1 82 ? 1.836 -15.016 -15.625 1 93.25 82 LEU B O 1
ATOM 2589 N N . ALA B 1 83 ? 1.38 -17.25 -15.453 1 92.19 83 ALA B N 1
ATOM 2590 C CA . ALA B 1 83 ? 0.001 -16.984 -15.047 1 92.19 83 ALA B CA 1
ATOM 2591 C C . ALA B 1 83 ? -0.047 -16.141 -13.773 1 92.19 83 ALA B C 1
ATOM 2593 O O . ALA B 1 83 ? -0.82 -15.188 -13.688 1 92.19 83 ALA B O 1
ATOM 2594 N N . GLU B 1 84 ? 0.759 -16.5 -12.789 1 92.5 84 GLU B N 1
ATOM 2595 C CA . GLU B 1 84 ? 0.83 -15.773 -11.523 1 92.5 84 GLU B CA 1
ATOM 2596 C C . GLU B 1 84 ? 1.379 -14.367 -11.727 1 92.5 84 GLU B C 1
ATOM 2598 O O . GLU B 1 84 ? 0.892 -13.414 -11.125 1 92.5 84 GLU B O 1
ATOM 2603 N N . LEU B 1 85 ? 2.395 -14.242 -12.562 1 94.12 85 LEU B N 1
ATOM 2604 C CA . LEU B 1 85 ? 3.078 -12.969 -12.773 1 94.12 85 LEU B CA 1
ATOM 2605 C C . LEU B 1 85 ? 2.129 -11.938 -13.383 1 94.12 85 LEU B C 1
ATOM 2607 O O . LEU B 1 85 ? 1.989 -10.828 -12.852 1 94.12 85 LEU B O 1
ATOM 2611 N N . PHE B 1 86 ? 1.446 -12.258 -14.359 1 93.56 86 PHE B N 1
ATOM 2612 C CA . PHE B 1 86 ? 0.588 -11.305 -15.047 1 93.56 86 PHE B CA 1
ATOM 2613 C C . PHE B 1 86 ? -0.69 -11.055 -14.258 1 93.56 86 PHE B C 1
ATOM 2615 O O . PHE B 1 86 ? -1.191 -9.93 -14.211 1 93.56 86 PHE B O 1
ATOM 2622 N N . SER B 1 87 ? -1.232 -12.141 -13.742 1 92.44 87 SER B N 1
ATOM 2623 C CA . SER B 1 87 ? -2.393 -11.922 -12.883 1 92.44 87 SER B CA 1
ATOM 2624 C C . SER B 1 87 ? -2.033 -11.07 -11.664 1 92.44 87 SER B C 1
ATOM 2626 O O . SER B 1 87 ? -2.816 -10.219 -11.25 1 92.44 87 SER B O 1
ATOM 2628 N N . GLY B 1 88 ? -0.872 -11.305 -11.086 1 91.94 88 GLY B N 1
ATOM 2629 C CA . GLY B 1 88 ? -0.397 -10.5 -9.969 1 91.94 88 GLY B CA 1
ATOM 2630 C C . GLY B 1 88 ? -0.192 -9.039 -10.328 1 91.94 88 GLY B C 1
ATOM 2631 O O . GLY B 1 88 ? -0.577 -8.148 -9.57 1 91.94 88 GLY B O 1
ATOM 2632 N N . MET B 1 89 ? 0.42 -8.867 -11.492 1 94.38 89 MET B N 1
ATOM 2633 C CA . MET B 1 89 ? 0.634 -7.508 -11.977 1 94.38 89 MET B CA 1
ATOM 2634 C C . MET B 1 89 ? -0.69 -6.766 -12.109 1 94.38 89 MET B C 1
ATOM 2636 O O . MET B 1 89 ? -0.811 -5.621 -11.664 1 94.38 89 MET B O 1
ATOM 2640 N N . ILE B 1 90 ? -1.618 -7.32 -12.68 1 92.25 90 ILE B N 1
ATOM 2641 C CA . ILE B 1 90 ? -2.924 -6.715 -12.914 1 92.25 90 ILE B CA 1
ATOM 2642 C C . ILE B 1 90 ? -3.631 -6.484 -11.578 1 92.25 90 ILE B C 1
ATOM 2644 O O . ILE B 1 90 ? -4.152 -5.398 -11.328 1 92.25 90 ILE B O 1
ATOM 2648 N N . SER B 1 91 ? -3.641 -7.477 -10.719 1 91.44 91 SER B N 1
ATOM 2649 C CA . SER B 1 91 ? -4.32 -7.391 -9.438 1 91.44 91 SER B CA 1
ATOM 2650 C C . SER B 1 91 ? -3.699 -6.312 -8.555 1 91.44 91 SER B C 1
ATOM 2652 O O . SER B 1 91 ? -4.41 -5.492 -7.969 1 91.44 91 SER B O 1
ATOM 2654 N N . MET B 1 92 ? -2.385 -6.273 -8.453 1 92.31 92 MET B N 1
ATOM 2655 C CA . MET B 1 92 ? -1.705 -5.285 -7.625 1 92.31 92 MET B CA 1
ATOM 2656 C C . MET B 1 92 ? -1.899 -3.879 -8.18 1 92.31 92 MET B C 1
ATOM 2658 O O . MET B 1 92 ? -2.145 -2.938 -7.422 1 92.31 92 MET B O 1
ATOM 2662 N N . GLY B 1 93 ? -1.675 -3.775 -9.477 1 92.06 93 GLY B N 1
ATOM 2663 C CA . GLY B 1 93 ? -1.872 -2.473 -10.086 1 92.06 93 GLY B CA 1
ATOM 2664 C C . GLY B 1 93 ? -3.277 -1.934 -9.906 1 92.06 93 GLY B C 1
ATOM 2665 O O . GLY B 1 93 ? -3.461 -0.813 -9.422 1 92.06 93 GLY B O 1
ATOM 2666 N N . LEU B 1 94 ? -4.188 -2.66 -10.203 1 86.75 94 LEU B N 1
ATOM 2667 C CA . LEU B 1 94 ? -5.574 -2.227 -10.102 1 86.75 94 LEU B CA 1
ATOM 2668 C C . LEU B 1 94 ? -6.008 -2.131 -8.641 1 86.75 94 LEU B C 1
ATOM 2670 O O . LEU B 1 94 ? -6.84 -1.292 -8.289 1 86.75 94 LEU B O 1
ATOM 2674 N N . GLY B 1 95 ? -5.496 -3.033 -7.793 1 85.69 95 GLY B N 1
ATOM 2675 C CA . GLY B 1 95 ? -5.742 -2.902 -6.363 1 85.69 95 GLY B CA 1
ATOM 2676 C C . GLY B 1 95 ? -5.273 -1.574 -5.797 1 85.69 95 GLY B C 1
ATOM 2677 O O . GLY B 1 95 ? -6 -0.928 -5.039 1 85.69 95 GLY B O 1
ATOM 2678 N N . ALA B 1 96 ? -4.082 -1.222 -6.152 1 89.5 96 ALA B N 1
ATOM 2679 C CA . ALA B 1 96 ? -3.553 0.068 -5.711 1 89.5 96 ALA B CA 1
ATOM 2680 C C . ALA B 1 96 ? -4.379 1.22 -6.277 1 89.5 96 ALA B C 1
ATOM 2682 O O . ALA B 1 96 ? -4.602 2.225 -5.598 1 89.5 96 ALA B O 1
ATOM 2683 N N . TYR B 1 97 ? -4.723 1.088 -7.492 1 87.75 97 TYR B N 1
ATOM 2684 C CA . TYR B 1 97 ? -5.574 2.092 -8.117 1 87.75 97 TYR B CA 1
ATOM 2685 C C . TYR B 1 97 ? -6.887 2.244 -7.355 1 87.75 97 TYR B C 1
ATOM 2687 O O . TYR B 1 97 ? -7.305 3.363 -7.047 1 87.75 97 TYR B O 1
ATOM 2695 N N . LEU B 1 98 ? -7.512 1.215 -7.07 1 83.75 98 LEU B N 1
ATOM 2696 C CA . LEU B 1 98 ? -8.781 1.23 -6.363 1 83.75 98 LEU B CA 1
ATOM 2697 C C . LEU B 1 98 ? -8.617 1.79 -4.953 1 83.75 98 LEU B C 1
ATOM 2699 O O . LEU B 1 98 ? -9.492 2.5 -4.453 1 83.75 98 LEU B O 1
ATOM 2703 N N . ALA B 1 99 ? -7.555 1.363 -4.316 1 84.94 99 ALA B N 1
ATOM 2704 C CA . ALA B 1 99 ? -7.277 1.903 -2.986 1 84.94 99 ALA B CA 1
ATOM 2705 C C . ALA B 1 99 ? -7.133 3.422 -3.033 1 84.94 99 ALA B C 1
ATOM 2707 O O . ALA B 1 99 ? -7.656 4.129 -2.168 1 84.94 99 ALA B O 1
ATOM 2708 N N . ALA B 1 100 ? -6.48 3.895 -4.012 1 84.5 100 ALA B N 1
ATOM 2709 C CA . ALA B 1 100 ? -6.266 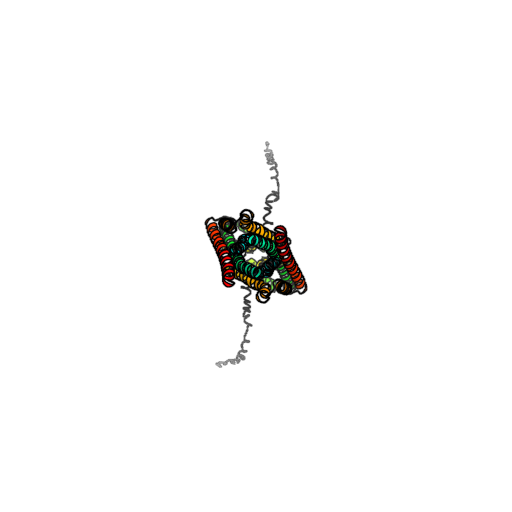5.332 -4.156 1 84.5 100 ALA B CA 1
ATOM 2710 C C . ALA B 1 100 ? -7.578 6.059 -4.445 1 84.5 100 ALA B C 1
ATOM 2712 O O . ALA B 1 100 ? -7.812 7.156 -3.934 1 84.5 100 ALA B O 1
ATOM 2713 N N . VAL B 1 101 ? -8.352 5.477 -5.234 1 83.5 101 VAL B N 1
ATOM 2714 C CA . VAL B 1 101 ? -9.648 6.066 -5.551 1 83.5 101 VAL B CA 1
ATOM 2715 C C . VAL B 1 101 ? -10.523 6.098 -4.297 1 83.5 101 VAL B C 1
ATOM 2717 O O . VAL B 1 101 ? -11.227 7.078 -4.051 1 83.5 101 VAL B O 1
ATOM 2720 N N . THR B 1 102 ? -10.508 5.027 -3.607 1 81.12 102 THR B N 1
ATOM 2721 C CA . THR B 1 102 ? -11.281 4.965 -2.373 1 81.12 102 THR B CA 1
ATOM 2722 C C . THR B 1 102 ? -10.812 6.027 -1.385 1 81.12 102 THR B C 1
ATOM 2724 O O . THR B 1 102 ? -11.625 6.629 -0.68 1 81.12 102 THR B O 1
ATOM 2727 N N . GLU B 1 103 ? -9.555 6.195 -1.359 1 82.5 103 GLU B N 1
ATOM 2728 C CA . GLU B 1 103 ? -9 7.227 -0.494 1 82.5 103 GLU B CA 1
ATOM 2729 C C . GLU B 1 103 ? -9.453 8.617 -0.93 1 82.5 103 GLU B C 1
ATOM 2731 O O . GLU B 1 103 ? -9.75 9.477 -0.091 1 82.5 103 GLU B O 1
ATOM 2736 N N . ARG B 1 104 ? -9.406 8.836 -2.143 1 82.56 104 ARG B N 1
ATOM 2737 C CA . ARG B 1 104 ? -9.852 10.109 -2.691 1 82.56 104 ARG B CA 1
ATOM 2738 C C . ARG B 1 104 ? -11.32 10.367 -2.355 1 82.56 104 ARG B C 1
ATOM 2740 O O . ARG B 1 104 ? -11.688 11.477 -1.972 1 82.56 104 ARG B O 1
ATOM 2747 N N . ASP B 1 105 ? -12.039 9.391 -2.52 1 80.94 105 ASP B N 1
ATOM 2748 C CA . ASP B 1 105 ? -13.469 9.523 -2.219 1 80.94 105 ASP B CA 1
ATOM 2749 C C . ASP B 1 105 ? -13.695 9.727 -0.723 1 80.94 105 ASP B C 1
ATOM 2751 O O . ASP B 1 105 ? -14.594 10.477 -0.322 1 80.94 105 ASP B O 1
ATOM 2755 N N . ALA B 1 106 ? -12.961 9.008 0.039 1 80.56 106 ALA B N 1
ATOM 2756 C CA . ALA B 1 106 ? -13.047 9.188 1.485 1 80.56 106 ALA B CA 1
ATOM 2757 C C . ALA B 1 106 ? -12.695 10.625 1.878 1 80.56 106 ALA B C 1
ATOM 2759 O O . ALA B 1 106 ? -13.336 11.203 2.76 1 80.56 106 ALA B O 1
ATOM 2760 N N . TYR B 1 107 ? -11.703 11.125 1.233 1 81.56 107 TYR B N 1
ATOM 2761 C CA . TYR B 1 107 ? -11.297 12.5 1.484 1 81.56 107 TYR B CA 1
ATOM 2762 C C . TYR B 1 107 ? -12.398 13.477 1.107 1 81.56 107 TYR B C 1
ATOM 2764 O O . TYR B 1 107 ? -12.695 14.406 1.857 1 81.56 107 TYR B O 1
ATOM 2772 N N . ALA B 1 108 ? -12.93 13.297 -0.007 1 82.19 108 ALA B N 1
ATOM 2773 C CA . ALA B 1 108 ? -14 14.164 -0.48 1 82.19 108 ALA B CA 1
ATOM 2774 C C . ALA B 1 108 ? -15.203 14.109 0.456 1 82.19 108 ALA B C 1
ATOM 2776 O O . ALA B 1 108 ? -15.836 15.141 0.725 1 82.19 108 ALA B O 1
ATOM 2777 N N . SER B 1 109 ? -15.492 12.945 0.863 1 82.44 109 SER B N 1
ATOM 2778 C CA . SER B 1 109 ? -16.609 12.789 1.787 1 82.44 109 SER B CA 1
ATOM 2779 C C . SER B 1 109 ? -16.344 13.484 3.115 1 82.44 109 SER B C 1
ATOM 2781 O O . SER B 1 109 ? -17.219 14.125 3.682 1 82.44 109 SER B O 1
ATOM 2783 N N . ARG B 1 110 ? -15.156 13.266 3.561 1 81.94 110 ARG B N 1
ATOM 2784 C CA . ARG B 1 110 ? -14.773 13.938 4.801 1 81.94 110 ARG B CA 1
ATOM 2785 C C . ARG B 1 110 ? -14.812 15.453 4.641 1 81.94 110 ARG B C 1
ATOM 2787 O O . ARG B 1 110 ? -15.234 16.172 5.555 1 81.94 110 ARG B O 1
ATOM 2794 N N . ARG B 1 111 ? -14.328 15.867 3.566 1 83.44 111 ARG B N 1
ATOM 2795 C CA . ARG B 1 111 ? -14.352 17.297 3.289 1 83.44 111 ARG B CA 1
ATOM 2796 C C . ARG B 1 111 ? -15.781 17.828 3.273 1 83.44 111 ARG B C 1
ATOM 2798 O O . ARG B 1 111 ? -16.047 18.906 3.803 1 83.44 111 ARG B O 1
ATOM 2805 N N . ARG B 1 112 ? -16.594 17.156 2.654 1 83.81 112 ARG B N 1
ATOM 2806 C CA . ARG B 1 112 ? -18 17.547 2.604 1 83.81 112 ARG B CA 1
ATOM 2807 C C . ARG B 1 112 ? -18.609 17.594 4 1 83.81 112 ARG B C 1
ATOM 2809 O O . ARG B 1 112 ? -19.391 18.484 4.32 1 83.81 112 ARG B O 1
ATOM 2816 N N . ARG B 1 113 ? -18.297 16.625 4.73 1 83.38 113 ARG B N 1
ATOM 2817 C CA . ARG B 1 113 ? -18.797 16.578 6.102 1 83.38 113 ARG B CA 1
ATOM 2818 C C . ARG B 1 113 ? -18.281 17.75 6.91 1 83.38 113 ARG B C 1
ATOM 2820 O O . ARG B 1 113 ? -19.016 18.344 7.703 1 83.38 113 ARG B O 1
ATOM 2827 N N . GLU B 1 114 ? -17.047 18 6.734 1 84.75 114 GLU B N 1
ATOM 2828 C CA . GLU B 1 114 ? -16.453 19.125 7.457 1 84.75 114 GLU B CA 1
ATOM 2829 C C . GLU B 1 114 ? -17.031 20.453 6.965 1 84.75 114 GLU B C 1
ATOM 2831 O O . GLU B 1 114 ? -17.203 21.391 7.75 1 84.75 114 GLU B O 1
ATOM 2836 N N . ASP B 1 115 ? -17.25 20.531 5.711 1 86.5 115 ASP B N 1
ATOM 2837 C CA . ASP B 1 115 ? -17.891 21.719 5.156 1 86.5 115 ASP B CA 1
ATOM 2838 C C . ASP B 1 115 ? -19.281 21.922 5.77 1 86.5 115 ASP B C 1
ATOM 2840 O O . ASP B 1 115 ? -19.641 23.047 6.109 1 86.5 115 ASP B O 1
ATOM 2844 N N . ALA B 1 116 ? -19.953 20.875 5.832 1 86.94 116 ALA B N 1
ATOM 2845 C CA . ALA B 1 116 ? -21.281 20.938 6.434 1 86.94 116 ALA B CA 1
ATOM 2846 C C . ALA B 1 116 ? -21.188 21.297 7.914 1 86.94 116 ALA B C 1
ATOM 2848 O O . ALA B 1 116 ? -22.016 22.078 8.414 1 86.94 116 ALA B O 1
ATOM 2849 N N . ARG B 1 117 ? -20.297 20.734 8.547 1 83.75 117 ARG B N 1
ATOM 2850 C CA . ARG B 1 117 ? -20.094 21.062 9.953 1 83.75 117 ARG B CA 1
ATOM 2851 C C . ARG B 1 117 ? -19.688 22.516 10.133 1 83.75 117 ARG B C 1
ATOM 2853 O O . ARG B 1 117 ? -20.094 23.172 11.094 1 83.75 117 ARG B O 1
ATOM 2860 N N . GLY B 1 118 ? -18.781 22.953 9.312 1 81.75 118 GLY B N 1
ATOM 2861 C CA . GLY B 1 118 ? -18.359 24.344 9.352 1 81.75 118 GLY B CA 1
ATOM 2862 C C . GLY B 1 118 ? -19.5 25.328 9.148 1 81.75 118 GLY B C 1
ATOM 2863 O O . GLY B 1 118 ? -19.516 26.406 9.75 1 81.75 118 GLY B O 1
ATOM 2864 N N . ALA B 1 119 ? -20.375 24.938 8.336 1 84.88 119 ALA B N 1
ATOM 2865 C CA . ALA B 1 119 ? -21.531 25.797 8.078 1 84.88 119 ALA B CA 1
ATOM 2866 C C . ALA B 1 119 ? -22.5 25.781 9.258 1 84.88 119 ALA B C 1
ATOM 2868 O O . ALA B 1 119 ? -23.172 26.781 9.523 1 84.88 119 ALA B O 1
ATOM 2869 N N . ALA B 1 120 ? -22.484 24.703 9.914 1 84.75 120 ALA B N 1
ATOM 2870 C CA . ALA B 1 120 ? -23.438 24.531 11 1 84.75 120 ALA B CA 1
ATOM 2871 C C . ALA B 1 120 ? -22.859 25.016 12.32 1 84.75 120 ALA B C 1
ATOM 2873 O O . ALA B 1 120 ? -23.609 25.359 13.242 1 84.75 120 ALA B O 1
ATOM 2874 N N . CYS B 1 121 ? -21.641 25.016 12.461 1 82.81 121 CYS B N 1
ATOM 2875 C CA . CYS B 1 121 ? -20.984 25.328 13.719 1 82.81 121 CYS B CA 1
ATOM 2876 C C . CYS B 1 121 ? -20.797 26.828 13.875 1 82.81 121 CYS B C 1
ATOM 2878 O O . CYS B 1 121 ? -20.312 27.5 12.961 1 82.81 121 CYS B O 1
ATOM 2880 N N . PRO B 1 122 ? -21.156 27.328 15.055 1 86 122 PRO B N 1
ATOM 2881 C CA . PRO B 1 122 ? -20.953 28.766 15.297 1 86 122 PRO B CA 1
ATOM 2882 C C . PRO B 1 122 ? -19.484 29.172 15.258 1 86 122 PRO B C 1
ATOM 2884 O O . PRO B 1 122 ? -18.609 28.359 15.586 1 86 122 PRO B O 1
ATOM 2887 N N . PRO B 1 123 ? -19.203 30.359 14.867 1 83.88 123 PRO B N 1
ATOM 2888 C CA . PRO B 1 123 ? -17.828 30.844 14.711 1 83.88 123 PRO B CA 1
ATOM 2889 C C . PRO B 1 123 ? -17.016 30.703 16 1 83.88 123 PRO B C 1
ATOM 2891 O O . PRO B 1 123 ? -15.812 30.422 15.945 1 83.88 123 PRO B O 1
ATOM 2894 N N . GLU B 1 124 ? -17.688 30.828 17.125 1 86.88 124 GLU B N 1
ATOM 2895 C CA . GLU B 1 124 ? -16.969 30.734 18.406 1 86.88 124 GLU B CA 1
ATOM 2896 C C . GLU B 1 124 ? -16.453 29.328 18.641 1 86.88 124 GLU B C 1
ATOM 2898 O O . GLU B 1 124 ? -15.352 29.141 19.156 1 86.88 124 GLU B O 1
ATOM 2903 N N . GLU B 1 125 ? -17.281 28.469 18.297 1 87.62 125 GLU B N 1
ATOM 2904 C CA . GLU B 1 125 ? -16.891 27.078 18.453 1 87.62 125 GLU B CA 1
ATOM 2905 C C . GLU B 1 125 ? -15.781 26.688 17.484 1 87.62 125 GLU B C 1
ATOM 2907 O O . GLU B 1 125 ? -14.875 25.922 17.844 1 87.62 125 GLU B O 1
ATOM 2912 N N . ARG B 1 126 ? -15.883 27.172 16.312 1 87.5 126 ARG B N 1
ATOM 2913 C CA . ARG B 1 126 ? -14.844 26.906 15.328 1 87.5 126 ARG B CA 1
ATOM 2914 C C . ARG B 1 126 ? -13.5 27.453 15.789 1 87.5 126 ARG B C 1
ATOM 2916 O O . ARG B 1 126 ? -12.469 26.797 15.641 1 87.5 126 ARG B O 1
ATOM 2923 N N . ARG B 1 127 ? -13.625 28.609 16.328 1 88.62 127 ARG B N 1
ATOM 2924 C CA . ARG B 1 127 ? -12.414 29.25 16.828 1 88.62 127 ARG B CA 1
ATOM 2925 C C . ARG B 1 127 ? -11.805 28.422 17.969 1 88.62 127 ARG B C 1
ATOM 2927 O O . ARG B 1 127 ? -10.586 28.234 18.016 1 88.62 127 ARG B O 1
ATOM 2934 N N . ALA B 1 128 ? -12.602 28 18.828 1 89.06 128 ALA B N 1
ATOM 2935 C CA . ALA B 1 128 ? -12.133 27.203 19.953 1 89.06 128 ALA B CA 1
ATOM 2936 C C . ALA B 1 128 ? -11.477 25.906 19.484 1 89.06 128 ALA B C 1
ATOM 2938 O O . ALA B 1 128 ? -10.469 25.484 20.062 1 89.06 128 ALA B O 1
ATOM 2939 N N . GLU B 1 129 ? -11.992 25.375 18.547 1 85.62 129 GLU B N 1
ATOM 2940 C CA . GLU B 1 129 ? -11.453 24.125 18.016 1 85.62 129 GLU B CA 1
ATOM 2941 C C . GLU B 1 129 ? -10.086 24.328 17.375 1 85.62 129 GLU B C 1
ATOM 2943 O O . GLU B 1 129 ? -9.18 23.516 17.562 1 85.62 129 GLU B O 1
ATOM 2948 N N . VAL B 1 130 ? -10.016 25.297 16.578 1 87 130 VAL B N 1
ATOM 2949 C CA . VAL B 1 130 ? -8.742 25.609 15.922 1 87 130 VAL B CA 1
ATOM 2950 C C . VAL B 1 130 ? -7.668 25.859 16.969 1 87 130 VAL B C 1
ATOM 2952 O O . VAL B 1 130 ? -6.551 25.359 16.859 1 87 130 VAL B O 1
ATOM 2955 N N . LEU B 1 131 ? -8.039 26.625 18 1 89.69 131 LEU B N 1
ATOM 2956 C CA . LEU B 1 131 ? -7.098 26.938 19.062 1 89.69 131 LEU B CA 1
ATOM 2957 C C . LEU B 1 131 ? -6.676 25.672 19.797 1 89.69 131 LEU B C 1
ATOM 2959 O O . LEU B 1 131 ? -5.496 25.484 20.109 1 89.69 131 LEU B O 1
ATOM 2963 N N . ALA B 1 132 ? -7.613 24.922 20.047 1 87.81 132 ALA B N 1
ATOM 2964 C CA . ALA B 1 132 ? -7.332 23.672 20.75 1 87.81 132 ALA B CA 1
ATOM 2965 C C . ALA B 1 132 ? -6.348 22.797 19.953 1 87.81 132 ALA B C 1
ATOM 2967 O O . ALA B 1 132 ? -5.41 22.25 20.531 1 87.81 132 ALA B O 1
ATOM 2968 N N . VAL B 1 133 ? -6.578 22.688 18.703 1 84.25 133 VAL B N 1
ATOM 2969 C CA . VAL B 1 133 ? -5.73 21.859 17.859 1 84.25 133 VAL B CA 1
ATOM 2970 C C . VAL B 1 133 ? -4.312 22.438 17.828 1 84.25 133 VAL B C 1
ATOM 2972 O O . VAL B 1 133 ? -3.336 21.688 17.938 1 84.25 133 VAL B O 1
ATOM 2975 N N . LEU B 1 134 ? -4.195 23.719 17.703 1 86.38 134 LEU B N 1
ATOM 2976 C CA . LEU B 1 134 ? -2.891 24.359 17.625 1 86.38 134 LEU B CA 1
ATOM 2977 C C . LEU B 1 134 ? -2.141 24.234 18.938 1 86.38 134 LEU B C 1
ATOM 2979 O O . LEU B 1 134 ? -0.942 23.953 18.953 1 86.38 134 LEU B O 1
ATOM 2983 N N . VAL B 1 135 ? -2.846 24.453 20 1 88 135 VAL B N 1
ATOM 2984 C CA . VAL B 1 135 ? -2.229 24.406 21.328 1 88 135 VAL B CA 1
ATOM 2985 C C . VAL B 1 135 ? -1.818 22.969 21.672 1 88 135 VAL B C 1
ATOM 2987 O O . VAL B 1 135 ? -0.737 22.75 22.219 1 88 135 VAL B O 1
ATOM 2990 N N . ASP B 1 136 ? -2.654 22.094 21.391 1 84.56 136 ASP B N 1
ATOM 2991 C CA . ASP B 1 136 ? -2.402 20.703 21.719 1 84.56 136 ASP B CA 1
ATOM 2992 C C . ASP B 1 136 ? -1.286 20.125 20.859 1 84.56 136 ASP B C 1
ATOM 2994 O O . ASP B 1 136 ? -0.391 19.438 21.359 1 84.56 136 ASP B O 1
ATOM 2998 N N . ARG B 1 137 ? -1.263 20.406 19.625 1 80.19 137 ARG B N 1
ATOM 2999 C CA . ARG B 1 137 ? -0.347 19.766 18.688 1 80.19 137 ARG B CA 1
ATOM 3000 C C . ARG B 1 137 ? 1.009 20.453 18.672 1 80.19 137 ARG B C 1
ATOM 3002 O O . ARG B 1 137 ? 2.049 19.812 18.594 1 80.19 137 ARG B O 1
ATOM 3009 N N . TYR B 1 138 ? 0.983 21.719 18.797 1 85.62 138 TYR B N 1
ATOM 3010 C CA . TYR B 1 138 ? 2.238 22.453 18.641 1 85.62 138 TYR B CA 1
ATOM 3011 C C . TYR B 1 138 ? 2.662 23.109 19.938 1 85.62 138 TYR B C 1
ATOM 3013 O O . TYR B 1 138 ? 3.703 23.766 20 1 85.62 138 TYR B O 1
ATOM 3021 N N . ARG B 1 139 ? 1.831 22.969 20.969 1 87.19 139 ARG B N 1
ATOM 3022 C CA . ARG B 1 139 ? 2.145 23.469 22.312 1 87.19 139 ARG B CA 1
ATOM 3023 C C . ARG B 1 139 ? 2.395 24.969 22.297 1 87.19 139 ARG B C 1
ATOM 3025 O O . ARG B 1 139 ? 3.385 25.438 22.859 1 87.19 139 ARG B O 1
ATOM 3032 N N . VAL B 1 140 ? 1.616 25.641 21.609 1 89 140 VAL B N 1
ATOM 3033 C CA . VAL B 1 140 ? 1.696 27.094 21.562 1 89 140 VAL B CA 1
ATOM 3034 C C . VAL B 1 140 ? 0.656 27.703 22.516 1 89 140 VAL B C 1
ATOM 3036 O O . VAL B 1 140 ? -0.263 27.016 22.953 1 89 140 VAL B O 1
ATOM 3039 N N . SER B 1 141 ? 0.875 28.922 22.891 1 90.25 141 SER B N 1
ATOM 3040 C CA . SER B 1 141 ? -0.065 29.609 23.766 1 90.25 141 SER B CA 1
ATOM 3041 C C . SER B 1 141 ? -1.314 30.047 23 1 90.25 141 SER B C 1
ATOM 3043 O O . SER B 1 141 ? -1.253 30.328 21.812 1 90.25 141 SER B O 1
ATOM 3045 N N . GLY B 1 142 ? -2.408 30.016 23.703 1 90.44 142 GLY B N 1
ATOM 3046 C CA . GLY B 1 142 ? -3.656 30.453 23.094 1 90.44 142 GLY B CA 1
ATOM 3047 C C . GLY B 1 142 ? -3.588 31.875 22.562 1 90.44 142 GLY B C 1
ATOM 3048 O O . GLY B 1 142 ? -4.199 32.188 21.531 1 90.44 142 GLY B O 1
ATOM 3049 N N . ARG B 1 143 ? -2.846 32.688 23.219 1 90.31 143 ARG B N 1
ATOM 3050 C CA . ARG B 1 143 ? -2.709 34.094 22.828 1 90.31 143 ARG B CA 1
ATOM 3051 C C . ARG B 1 143 ? -1.986 34.219 21.484 1 90.31 143 ARG B C 1
ATOM 3053 O O . ARG B 1 143 ? -2.354 35.031 20.656 1 90.31 143 ARG B O 1
ATOM 3060 N N . ALA B 1 144 ? -1.003 33.438 21.281 1 90.88 144 ALA B N 1
ATOM 3061 C CA . ALA B 1 144 ? -0.217 33.5 20.047 1 90.88 144 ALA B CA 1
ATOM 3062 C C . ALA B 1 144 ? -1.014 32.938 18.859 1 90.88 144 ALA B C 1
ATOM 3064 O O . ALA B 1 144 ? -0.821 33.375 17.719 1 90.88 144 ALA B O 1
ATOM 3065 N N . ALA B 1 145 ? -1.897 32 19.188 1 91.88 145 ALA B N 1
ATOM 3066 C CA . ALA B 1 145 ? -2.637 31.328 18.125 1 91.88 145 ALA B CA 1
ATOM 3067 C C . ALA B 1 145 ? -3.926 32.094 17.797 1 91.88 145 ALA B C 1
ATOM 3069 O O . ALA B 1 145 ? -4.535 31.844 16.75 1 91.88 145 ALA B O 1
ATOM 3070 N N . ALA B 1 146 ? -4.312 33 18.594 1 91.62 146 ALA B N 1
ATOM 3071 C CA . ALA B 1 146 ? -5.625 33.625 18.516 1 91.62 146 ALA B CA 1
ATOM 3072 C C . ALA B 1 146 ? -5.781 34.406 17.203 1 91.62 146 ALA B C 1
ATOM 3074 O O . ALA B 1 146 ? -6.793 34.281 16.516 1 91.62 146 ALA B O 1
ATOM 3075 N N . PRO B 1 147 ? -4.809 35.25 16.859 1 91.38 147 PRO B N 1
ATOM 3076 C CA . PRO B 1 147 ? -4.988 36 15.609 1 91.38 147 PRO B CA 1
ATOM 3077 C C . PRO B 1 147 ? -5.137 35.062 14.391 1 91.38 147 PRO B C 1
ATOM 3079 O O . PRO B 1 147 ? -5.918 35.375 13.484 1 91.38 147 PRO B O 1
ATOM 3082 N N . LEU B 1 148 ? -4.383 34.062 14.375 1 90.69 148 LEU B N 1
ATOM 3083 C CA . LEU B 1 148 ? -4.473 33.094 13.281 1 90.69 148 LEU B CA 1
ATOM 3084 C C . LEU B 1 148 ? -5.836 32.438 13.266 1 90.69 148 LEU B C 1
ATOM 3086 O O . LEU B 1 148 ? -6.445 32.281 12.211 1 90.69 148 LEU B O 1
ATOM 3090 N N . ALA B 1 149 ? -6.242 32.031 14.414 1 91.56 149 ALA B N 1
ATOM 3091 C CA . ALA B 1 149 ? -7.543 31.375 14.531 1 91.56 149 ALA B CA 1
ATOM 3092 C C . ALA B 1 149 ? -8.664 32.281 14.047 1 91.56 149 ALA B C 1
ATOM 3094 O O . ALA B 1 149 ? -9.602 31.844 13.383 1 91.56 149 ALA B O 1
ATOM 3095 N N . ASP B 1 150 ? -8.539 33.562 14.367 1 91.56 150 ASP B N 1
ATOM 3096 C CA . ASP B 1 150 ? -9.555 34.531 13.977 1 91.56 150 ASP B CA 1
ATOM 3097 C C . ASP B 1 150 ? -9.617 34.688 12.461 1 91.56 150 ASP B C 1
ATOM 3099 O O . ASP B 1 150 ? -10.703 34.75 11.883 1 91.56 150 ASP B O 1
ATOM 3103 N N . GLU B 1 151 ? -8.539 34.719 11.891 1 90.56 151 GLU B N 1
ATOM 3104 C CA . GLU B 1 151 ? -8.508 34.875 10.438 1 90.56 151 GLU B CA 1
ATOM 3105 C C . GLU B 1 151 ? -9.008 33.625 9.734 1 90.56 151 GLU B C 1
ATOM 3107 O O . GLU B 1 151 ? -9.672 33.688 8.703 1 90.56 151 GLU B O 1
ATOM 3112 N N . LEU B 1 152 ? -8.641 32.531 10.242 1 89.69 152 LEU B N 1
ATOM 3113 C CA . LEU B 1 152 ? -9.062 31.25 9.656 1 89.69 152 LEU B CA 1
ATOM 3114 C C . LEU B 1 152 ? -10.578 31.094 9.742 1 89.69 152 LEU B C 1
ATOM 3116 O O . LEU B 1 152 ? -11.211 30.562 8.828 1 89.69 152 LEU B O 1
ATOM 3120 N N . CYS B 1 153 ? -11.102 31.562 10.812 1 88.81 153 CYS B N 1
ATOM 3121 C CA . CYS B 1 153 ? -12.539 31.422 11.047 1 88.81 153 CYS B CA 1
ATOM 3122 C C . CYS B 1 153 ? -13.32 32.438 10.242 1 88.81 153 CYS B C 1
ATOM 3124 O O . CYS B 1 153 ? -14.539 32.344 10.094 1 88.81 153 CYS B O 1
ATOM 3126 N N . ALA B 1 154 ? -12.602 33.469 9.805 1 86.94 154 ALA B N 1
ATOM 3127 C CA . ALA B 1 154 ? -13.25 34.531 9.008 1 86.94 154 ALA B CA 1
ATOM 3128 C C . ALA B 1 154 ? -13.695 33.969 7.652 1 86.94 154 ALA B C 1
ATOM 3130 O O . ALA B 1 154 ? -14.625 34.5 7.039 1 86.94 154 ALA B O 1
ATOM 3131 N N . ASP B 1 155 ? -13.039 32.938 7.184 1 87.44 155 ASP B N 1
ATOM 3132 C CA . ASP B 1 155 ? -13.367 32.281 5.922 1 87.44 155 ASP B CA 1
ATOM 3133 C C . ASP B 1 155 ? -13.594 30.781 6.125 1 87.44 155 ASP B C 1
ATOM 3135 O O . ASP B 1 155 ? -12.711 30.078 6.617 1 87.44 155 ASP B O 1
ATOM 3139 N N . ARG B 1 156 ? -14.641 30.406 5.652 1 85.81 156 ARG B N 1
ATOM 3140 C CA . ARG B 1 156 ? -15.039 29.016 5.852 1 85.81 156 ARG B CA 1
ATOM 3141 C C . ARG B 1 156 ? -14.102 28.062 5.109 1 85.81 156 ARG B C 1
ATOM 3143 O O . ARG B 1 156 ? -13.75 27 5.621 1 85.81 156 ARG B O 1
ATOM 3150 N N . ASP B 1 157 ? -13.734 28.438 3.926 1 86.81 157 ASP B N 1
ATOM 3151 C CA . ASP B 1 157 ? -12.852 27.594 3.123 1 86.81 157 ASP B CA 1
ATOM 3152 C C . ASP B 1 157 ? -11.5 27.406 3.801 1 86.81 157 ASP B C 1
ATOM 3154 O O . ASP B 1 157 ? -10.93 26.312 3.781 1 86.81 157 ASP B O 1
ATOM 3158 N N . ARG B 1 158 ? -11.047 28.438 4.387 1 86.5 158 ARG B N 1
ATOM 3159 C CA . ARG B 1 158 ? -9.766 28.359 5.086 1 86.5 158 ARG B CA 1
ATOM 3160 C C . ARG B 1 158 ? -9.867 27.484 6.328 1 86.5 158 ARG B C 1
ATOM 3162 O O . ARG B 1 158 ? -8.945 26.719 6.637 1 86.5 158 ARG B O 1
ATOM 3169 N N . TRP B 1 159 ? -10.93 27.688 6.957 1 87.25 159 TRP B N 1
ATOM 3170 C CA . TRP B 1 159 ? -11.133 26.891 8.164 1 87.25 159 TRP B CA 1
ATOM 3171 C C . TRP B 1 159 ? -11.195 25.406 7.832 1 87.25 159 TRP B C 1
ATOM 3173 O O . TRP B 1 159 ? -10.562 24.578 8.508 1 87.25 159 TRP B O 1
ATOM 3183 N N . VAL B 1 160 ? -11.914 25.047 6.859 1 85.38 160 VAL B N 1
ATOM 3184 C CA . VAL B 1 160 ? -12.07 23.656 6.465 1 85.38 160 VAL B CA 1
ATOM 3185 C C . VAL B 1 160 ? -10.727 23.094 6.016 1 85.38 160 VAL B C 1
ATOM 3187 O O . VAL B 1 160 ? -10.383 21.953 6.352 1 85.38 160 VAL B O 1
ATOM 3190 N N . ARG B 1 161 ? -10.016 23.781 5.27 1 83.12 161 ARG B N 1
ATOM 3191 C CA . ARG B 1 161 ? -8.703 23.344 4.801 1 83.12 161 ARG B CA 1
ATOM 3192 C C . ARG B 1 161 ? -7.77 23.062 5.973 1 83.12 161 ARG B C 1
ATOM 3194 O O . ARG B 1 161 ? -7.047 22.062 5.977 1 83.12 161 ARG B O 1
ATOM 3201 N N . PHE B 1 162 ? -7.824 24 6.926 1 84.62 162 PHE B N 1
ATOM 3202 C CA . PHE B 1 162 ? -6.984 23.828 8.102 1 84.62 162 PHE B CA 1
ATOM 3203 C C . PHE B 1 162 ? -7.387 22.578 8.883 1 84.62 162 PHE B C 1
ATOM 3205 O O . PHE B 1 162 ? -6.527 21.828 9.352 1 84.62 162 PHE B O 1
ATOM 3212 N N . ARG B 1 163 ? -8.617 22.469 8.992 1 81.88 163 ARG B N 1
ATOM 3213 C CA . ARG B 1 163 ? -9.109 21.312 9.734 1 81.88 163 ARG B CA 1
ATOM 3214 C C . ARG B 1 163 ? -8.734 20 9.039 1 81.88 163 ARG B C 1
ATOM 3216 O O . ARG B 1 163 ? -8.375 19.031 9.695 1 81.88 163 ARG B O 1
ATOM 3223 N N . MET B 1 164 ? -8.828 20.016 7.77 1 80.88 164 MET B N 1
ATOM 3224 C CA . MET B 1 164 ? -8.5 18.812 7 1 80.88 164 MET B CA 1
ATOM 3225 C C . MET B 1 164 ? -7.008 18.516 7.059 1 80.88 164 MET B C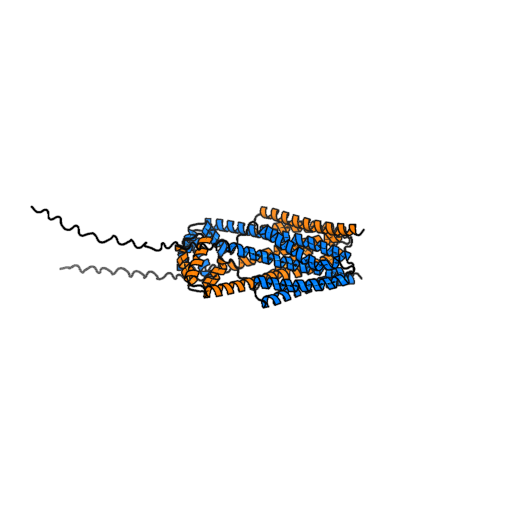 1
ATOM 3227 O O . MET B 1 164 ? -6.609 17.359 7.203 1 80.88 164 MET B O 1
ATOM 3231 N N . ASP B 1 165 ? -6.25 19.484 6.938 1 76.38 165 ASP B N 1
ATOM 3232 C CA . ASP B 1 165 ? -4.801 19.312 6.855 1 76.38 165 ASP B CA 1
ATOM 3233 C C . ASP B 1 165 ? -4.207 19 8.227 1 76.38 165 ASP B C 1
ATOM 3235 O O . ASP B 1 165 ? -3.488 18 8.375 1 76.38 165 ASP B O 1
ATOM 3239 N N . VAL B 1 166 ? -4.512 19.828 9.148 1 75.19 166 VAL B N 1
ATOM 3240 C CA . VAL B 1 166 ? -3.865 19.719 10.445 1 75.19 166 VAL B CA 1
ATOM 3241 C C . VAL B 1 166 ? -4.746 18.906 11.391 1 75.19 166 VAL B C 1
ATOM 3243 O O . VAL B 1 166 ? -4.246 18.109 12.195 1 75.19 166 VAL B O 1
ATOM 3246 N N . GLY B 1 167 ? -6.004 19.125 11.289 1 68.62 167 GLY B N 1
ATOM 3247 C CA . GLY B 1 167 ? -6.918 18.438 12.188 1 68.62 167 GLY B CA 1
ATOM 3248 C C . GLY B 1 167 ? -7.051 16.953 11.883 1 68.62 167 GLY B C 1
ATOM 3249 O O . GLY B 1 167 ? -6.871 16.109 12.766 1 68.62 167 GLY B O 1
ATOM 3250 N N . LEU B 1 168 ? -7.25 16.781 10.625 1 66.75 168 LEU B N 1
ATOM 3251 C CA . LEU B 1 168 ? -7.535 15.398 10.242 1 66.75 168 LEU B CA 1
ATOM 3252 C C . LEU B 1 168 ? -6.348 14.781 9.508 1 66.75 168 LEU B C 1
ATOM 3254 O O . LEU B 1 168 ? -6.293 13.562 9.32 1 66.75 168 LEU B O 1
ATOM 3258 N N . ARG B 1 169 ? -5.359 15.438 9.156 1 63.62 169 ARG B N 1
ATOM 3259 C CA . ARG B 1 169 ? -4.148 15 8.469 1 63.62 169 ARG B CA 1
ATOM 3260 C C . ARG B 1 169 ? -4.492 14.273 7.172 1 63.62 169 ARG B C 1
ATOM 3262 O O . ARG B 1 169 ? -3.951 13.203 6.895 1 63.62 169 ARG B O 1
ATOM 3269 N N . ALA B 1 170 ? -5.531 14.797 6.613 1 60.06 170 ALA B N 1
ATOM 3270 C CA . ALA B 1 170 ? -5.941 14.211 5.344 1 60.06 170 ALA B CA 1
ATOM 3271 C C . ALA B 1 170 ? -5.293 14.938 4.168 1 60.06 170 ALA B C 1
ATOM 3273 O O . ALA B 1 170 ? -5.262 16.172 4.129 1 60.06 170 ALA B O 1
ATOM 3274 N N . ASP B 1 171 ? -4.48 14.148 3.475 1 60 171 ASP B N 1
ATOM 3275 C CA . ASP B 1 171 ? -3.85 14.766 2.311 1 60 171 ASP B CA 1
ATOM 3276 C C . ASP B 1 171 ? -4.746 14.664 1.08 1 60 171 ASP B C 1
ATOM 3278 O O . ASP B 1 171 ? -5.414 13.648 0.875 1 60 171 ASP B O 1
ATOM 3282 N N . ALA B 1 172 ? -4.84 15.758 0.5 1 62.12 172 ALA B N 1
ATOM 3283 C CA . ALA B 1 172 ? -5.621 15.773 -0.734 1 62.12 172 ALA B CA 1
ATOM 3284 C C . ALA B 1 172 ? -4.945 14.938 -1.818 1 62.12 172 ALA B C 1
ATOM 3286 O O . ALA B 1 172 ? -3.797 15.195 -2.182 1 62.12 172 ALA B O 1
ATOM 3287 N N . PRO B 1 173 ? -5.641 13.93 -2.158 1 63.28 173 PRO B N 1
ATOM 3288 C CA . PRO B 1 173 ? -5.035 13.102 -3.203 1 63.28 173 PRO B CA 1
ATOM 3289 C C . PRO B 1 173 ? -5.039 13.781 -4.57 1 63.28 173 PRO B C 1
ATOM 3291 O O . PRO B 1 173 ? -5.934 14.586 -4.867 1 63.28 173 PRO B O 1
ATOM 3294 N N . ASP B 1 174 ? -3.803 13.773 -5.207 1 62.5 174 ASP B N 1
ATOM 3295 C CA . ASP B 1 174 ? -3.723 14.258 -6.582 1 62.5 174 ASP B CA 1
ATOM 3296 C C . ASP B 1 174 ? -4.598 13.422 -7.512 1 62.5 174 ASP B C 1
ATOM 3298 O O . ASP B 1 174 ? -4.797 12.227 -7.273 1 62.5 174 ASP B O 1
ATOM 3302 N N . ALA B 1 175 ? -5.168 14.016 -8.438 1 58.94 175 ALA B N 1
ATOM 3303 C CA . ALA B 1 175 ? -6.051 13.383 -9.414 1 58.94 175 ALA B CA 1
ATOM 3304 C C . ALA B 1 175 ? -5.359 12.211 -10.102 1 58.94 175 ALA B C 1
ATOM 3306 O O . ALA B 1 175 ? -5.984 11.188 -10.375 1 58.94 175 ALA B O 1
ATOM 3307 N N . HIS B 1 176 ? -4.141 12.344 -10.32 1 69.75 176 HIS B N 1
ATOM 3308 C CA . HIS B 1 176 ? -3.412 11.32 -11.062 1 69.75 176 HIS B CA 1
ATOM 3309 C C . HIS B 1 176 ? -2.717 10.344 -10.125 1 69.75 176 HIS B C 1
ATOM 3311 O O . HIS B 1 176 ? -2.094 9.383 -10.578 1 69.75 176 HIS B O 1
ATOM 3317 N N . ALA B 1 177 ? -3.057 10.578 -8.945 1 81.19 177 ALA B N 1
ATOM 3318 C CA . ALA B 1 177 ? -2.355 9.789 -7.941 1 81.19 177 ALA B CA 1
ATOM 3319 C C . ALA B 1 177 ? -2.777 8.32 -8 1 81.19 177 ALA B C 1
ATOM 3321 O O . ALA B 1 177 ? -1.95 7.426 -7.824 1 81.19 177 ALA B O 1
ATOM 3322 N N . ALA B 1 178 ? -4 8.203 -8.508 1 85.44 178 ALA B N 1
ATOM 3323 C CA . ALA B 1 178 ? -4.516 6.84 -8.516 1 85.44 178 ALA B CA 1
ATOM 3324 C C . ALA B 1 178 ? -3.879 6.02 -9.633 1 85.44 178 ALA B C 1
ATOM 3326 O O . ALA B 1 178 ? -3.426 4.895 -9.406 1 85.44 178 ALA B O 1
ATOM 3327 N N . TRP B 1 179 ? -3.768 6.656 -10.805 1 87.56 179 TRP B N 1
ATOM 3328 C CA . TRP B 1 179 ? -3.176 5.961 -11.945 1 87.56 179 TRP B CA 1
ATOM 3329 C C . TRP B 1 179 ? -1.682 5.742 -11.734 1 87.56 179 TRP B C 1
ATOM 3331 O O . TRP B 1 179 ? -1.139 4.703 -12.117 1 87.56 179 TRP B O 1
ATOM 3341 N N . ALA B 1 180 ? -1.091 6.633 -11.195 1 91.25 180 ALA B N 1
ATOM 3342 C CA . ALA B 1 180 ? 0.341 6.52 -10.93 1 91.25 180 ALA B CA 1
ATOM 3343 C C . ALA B 1 180 ? 0.628 5.418 -9.914 1 91.25 180 ALA B C 1
ATOM 3345 O O . ALA B 1 180 ? 1.563 4.633 -10.094 1 91.25 180 ALA B O 1
ATOM 3346 N N . SER B 1 181 ? -0.153 5.391 -8.945 1 90.69 181 SER B N 1
ATOM 3347 C CA . SER B 1 181 ? 0.011 4.359 -7.926 1 90.69 181 SER B CA 1
ATOM 3348 C C . SER B 1 181 ? -0.2 2.967 -8.508 1 90.69 181 SER B C 1
ATOM 3350 O O . SER B 1 181 ? 0.608 2.064 -8.281 1 90.69 181 SER B O 1
ATOM 3352 N N . GLY B 1 182 ? -1.28 2.846 -9.273 1 92.5 182 GLY B N 1
ATOM 3353 C CA . GLY B 1 182 ? -1.571 1.563 -9.898 1 92.5 182 GLY B CA 1
ATOM 3354 C C . GLY B 1 182 ? -0.486 1.104 -10.852 1 92.5 182 GLY B C 1
ATOM 3355 O O . GLY B 1 182 ? -0.039 -0.043 -10.789 1 92.5 182 GLY B O 1
ATOM 3356 N N . LEU B 1 183 ? -0.028 1.997 -11.672 1 93.81 183 LEU B N 1
ATOM 3357 C CA . LEU B 1 183 ? 0.979 1.663 -12.68 1 93.81 183 LEU B CA 1
ATOM 3358 C C . LEU B 1 183 ? 2.32 1.361 -12.016 1 93.81 183 LEU B C 1
ATOM 3360 O O . LEU B 1 183 ? 3.016 0.424 -12.414 1 93.81 183 LEU B O 1
ATOM 3364 N N . THR B 1 184 ? 2.615 2.141 -11.047 1 93.25 184 THR B N 1
ATOM 3365 C CA . THR B 1 184 ? 3.893 1.949 -10.367 1 93.25 184 THR B CA 1
ATOM 3366 C C . THR B 1 184 ? 3.928 0.604 -9.648 1 93.25 184 THR B C 1
ATOM 3368 O O . THR B 1 184 ? 4.898 -0.144 -9.766 1 93.25 184 THR B O 1
ATOM 3371 N N . MET B 1 185 ? 2.885 0.303 -8.969 1 93.31 185 MET B N 1
ATOM 3372 C CA . MET B 1 185 ? 2.842 -0.947 -8.211 1 93.31 185 MET B CA 1
ATOM 3373 C C . MET B 1 185 ? 2.807 -2.148 -9.156 1 93.31 185 MET B C 1
ATOM 3375 O O . MET B 1 185 ? 3.547 -3.113 -8.961 1 93.31 185 MET B O 1
ATOM 3379 N N . GLY B 1 186 ? 1.963 -2.059 -10.18 1 94.44 186 GLY B N 1
ATOM 3380 C CA . GLY B 1 186 ? 1.852 -3.15 -11.133 1 94.44 186 GLY B CA 1
ATOM 3381 C C . GLY B 1 186 ? 3.127 -3.393 -11.922 1 94.44 186 GLY B C 1
ATOM 3382 O O . GLY B 1 186 ? 3.582 -4.531 -12.039 1 94.44 186 GLY B O 1
ATOM 3383 N N . LEU B 1 187 ? 3.742 -2.379 -12.398 1 95.38 187 LEU B N 1
ATOM 3384 C CA . LEU B 1 187 ? 4.949 -2.508 -13.203 1 95.38 187 LEU B CA 1
ATOM 3385 C C . LEU B 1 187 ? 6.133 -2.949 -12.352 1 95.38 187 LEU B C 1
ATOM 3387 O O . LEU B 1 187 ? 6.992 -3.699 -12.812 1 95.38 187 LEU B O 1
ATOM 3391 N N . SER B 1 188 ? 6.164 -2.428 -11.188 1 94.69 188 SER B N 1
ATOM 3392 C CA . SER B 1 188 ? 7.207 -2.885 -10.281 1 94.69 188 SER B CA 1
ATOM 3393 C C . SER B 1 188 ? 7.086 -4.379 -10 1 94.69 188 SER B C 1
ATOM 3395 O O . SER B 1 188 ? 8.094 -5.086 -9.938 1 94.69 188 SER B O 1
ATOM 3397 N N . TYR B 1 189 ? 5.887 -4.801 -9.844 1 94.75 189 TYR B N 1
ATOM 3398 C CA . TYR B 1 189 ? 5.625 -6.223 -9.641 1 94.75 189 TYR B CA 1
ATOM 3399 C C . TYR B 1 189 ? 6.113 -7.039 -10.828 1 94.75 189 TYR B C 1
ATOM 3401 O O . TYR B 1 189 ? 6.762 -8.07 -10.648 1 94.75 189 TYR B O 1
ATOM 3409 N N . LEU B 1 190 ? 5.797 -6.578 -11.969 1 95.81 190 LEU B N 1
ATOM 3410 C CA . LEU B 1 190 ? 6.156 -7.266 -13.203 1 95.81 190 LEU B CA 1
ATOM 3411 C C . LEU B 1 190 ? 7.672 -7.355 -13.359 1 95.81 190 LEU B C 1
ATOM 3413 O O . LEU B 1 190 ? 8.211 -8.422 -13.656 1 95.81 190 LEU B O 1
ATOM 3417 N N . VAL B 1 191 ? 8.328 -6.293 -13.156 1 94.12 191 VAL B N 1
ATOM 3418 C CA . VAL B 1 191 ? 9.781 -6.242 -13.297 1 94.12 191 VAL B CA 1
ATOM 3419 C C . VAL B 1 191 ? 10.438 -7.156 -12.266 1 94.12 191 VAL B C 1
ATOM 3421 O O . VAL B 1 191 ? 11.344 -7.926 -12.586 1 94.12 191 VAL B O 1
ATOM 3424 N N . GLY B 1 192 ? 9.992 -7.086 -11.094 1 91.75 192 GLY B N 1
ATOM 3425 C CA . GLY B 1 192 ? 10.523 -7.93 -10.031 1 91.75 192 GLY B CA 1
ATOM 3426 C C . GLY B 1 192 ? 10.312 -9.414 -10.289 1 91.75 192 GLY B C 1
ATOM 3427 O O . GLY B 1 192 ? 11.203 -10.227 -10.023 1 91.75 192 GLY B O 1
ATOM 3428 N N . GLY B 1 193 ? 9.156 -9.758 -10.742 1 93.19 193 GLY B N 1
ATOM 3429 C CA . GLY B 1 193 ? 8.805 -11.156 -10.93 1 93.19 193 GLY B CA 1
ATOM 3430 C C . GLY B 1 193 ? 9.461 -11.789 -12.141 1 93.19 193 GLY B C 1
ATOM 3431 O O . GLY B 1 193 ? 9.641 -13.008 -12.188 1 93.19 193 GLY B O 1
ATOM 3432 N N . LEU B 1 194 ? 9.812 -11.016 -13.109 1 93.12 194 LEU B N 1
ATOM 3433 C CA . LEU B 1 194 ? 10.422 -11.531 -14.328 1 93.12 194 LEU B CA 1
ATOM 3434 C C . LEU B 1 194 ? 11.852 -12.008 -14.062 1 93.12 194 LEU B C 1
ATOM 3436 O O . LEU B 1 194 ? 12.336 -12.922 -14.727 1 93.12 194 LEU B O 1
ATOM 3440 N N . ILE B 1 195 ? 12.438 -11.516 -13.086 1 90.88 195 ILE B N 1
ATOM 3441 C CA . ILE B 1 195 ? 13.844 -11.766 -12.812 1 90.88 195 ILE B CA 1
ATOM 3442 C C . ILE B 1 195 ? 14.039 -13.219 -12.383 1 90.88 195 ILE B C 1
ATOM 3444 O O . ILE B 1 195 ? 14.812 -13.961 -12.992 1 90.88 195 ILE B O 1
ATOM 3448 N N . PRO B 1 196 ? 13.336 -13.664 -11.438 1 89.81 196 PRO B N 1
ATOM 3449 C CA . PRO B 1 196 ? 13.523 -15.055 -11.016 1 89.81 196 PRO B CA 1
ATOM 3450 C C . PRO B 1 196 ? 13 -16.062 -12.031 1 89.81 196 PRO B C 1
ATOM 3452 O O . PRO B 1 196 ? 13.336 -17.25 -11.969 1 89.81 196 PRO B O 1
ATOM 3455 N N . MET B 1 197 ? 12.188 -15.594 -12.969 1 89.81 197 MET B N 1
ATOM 3456 C CA . MET B 1 197 ? 11.602 -16.5 -13.945 1 89.81 197 MET B CA 1
ATOM 3457 C C . MET B 1 197 ? 12.523 -16.688 -15.141 1 89.81 197 MET B C 1
ATOM 3459 O O . MET B 1 197 ? 12.406 -17.672 -15.875 1 89.81 197 MET B O 1
ATOM 3463 N N . LEU B 1 198 ? 13.477 -15.93 -15.32 1 90.5 198 LEU B N 1
ATOM 3464 C CA . LEU B 1 198 ? 14.328 -15.93 -16.5 1 90.5 198 LEU B CA 1
ATOM 3465 C C . LEU B 1 198 ? 15.102 -17.234 -16.625 1 90.5 198 LEU B C 1
ATOM 3467 O O . LEU B 1 198 ? 15.195 -17.812 -17.703 1 90.5 198 LEU B O 1
ATOM 3471 N N . PRO B 1 199 ? 15.594 -17.75 -15.539 1 89.69 199 PRO B N 1
ATOM 3472 C CA . PRO B 1 199 ? 16.359 -19 -15.633 1 89.69 199 PRO B CA 1
ATOM 3473 C C . PRO B 1 199 ? 15.516 -20.172 -16.125 1 89.69 199 PRO B C 1
ATOM 3475 O O . PRO B 1 199 ? 16.047 -21.109 -16.734 1 89.69 199 PRO B O 1
ATOM 3478 N N . TYR B 1 200 ? 14.25 -20.188 -15.883 1 88.38 200 TYR B N 1
ATOM 3479 C CA . TYR B 1 200 ? 13.383 -21.297 -16.281 1 88.38 200 TYR B CA 1
ATOM 3480 C C . TYR B 1 200 ? 13.156 -21.297 -17.781 1 88.38 200 TYR B C 1
ATOM 3482 O O . TYR B 1 200 ? 12.867 -22.344 -18.375 1 88.38 200 TYR B O 1
ATOM 3490 N N . PHE B 1 201 ? 13.305 -20.141 -18.438 1 87.06 201 PHE B N 1
ATOM 3491 C CA . PHE B 1 201 ? 13.164 -20.062 -19.891 1 87.06 201 PHE B CA 1
ATOM 3492 C C . PHE B 1 201 ? 14.422 -20.547 -20.594 1 87.06 201 PHE B C 1
ATOM 3494 O O . PHE B 1 201 ? 14.367 -21 -21.734 1 87.06 201 PHE B O 1
ATOM 3501 N N . ALA B 1 202 ? 15.5 -20.453 -19.906 1 85.56 202 ALA B N 1
ATOM 3502 C CA . ALA B 1 202 ? 16.781 -20.766 -20.516 1 85.56 202 ALA B CA 1
ATOM 3503 C C . ALA B 1 202 ? 17.203 -22.203 -20.219 1 85.56 202 ALA B C 1
ATOM 3505 O O . ALA B 1 202 ? 17.891 -22.844 -21.016 1 85.56 202 ALA B O 1
ATOM 3506 N N . ALA B 1 203 ? 16.766 -22.641 -19.062 1 76.94 203 ALA B N 1
ATOM 3507 C CA . ALA B 1 203 ? 17.266 -23.953 -18.641 1 76.94 203 ALA B CA 1
ATOM 3508 C C . ALA B 1 203 ? 16.281 -25.062 -19 1 76.94 203 ALA B C 1
ATOM 3510 O O . ALA B 1 203 ? 15.07 -24.844 -18.984 1 76.94 203 ALA B O 1
ATOM 3511 N N . GLY B 1 204 ? 16.781 -26.109 -19.5 1 73.69 204 GLY B N 1
ATOM 3512 C CA . GLY B 1 204 ? 15.961 -27.25 -19.875 1 73.69 204 GLY B CA 1
ATOM 3513 C C . GLY B 1 204 ? 15.508 -28.062 -18.672 1 73.69 204 GLY B C 1
ATOM 3514 O O . GLY B 1 204 ? 14.438 -28.688 -18.719 1 73.69 204 GLY B O 1
ATOM 3515 N N . ASP B 1 205 ? 16.297 -28.016 -17.609 1 84.56 205 ASP B N 1
ATOM 3516 C CA . ASP B 1 205 ? 15.961 -28.828 -16.438 1 84.56 205 ASP B CA 1
ATOM 3517 C C . ASP B 1 205 ? 15.469 -27.953 -15.289 1 84.56 205 ASP B C 1
ATOM 3519 O O . ASP B 1 205 ? 16.078 -26.922 -14.977 1 84.56 205 ASP B O 1
ATOM 3523 N N . ALA B 1 206 ? 14.359 -28.391 -14.664 1 82.31 206 ALA B N 1
ATOM 3524 C CA . ALA B 1 206 ? 13.695 -27.625 -13.602 1 82.31 206 ALA B CA 1
ATOM 3525 C C . ALA B 1 206 ? 14.609 -27.469 -12.391 1 82.31 206 ALA B C 1
ATOM 3527 O O . ALA B 1 206 ? 14.633 -26.422 -11.75 1 82.31 206 ALA B O 1
ATOM 3528 N N . ARG B 1 207 ? 15.445 -28.453 -12.109 1 84.06 207 ARG B N 1
ATOM 3529 C CA . ARG B 1 207 ? 16.281 -28.438 -10.914 1 84.06 207 ARG B CA 1
ATOM 3530 C C . ARG B 1 207 ? 17.406 -27.422 -11.047 1 84.06 207 ARG B C 1
ATOM 3532 O O . ARG B 1 207 ? 17.672 -26.656 -10.125 1 84.06 207 ARG B O 1
ATOM 3539 N N . THR B 1 208 ? 17.984 -27.469 -12.203 1 86.94 208 THR B N 1
ATOM 3540 C CA . THR B 1 208 ? 19.047 -26.5 -12.453 1 86.94 208 THR B CA 1
ATOM 3541 C C . THR B 1 208 ? 18.5 -25.078 -12.516 1 86.94 208 THR B C 1
ATOM 3543 O O . THR B 1 208 ? 19.125 -24.156 -11.992 1 86.94 208 THR B O 1
ATOM 3546 N N . ALA B 1 209 ? 17.359 -24.969 -13.125 1 88.94 209 ALA B N 1
ATOM 3547 C CA . ALA B 1 209 ? 16.734 -23.641 -13.227 1 88.94 209 ALA B CA 1
ATOM 3548 C C . ALA B 1 209 ? 16.375 -23.094 -11.844 1 88.94 209 ALA B C 1
ATOM 3550 O O . ALA B 1 209 ? 16.547 -21.906 -11.586 1 88.94 209 ALA B O 1
ATOM 3551 N N . LEU B 1 210 ? 15.977 -24.016 -10.984 1 88 210 LEU B N 1
ATOM 3552 C CA . LEU B 1 210 ? 15.625 -23.609 -9.625 1 88 210 LEU B CA 1
ATOM 3553 C C . LEU B 1 210 ? 16.844 -23.078 -8.891 1 88 210 LEU B C 1
ATOM 3555 O O . LEU B 1 210 ? 16.781 -22.031 -8.234 1 88 210 LEU B O 1
ATOM 3559 N N . GLY B 1 211 ? 17.953 -23.766 -9.016 1 90.31 211 GLY B N 1
ATOM 3560 C CA . GLY B 1 211 ? 19.172 -23.328 -8.375 1 90.31 211 GLY B CA 1
ATOM 3561 C C . GLY B 1 211 ? 19.609 -21.938 -8.812 1 90.31 211 GLY B C 1
ATOM 3562 O O . GLY B 1 211 ? 19.953 -21.094 -7.984 1 90.31 211 GLY B O 1
ATOM 3563 N N . VAL B 1 212 ? 19.609 -21.703 -10.055 1 90.69 212 VAL B N 1
ATOM 3564 C CA . VAL B 1 212 ? 20 -20.406 -10.602 1 90.69 212 VAL B CA 1
ATOM 3565 C C . VAL B 1 212 ? 19 -19.328 -10.18 1 90.69 212 VAL B C 1
ATOM 3567 O O . VAL B 1 212 ? 19.375 -18.203 -9.844 1 90.69 212 VAL B O 1
ATOM 3570 N N . SER B 1 213 ? 17.734 -19.719 -10.273 1 90.25 213 SER B N 1
ATOM 3571 C CA . SER B 1 213 ? 16.688 -18.781 -9.867 1 90.25 213 SER B CA 1
ATOM 3572 C C . SER B 1 213 ? 16.859 -18.359 -8.414 1 90.25 213 SER B C 1
ATOM 3574 O O . SER B 1 213 ? 16.688 -17.188 -8.078 1 90.25 213 SER B O 1
ATOM 3576 N N . VAL B 1 214 ? 17.188 -19.266 -7.578 1 90.19 214 VAL B N 1
ATOM 3577 C CA . VAL B 1 214 ? 17.406 -18.969 -6.16 1 90.19 214 VAL B CA 1
ATOM 3578 C C . VAL B 1 214 ? 18.562 -18 -5.996 1 90.19 214 VAL B C 1
ATOM 3580 O O . VAL B 1 214 ? 18.453 -17.016 -5.266 1 90.19 214 VAL B O 1
ATOM 3583 N N . ALA B 1 215 ? 19.625 -18.266 -6.656 1 91.44 215 ALA B N 1
ATOM 3584 C CA . ALA B 1 215 ? 20.812 -17.422 -6.562 1 91.44 215 ALA B CA 1
ATOM 3585 C C . ALA B 1 215 ? 20.516 -15.992 -7.031 1 91.44 215 ALA B C 1
ATOM 3587 O O . ALA B 1 215 ? 20.891 -15.023 -6.363 1 91.44 215 ALA B O 1
ATOM 3588 N N . VAL B 1 216 ? 19.859 -15.898 -8.109 1 89.69 216 VAL B N 1
ATOM 3589 C CA . VAL B 1 216 ? 19.547 -14.602 -8.688 1 89.69 216 VAL B CA 1
ATOM 3590 C C . VAL B 1 216 ? 18.594 -13.844 -7.762 1 89.69 216 VAL B C 1
ATOM 3592 O O . VAL B 1 216 ? 18.766 -12.641 -7.527 1 89.69 216 VAL B O 1
ATOM 3595 N N . THR B 1 217 ? 17.562 -14.516 -7.281 1 88.56 217 THR B N 1
ATOM 3596 C CA . THR B 1 217 ? 16.594 -13.883 -6.41 1 88.56 217 THR B CA 1
ATOM 3597 C C . THR B 1 217 ? 17.25 -13.383 -5.129 1 88.56 217 THR B C 1
ATOM 3599 O O . THR B 1 217 ? 16.953 -12.273 -4.664 1 88.56 217 THR B O 1
ATOM 3602 N N . VAL B 1 218 ? 18.156 -14.133 -4.609 1 88.31 218 VAL B N 1
ATOM 3603 C CA . VAL B 1 218 ? 18.859 -13.75 -3.385 1 88.31 218 VAL B CA 1
ATOM 3604 C C . VAL B 1 218 ? 19.672 -12.484 -3.631 1 88.31 218 VAL B C 1
ATOM 3606 O O . VAL B 1 218 ? 19.625 -11.547 -2.832 1 88.31 218 VAL B O 1
ATOM 3609 N N . VAL B 1 219 ? 20.328 -12.422 -4.703 1 89.69 219 VAL B N 1
ATOM 3610 C CA . VAL B 1 219 ? 21.172 -11.281 -5.043 1 89.69 219 VAL B CA 1
ATOM 3611 C C . VAL B 1 219 ? 20.312 -10.039 -5.242 1 89.69 219 VAL B C 1
ATOM 3613 O O . VAL B 1 219 ? 20.641 -8.953 -4.762 1 89.69 219 VAL B O 1
ATOM 3616 N N . ILE B 1 220 ? 19.188 -10.227 -5.875 1 87.56 220 ILE B N 1
ATOM 3617 C CA . ILE B 1 220 ? 18.312 -9.102 -6.168 1 87.56 220 ILE B CA 1
ATOM 3618 C C . ILE B 1 220 ? 17.625 -8.625 -4.887 1 87.56 220 ILE B C 1
ATOM 3620 O O . ILE B 1 220 ? 17.469 -7.426 -4.668 1 87.56 220 ILE B O 1
ATOM 3624 N N . LEU B 1 221 ? 17.25 -9.57 -4.086 1 84.81 221 LEU B N 1
ATOM 3625 C CA . LEU B 1 221 ? 16.641 -9.195 -2.812 1 84.81 221 LEU B CA 1
ATOM 3626 C C . LEU B 1 221 ? 17.609 -8.391 -1.958 1 84.81 221 LEU B C 1
ATOM 3628 O O . LEU B 1 221 ? 17.219 -7.383 -1.357 1 84.81 221 LEU B O 1
ATOM 3632 N N . LEU B 1 222 ? 18.812 -8.805 -1.924 1 85.31 222 LEU B N 1
ATOM 3633 C CA . LEU B 1 222 ? 19.828 -8.102 -1.154 1 85.31 222 LEU B CA 1
ATOM 3634 C C . LEU B 1 222 ? 20.094 -6.719 -1.746 1 85.31 222 LEU B C 1
ATOM 3636 O O . LEU B 1 222 ? 20.172 -5.73 -1.013 1 85.31 222 LEU B O 1
ATOM 3640 N N . GLY B 1 223 ? 20.234 -6.699 -3.051 1 85.94 223 GLY B N 1
ATOM 3641 C CA . GLY B 1 223 ? 20.438 -5.422 -3.719 1 85.94 223 GLY B CA 1
ATOM 3642 C C . GLY B 1 223 ? 19.281 -4.461 -3.533 1 85.94 223 GLY B C 1
ATOM 3643 O O . GLY B 1 223 ? 19.484 -3.281 -3.232 1 85.94 223 GLY B O 1
ATOM 3644 N N . PHE B 1 224 ? 18.062 -4.938 -3.699 1 82.69 224 PHE B N 1
ATOM 3645 C CA . PHE B 1 224 ? 16.859 -4.117 -3.562 1 82.69 224 PHE B CA 1
ATOM 3646 C C . PHE B 1 224 ? 16.688 -3.652 -2.121 1 82.69 224 PHE B C 1
ATOM 3648 O O . PHE B 1 224 ? 16.344 -2.494 -1.875 1 82.69 224 PHE B O 1
ATOM 3655 N N . GLY B 1 225 ? 16.797 -4.523 -1.225 1 78 225 GLY B N 1
ATOM 3656 C CA . GLY B 1 225 ? 16.719 -4.133 0.174 1 78 225 GLY B CA 1
ATOM 3657 C C . GLY B 1 225 ? 17.719 -3.057 0.555 1 78 225 GLY B C 1
ATOM 3658 O O . GLY B 1 225 ? 17.391 -2.141 1.312 1 78 225 GLY B O 1
ATOM 3659 N N . TYR B 1 226 ? 18.844 -3.145 -0.009 1 78.44 226 TYR B N 1
ATOM 3660 C CA . TYR B 1 226 ? 19.875 -2.148 0.23 1 78.44 226 TYR B CA 1
ATOM 3661 C C . TYR B 1 226 ? 19.516 -0.818 -0.421 1 78.44 226 TYR B C 1
ATOM 3663 O O . TYR B 1 226 ? 19.625 0.238 0.206 1 78.44 226 TYR B O 1
ATOM 3671 N N . ALA B 1 227 ? 19.031 -0.907 -1.611 1 78.06 227 ALA B N 1
ATOM 3672 C CA . ALA B 1 227 ? 18.734 0.292 -2.389 1 78.06 227 ALA B CA 1
ATOM 3673 C C . ALA B 1 227 ? 17.547 1.056 -1.782 1 78.06 227 ALA B C 1
ATOM 3675 O O . ALA B 1 227 ? 17.562 2.287 -1.744 1 78.06 227 ALA B O 1
ATOM 3676 N N . LYS B 1 228 ? 16.641 0.38 -1.338 1 74.06 228 LYS B N 1
ATOM 3677 C CA . LYS B 1 228 ? 15.461 1.038 -0.791 1 74.06 228 LYS B CA 1
ATOM 3678 C C . LYS B 1 228 ? 15.805 1.835 0.464 1 74.06 228 LYS B C 1
ATOM 3680 O O . LYS B 1 228 ? 15.336 2.961 0.639 1 74.06 228 LYS B O 1
ATOM 3685 N N . ASN B 1 229 ? 16.562 1.214 1.283 1 68.06 229 ASN B N 1
ATOM 3686 C CA . ASN B 1 229 ? 16.938 1.91 2.508 1 68.06 229 ASN B CA 1
ATOM 3687 C C . ASN B 1 229 ? 17.953 3.025 2.232 1 68.06 229 ASN B C 1
ATOM 3689 O O . ASN B 1 229 ? 17.984 4.027 2.949 1 68.06 229 ASN B O 1
ATOM 3693 N N . TRP B 1 230 ? 18.703 2.758 1.227 1 68.38 230 TRP B N 1
ATOM 3694 C CA . TRP B 1 230 ? 19.641 3.812 0.854 1 68.38 230 TRP B CA 1
ATOM 3695 C C . TRP B 1 230 ? 18.891 5.027 0.305 1 68.38 230 TRP B C 1
ATOM 3697 O O . TRP B 1 230 ? 19.234 6.168 0.639 1 68.38 230 TRP B O 1
ATOM 3707 N N . VAL B 1 231 ? 17.906 4.762 -0.426 1 67.25 231 VAL B N 1
ATOM 3708 C CA . VAL B 1 231 ? 17.141 5.852 -1.019 1 67.25 231 VAL B CA 1
ATOM 3709 C C . VAL B 1 231 ? 16.312 6.551 0.06 1 67.25 231 VAL B C 1
ATOM 3711 O O . VAL B 1 231 ? 16.188 7.777 0.064 1 67.25 231 VAL B O 1
ATOM 3714 N N . ALA B 1 232 ? 15.898 5.746 0.971 1 62.88 232 ALA B N 1
ATOM 3715 C CA . ALA B 1 232 ? 15.039 6.301 2.006 1 62.88 232 ALA B CA 1
ATOM 3716 C C . ALA B 1 232 ? 15.859 6.98 3.102 1 62.88 232 ALA B C 1
ATOM 3718 O O . ALA B 1 232 ? 15.469 8.031 3.619 1 62.88 232 ALA B O 1
ATOM 3719 N N . ILE B 1 233 ? 16.969 6.527 3.641 1 65 233 ILE B N 1
ATOM 3720 C CA . ILE B 1 233 ? 17.656 6.984 4.84 1 65 233 ILE B CA 1
ATOM 3721 C C . ILE B 1 233 ? 19.047 7.504 4.473 1 65 233 ILE B C 1
ATOM 3723 O O . ILE B 1 233 ? 19.609 8.352 5.176 1 65 233 ILE B O 1
ATOM 3727 N N . ARG B 1 234 ? 19.516 7.145 3.34 1 61.62 234 ARG B N 1
ATOM 3728 C CA . ARG B 1 234 ? 20.844 7.539 2.887 1 61.62 234 ARG B CA 1
ATOM 3729 C C . ARG B 1 234 ? 21.922 7.051 3.852 1 61.62 234 ARG B C 1
ATOM 3731 O O . ARG B 1 234 ? 22.859 7.781 4.164 1 61.62 234 ARG B O 1
ATOM 3738 N N . ASN B 1 235 ? 21.641 5.996 4.582 1 64.44 235 ASN B N 1
ATOM 3739 C CA . ASN B 1 235 ? 22.625 5.406 5.48 1 64.44 235 ASN B CA 1
ATOM 3740 C C . ASN B 1 235 ? 22.891 3.939 5.145 1 64.44 235 ASN B C 1
ATOM 3742 O O . ASN B 1 235 ? 21.953 3.178 4.91 1 64.44 235 ASN B O 1
ATOM 3746 N N . HIS B 1 236 ? 24.156 3.621 5.125 1 68.31 236 HIS B N 1
ATOM 3747 C CA . HIS B 1 236 ? 24.609 2.295 4.711 1 68.31 236 HIS B CA 1
ATOM 3748 C C . HIS B 1 236 ? 24.094 1.222 5.668 1 68.31 236 HIS B C 1
ATOM 3750 O O . HIS B 1 236 ? 23.688 0.137 5.238 1 68.31 236 HIS B O 1
ATOM 3756 N N . ARG B 1 237 ? 24.094 1.491 6.938 1 69.19 237 ARG B N 1
ATOM 3757 C CA . ARG B 1 237 ? 23.656 0.512 7.926 1 69.19 237 ARG B CA 1
ATOM 3758 C C . ARG B 1 237 ? 22.188 0.174 7.742 1 69.19 237 ARG B C 1
ATOM 3760 O O . ARG B 1 237 ? 21.781 -0.985 7.879 1 69.19 237 ARG B O 1
ATOM 3767 N N . ALA B 1 238 ? 21.484 1.194 7.441 1 67.44 238 ALA B N 1
ATOM 3768 C CA . ALA B 1 238 ? 20.062 1.001 7.184 1 67.44 238 ALA B CA 1
ATOM 3769 C C . ALA B 1 238 ? 19.828 0.137 5.945 1 67.44 238 ALA B C 1
ATOM 3771 O O . ALA B 1 238 ? 18.891 -0.651 5.895 1 67.44 238 ALA B O 1
ATOM 3772 N N . GLY B 1 239 ? 20.812 0.216 5.137 1 71.56 239 GLY B N 1
ATOM 3773 C CA . GLY B 1 239 ? 20.734 -0.574 3.918 1 71.56 239 GLY B CA 1
ATOM 3774 C C . GLY B 1 239 ? 20.938 -2.061 4.156 1 71.56 239 GLY B C 1
ATOM 3775 O O . GLY B 1 239 ? 20.188 -2.883 3.619 1 71.56 239 GLY B O 1
ATOM 3776 N N . VAL B 1 240 ? 21.828 -2.432 4.996 1 75.31 240 VAL B N 1
ATOM 3777 C CA . VAL B 1 240 ? 22.125 -3.832 5.281 1 75.31 240 VAL B CA 1
ATOM 3778 C C . VAL B 1 240 ? 20.938 -4.473 6.008 1 75.31 240 VAL B C 1
ATOM 3780 O O . VAL B 1 240 ? 20.594 -5.621 5.738 1 75.31 240 VAL B O 1
ATOM 3783 N N . TRP B 1 241 ? 20.359 -3.764 6.828 1 75 241 TRP B N 1
ATOM 3784 C CA . TRP B 1 241 ? 19.219 -4.262 7.578 1 75 241 TRP B CA 1
ATOM 3785 C C . TRP B 1 241 ? 18.016 -4.469 6.664 1 75 241 TRP B C 1
ATOM 3787 O O . TRP B 1 241 ? 17.281 -5.453 6.797 1 75 241 TRP B O 1
ATOM 3797 N N . GLY B 1 242 ? 17.906 -3.57 5.77 1 73.81 242 GLY B N 1
ATOM 3798 C CA . GLY B 1 242 ? 16.844 -3.723 4.777 1 73.81 242 GLY B CA 1
ATOM 3799 C C . GLY B 1 242 ? 17.031 -4.941 3.893 1 73.81 242 GLY B C 1
ATOM 3800 O O . GLY B 1 242 ? 16.078 -5.652 3.6 1 73.81 242 GLY B O 1
ATOM 3801 N N . ALA B 1 243 ? 18.219 -5.125 3.607 1 77.25 243 ALA B N 1
ATOM 3802 C CA . ALA B 1 243 ? 18.547 -6.273 2.768 1 77.25 243 ALA B CA 1
ATOM 3803 C C . ALA B 1 243 ? 18.281 -7.586 3.494 1 77.25 243 ALA B C 1
ATOM 3805 O O . ALA B 1 243 ? 17.719 -8.516 2.914 1 77.25 243 ALA B O 1
ATOM 3806 N N . ALA B 1 244 ? 18.625 -7.656 4.695 1 80.25 244 ALA B N 1
ATOM 3807 C CA . ALA B 1 244 ? 18.438 -8.875 5.484 1 80.25 244 ALA B CA 1
ATOM 3808 C C . ALA B 1 244 ? 16.969 -9.172 5.68 1 80.25 244 ALA B C 1
ATOM 3810 O O . ALA B 1 244 ? 16.547 -10.328 5.598 1 80.25 244 ALA B O 1
ATOM 3811 N N . GLN B 1 245 ? 16.203 -8.195 5.852 1 77.69 245 GLN B N 1
ATOM 3812 C CA . GLN B 1 245 ? 14.773 -8.359 6.062 1 77.69 245 GLN B CA 1
ATOM 3813 C C . GLN B 1 245 ? 14.094 -8.883 4.805 1 77.69 245 GLN B C 1
ATOM 3815 O O . GLN B 1 245 ? 13.266 -9.797 4.875 1 77.69 245 GLN B O 1
ATOM 3820 N N . THR B 1 246 ? 14.516 -8.312 3.781 1 77.69 246 THR B N 1
ATOM 3821 C CA . THR B 1 246 ? 13.922 -8.727 2.514 1 77.69 246 THR B CA 1
ATOM 3822 C C . THR B 1 246 ? 14.273 -10.172 2.193 1 77.69 246 THR B C 1
ATOM 3824 O O . THR B 1 246 ? 13.445 -10.914 1.667 1 77.69 246 THR B O 1
ATOM 3827 N N . LEU B 1 247 ? 15.445 -10.531 2.553 1 82.19 247 LEU B N 1
ATOM 3828 C CA . LEU B 1 247 ? 15.891 -11.898 2.305 1 82.19 247 LEU B CA 1
ATOM 3829 C C . LEU B 1 247 ? 15.094 -12.883 3.158 1 82.19 247 LEU B C 1
ATOM 3831 O O . LEU B 1 247 ? 14.695 -13.945 2.674 1 82.19 247 LEU B O 1
ATOM 3835 N N . VAL B 1 248 ? 14.859 -12.594 4.316 1 81.94 248 VAL B N 1
ATOM 3836 C CA . VAL B 1 248 ? 14.109 -13.469 5.219 1 81.94 248 VAL B CA 1
ATOM 3837 C C . VAL B 1 248 ? 12.695 -13.672 4.684 1 81.94 248 VAL B C 1
ATOM 3839 O O . VAL B 1 248 ? 12.18 -14.797 4.695 1 81.94 248 VAL B O 1
ATOM 3842 N N . ILE B 1 249 ? 12.117 -12.68 4.129 1 78.88 249 ILE B N 1
ATOM 3843 C CA . ILE B 1 249 ? 10.766 -12.734 3.58 1 78.88 249 ILE B CA 1
ATOM 3844 C C . ILE B 1 249 ? 10.742 -13.68 2.381 1 78.88 249 ILE B C 1
ATOM 3846 O O . ILE B 1 249 ? 9.867 -14.547 2.283 1 78.88 249 ILE B O 1
ATOM 3850 N N . GLY B 1 250 ? 11.703 -13.5 1.53 1 79.19 250 GLY B N 1
ATOM 3851 C CA . GLY B 1 250 ? 11.773 -14.352 0.352 1 79.19 250 GLY B CA 1
ATOM 3852 C C . GLY B 1 250 ? 11.977 -15.82 0.686 1 79.19 250 GLY B C 1
ATOM 3853 O O . GLY B 1 250 ? 11.328 -16.688 0.098 1 79.19 250 GLY B O 1
ATOM 3854 N N . VAL B 1 251 ? 12.836 -16.016 1.654 1 85.5 251 VAL B N 1
ATOM 3855 C CA . VAL B 1 251 ? 13.156 -17.391 2.049 1 85.5 251 VAL B CA 1
ATOM 3856 C C . VAL B 1 251 ? 11.938 -18.031 2.717 1 85.5 251 VAL B C 1
ATOM 3858 O O . VAL B 1 251 ? 11.609 -19.188 2.441 1 85.5 251 VAL B O 1
ATOM 3861 N N . LEU B 1 252 ? 11.266 -17.328 3.506 1 87.38 252 LEU B N 1
ATOM 3862 C CA . LEU B 1 252 ? 10.086 -17.859 4.188 1 87.38 252 LEU B CA 1
ATOM 3863 C C . LEU B 1 252 ? 8.961 -18.141 3.197 1 87.38 252 LEU B C 1
ATOM 3865 O O . LEU B 1 252 ? 8.297 -19.172 3.289 1 87.38 252 LEU B O 1
ATOM 3869 N N . ALA B 1 253 ? 8.797 -17.219 2.32 1 86.81 253 ALA B N 1
ATOM 3870 C CA . ALA B 1 253 ? 7.738 -17.406 1.327 1 86.81 253 ALA B CA 1
ATOM 3871 C C . ALA B 1 253 ? 8.031 -18.594 0.424 1 86.81 253 ALA B C 1
ATOM 3873 O O . ALA B 1 253 ? 7.168 -19.453 0.226 1 86.81 253 ALA B O 1
ATOM 3874 N N . ALA B 1 254 ? 9.25 -18.656 -0.058 1 87.06 254 ALA B N 1
ATOM 3875 C CA . ALA B 1 254 ? 9.641 -19.75 -0.952 1 87.06 254 ALA B CA 1
ATOM 3876 C C . ALA B 1 254 ? 9.664 -21.078 -0.211 1 87.06 254 ALA B C 1
ATOM 3878 O O . ALA B 1 254 ? 9.25 -22.109 -0.75 1 87.06 254 ALA B O 1
ATOM 3879 N N . GLY B 1 255 ? 10.25 -21.031 1.001 1 89.81 255 GLY B N 1
ATOM 3880 C CA . GLY B 1 255 ? 10.289 -22.234 1.811 1 89.81 255 GLY B CA 1
ATOM 3881 C C . GLY B 1 255 ? 8.906 -22.781 2.107 1 89.81 255 GLY B C 1
ATOM 3882 O O . GLY B 1 255 ? 8.695 -24 2.035 1 89.81 255 GLY B O 1
ATOM 3883 N N . THR B 1 256 ? 7.973 -21.984 2.414 1 88.5 256 THR B N 1
ATOM 3884 C CA . THR B 1 256 ? 6.602 -22.406 2.701 1 88.5 256 THR B CA 1
ATOM 3885 C C . THR B 1 256 ? 5.938 -22.969 1.453 1 88.5 256 THR B C 1
ATOM 3887 O O . THR B 1 256 ? 5.289 -24.016 1.514 1 88.5 256 THR B O 1
ATOM 3890 N N . SER B 1 257 ? 6.098 -22.312 0.356 1 88.56 257 SER B N 1
ATOM 3891 C CA . SER B 1 257 ? 5.52 -22.766 -0.899 1 88.56 257 SER B CA 1
ATOM 3892 C C . SER B 1 257 ? 6.078 -24.141 -1.292 1 88.56 257 SER B C 1
ATOM 3894 O O . SER B 1 257 ? 5.32 -25.047 -1.644 1 88.56 257 SER B O 1
ATOM 3896 N N . TYR B 1 258 ? 7.367 -24.281 -1.177 1 87.19 258 TYR B N 1
ATOM 3897 C CA . TYR B 1 258 ? 8.023 -25.547 -1.502 1 87.19 258 TYR B CA 1
ATOM 3898 C C . TYR B 1 258 ? 7.539 -26.672 -0.584 1 87.19 258 TYR B C 1
ATOM 3900 O O . TYR B 1 258 ? 7.23 -27.766 -1.046 1 87.19 258 TYR B O 1
ATOM 3908 N N . ALA B 1 259 ? 7.457 -26.328 0.662 1 89.38 259 ALA B N 1
ATOM 3909 C CA . ALA B 1 259 ? 7.02 -27.312 1.647 1 89.38 259 ALA B CA 1
ATOM 3910 C C . ALA B 1 259 ? 5.582 -27.75 1.389 1 89.38 259 ALA B C 1
ATOM 3912 O O . ALA B 1 259 ? 5.266 -28.938 1.451 1 89.38 259 ALA B O 1
ATOM 3913 N N . ILE B 1 260 ? 4.762 -26.906 1.052 1 86.69 260 ILE B N 1
ATOM 3914 C CA . ILE B 1 260 ? 3.35 -27.188 0.832 1 86.69 260 ILE B CA 1
ATOM 3915 C C . ILE B 1 260 ? 3.188 -28.094 -0.386 1 86.69 260 ILE B C 1
ATOM 3917 O O . ILE B 1 260 ? 2.516 -29.125 -0.316 1 86.69 260 ILE B O 1
ATOM 3921 N N . VAL B 1 261 ? 3.797 -27.734 -1.449 1 82.81 261 VAL B N 1
ATOM 3922 C CA . VAL B 1 261 ? 3.65 -28.5 -2.678 1 82.81 261 VAL B CA 1
ATOM 3923 C C . VAL B 1 261 ? 4.27 -29.891 -2.496 1 82.81 261 VAL B C 1
ATOM 3925 O O . VAL B 1 261 ? 3.686 -30.891 -2.9 1 82.81 261 VAL B O 1
ATOM 3928 N N . LYS B 1 262 ? 5.352 -29.922 -1.791 1 86.5 262 LYS B N 1
ATOM 3929 C CA . LYS B 1 262 ? 6.039 -31.203 -1.582 1 86.5 262 LYS B CA 1
ATOM 3930 C C . LYS B 1 262 ? 5.211 -32.125 -0.701 1 86.5 262 LYS B C 1
ATOM 3932 O O . LYS B 1 262 ? 5.094 -33.312 -0.989 1 86.5 262 LYS B O 1
ATOM 3937 N N . VAL B 1 263 ? 4.645 -31.594 0.325 1 87.62 263 VAL B N 1
ATOM 3938 C CA . VAL B 1 263 ? 3.852 -32.375 1.252 1 87.62 263 VAL B CA 1
ATOM 3939 C C . VAL B 1 263 ? 2.592 -32.906 0.552 1 87.62 263 VAL B C 1
ATOM 3941 O O . VAL B 1 263 ? 2.217 -34.062 0.7 1 87.62 263 VAL B O 1
ATOM 3944 N N . LEU B 1 264 ? 1.982 -32.094 -0.235 1 86.75 264 LEU B N 1
ATOM 3945 C CA . LEU B 1 264 ? 0.764 -32.5 -0.939 1 86.75 264 LEU B CA 1
ATOM 3946 C C . LEU B 1 264 ? 1.073 -33.469 -2.053 1 86.75 264 LEU B C 1
ATOM 3948 O O . LEU B 1 264 ? 0.251 -34.344 -2.363 1 86.75 264 LEU B O 1
ATOM 3952 N N . ASP B 1 265 ? 2.199 -33.312 -2.631 1 84.06 265 ASP B N 1
ATOM 3953 C CA . ASP B 1 265 ? 2.613 -34.219 -3.68 1 84.06 265 ASP B CA 1
ATOM 3954 C C . ASP B 1 265 ? 2.918 -35.625 -3.102 1 84.06 265 ASP B C 1
ATOM 3956 O O . ASP B 1 265 ? 2.586 -36.625 -3.709 1 84.06 265 ASP B O 1
ATOM 3960 N N . ARG B 1 266 ? 3.508 -35.625 -1.889 1 77.75 266 ARG B N 1
ATOM 3961 C CA . ARG B 1 266 ? 3.84 -36.875 -1.24 1 77.75 266 ARG B CA 1
ATOM 3962 C C . ARG B 1 266 ? 2.588 -37.562 -0.706 1 77.75 266 ARG B C 1
ATOM 3964 O O . ARG B 1 266 ? 2.539 -38.781 -0.614 1 77.75 266 ARG B O 1
ATOM 3971 N N . GLY B 1 267 ? 1.706 -36.781 -0.023 1 66.69 267 GLY B N 1
ATOM 3972 C CA . GLY B 1 267 ? 0.502 -37.375 0.521 1 66.69 267 GLY B CA 1
ATOM 3973 C C . GLY B 1 267 ? -0.347 -38.062 -0.533 1 66.69 267 GLY B C 1
ATOM 3974 O O . GLY B 1 267 ? -1.209 -38.906 -0.207 1 66.69 267 GLY B O 1
ATOM 3975 N N . GLU B 1 268 ? -0.548 -37.625 -1.711 1 54.91 268 GLU B N 1
ATOM 3976 C CA . GLU B 1 268 ? -1.312 -38.375 -2.703 1 54.91 268 GLU B CA 1
ATOM 3977 C C . GLU B 1 268 ? -0.496 -39.531 -3.264 1 54.91 268 GLU B C 1
ATOM 3979 O O . GLU B 1 268 ? -0.969 -40.281 -4.133 1 54.91 268 GLU B O 1
ATOM 3984 N N . VAL B 1 269 ? 0.854 -39.75 -2.906 1 37.44 269 VAL B N 1
ATOM 3985 C CA . VAL B 1 269 ? 1.377 -41.094 -3.121 1 37.44 269 VAL B CA 1
ATOM 3986 C C . VAL B 1 269 ? 0.98 -42 -1.953 1 37.44 269 VAL B C 1
ATOM 3988 O O . VAL B 1 269 ? 0.996 -41.594 -0.797 1 37.44 269 VAL B O 1
#

Sequence (538 aa):
MSESTPLLLHEPPSERPLPAAYDAKSLDARSTCSSGSSRSDYAGTLLRDVIIGFSDGLTVPFALTAGLSSLGSTRLVIMGGLAELFSGMISMGLGAYLAAVTERDAYASRRRREDARGAACPPEERRAEVLAVLVDRYRVSGRAAAPLADELCADRDRWVRFRMDVGLRADAPDAHAAWASGLTMGLSYLVGGLIPMLPYFAAGDARTALGVSVAVTVVILLGFGYAKNWVAIRNHRAGVWGAAQTLVIGVLAAGTSYAIVKVLDRGEVMSESTPLLLHEPPSERPLPAAYDAKSLDARSTCSSGSSRSDYAGTLLRDVIIGFSDGLTVPFALTAGLSSLGSTRLVIMGGLAELFSGMISMGLGAYLAAVTERDAYASRRRREDARGAACPPEERRAEVLAVLVDRYRVSGRAAAPLADELCADRDRWVRFRMDVGLRADAPDAHAAWASGLTMGLSYLVGGLIPMLPYFAAGDARTALGVSVAVTVVILLGFGYAKNWVAIRNHRAGVWGAAQTLVIGVLAAGTSYAIVKVLDRGEV

Nearest PDB structures (foldseek):
  6iu4-assembly1_A  TM=9.106E-01  e=5.602E-12  Eucalyptus grandis
  6iu4-assembly1_A  TM=9.106E-01  e=5.617E-12  Eucalyptus grandis

Secondary structure (DSSP, 8-state):
---------------------------------TTHHHHHHHHHHHHHHHHHHHHHHHHHHHHHHHHHHTTT-HHHHHHHHHHHHHHHHHHHHHHHHHHHHHHHHHHHHHHHHHHHHHHHS-HHHHHHHHHHHHHHHH---HHHHHHHHHHHHHSHHHHHHHIIIIIS-PPPPPTTHHHHHHHHHHHHHHHHHHHHHHHHHH-SSHHHHHHHHHHHHHHHHHHHHHHHHHHHH--HHHHHHHHHHHHHHHHHHHHHHHHHHHHHHHHT-/-----------------------TT--------TTHHHHHHHHHHHHHHHHHHHHHHHHHHHHHHHHHHTTT-HHHHHHHHHHHHHHHHHHHHHHHHHHHHHHHHHHHHHHHHHHHHHHHS-HHHHHHHHHHHHHHHH---HHHHHHHHHHHHH-HHHHHHHIIIIIS------TTHHHHHHHHHHHHHHHHHHHHHHHHHH-SSHHHHHHHHHHHHHHHHHHHHHHHHHHHH--HHHHHHHHHHHHHHHHHHHHHHHHHHHHHHHHT-

Solvent-accessible surface area (backbone atoms only — not comparable to full-atom values): 26528 Å² total; per-residue (Å²): 135,81,74,70,69,69,76,75,71,73,72,72,78,80,73,74,74,69,80,72,78,82,72,78,72,72,79,74,71,66,67,77,63,73,73,52,36,73,47,45,50,53,49,50,51,46,51,40,27,35,47,32,19,24,50,29,16,40,28,32,33,39,7,33,28,51,13,41,35,74,73,62,41,45,67,56,21,51,38,53,27,50,17,38,38,53,11,38,20,44,28,44,9,49,25,39,21,50,36,39,48,47,48,41,44,27,49,51,41,50,49,50,51,44,48,51,45,57,72,68,45,53,65,67,57,53,31,51,49,49,41,46,52,46,29,70,74,52,67,46,56,65,76,33,39,41,49,35,30,52,55,30,57,73,33,68,69,37,35,43,50,47,40,36,44,72,51,42,56,50,74,80,67,57,85,59,46,22,59,51,36,9,50,42,15,12,51,28,14,42,58,29,25,48,58,36,49,49,37,56,78,72,37,86,46,31,68,62,16,46,55,52,19,51,54,52,42,52,53,48,32,36,50,48,20,23,48,54,26,32,72,46,53,68,34,71,69,51,8,55,53,31,10,53,53,42,42,51,43,37,49,52,16,23,50,49,5,29,50,48,26,46,50,56,58,51,64,78,96,134,80,77,74,74,75,77,76,73,73,75,75,76,80,74,73,78,73,82,82,80,82,72,83,69,65,84,62,75,67,70,77,65,73,73,54,38,73,47,44,49,53,48,48,53,46,49,40,28,36,46,31,19,24,50,30,16,39,26,33,34,40,8,33,28,51,14,41,34,74,74,61,39,44,68,56,21,51,38,52,28,50,18,39,37,54,12,40,17,44,28,45,9,48,26,39,21,48,38,38,47,48,49,40,44,26,48,52,41,50,47,50,51,44,50,52,45,57,72,68,46,54,64,68,58,52,32,51,48,49,41,48,50,47,28,68,74,52,66,46,57,66,76,34,38,41,49,36,28,52,56,30,58,71,33,67,70,36,34,43,50,46,40,35,45,72,51,42,55,50,74,81,66,57,86,58,45,22,60,50,35,9,51,42,15,13,49,27,14,40,58,28,26,48,58,37,48,47,37,56,76,72,37,89,46,30,66,61,16,46,53,52,18,50,54,52,42,52,52,48,30,36,50,48,20,24,49,52,26,32,72,45,52,69,33,71,69,51,8,55,54,32,11,52,53,42,41,51,42,38,49,52,16,23,51,50,5,28,48,48,26,47,52,56,57,51,64,78,99

Organism: Ustilaginoidea virens (NCBI:txid1159556)

Radius of gyration: 34.11 Å; Cα contacts (8 Å, |Δi|>4): 803; chains: 2; bounding box: 68×148×114 Å

InterPro domains:
  IPR008217 Ccc1 family [PF01988] (47-262)
  IPR008217 Ccc1 family [PTHR31851] (39-265)

Foldseek 3Di:
DCVPPPDPPPPPDPPDPPPDDPPCPPPCCVVVPPPVPLVVVLVVLLLVLLCQQQLCLQFQLLLQLLQCCVVWDLVCSLVVSVVCLQVVLQCSLVVLLVVLVVLQVVLVVVLVVLLVVLVVDDLVVLLVVQLVLCCVVVVDDSVVCNVVSVVCSVDSVSSSVCCCCRVVVRRNDDPCSSNSSSNSNSVSSNVNNVFLSVLSVVDPTSVVSSVVSLVRSLVVLLVVQLVSQCVVVVDRVSSRVRSVVSNVSNCVSNVVSNVVSNVVVVVVD/DDDDPPDPPPDPDDPDPPDDDPPPPPPVCVVVPPPCPLVVVLVVLLLVLLCQQLLCLQFQLLLQLLQCCVVWDLVCSLVVSVVCLQVVLQCSLVVLLVVLVVLQVVLVVVLVVLLVVLVVDDLVVLLVVQLVLCCVVVVDDSVVCNVVSVVQSVDSVSSSVCCCCRVVVRRNDDPCSSNSSSNSNSVSSNVNNVFLSVLSVVDPTSVVSSVVSVVRSLVVLLVVQLVSQCVVVVDRVSSRVRSVVSNVSNCVSNVVSNVVSNVVVVVVD